Protein AF-0000000069955715 (afdb_homodimer)

pLDDT: mean 92.5, std 8.85, range [52.66, 98.94]

Solvent-accessible surface area (backbone atoms only — not comparable to full-atom values): 26573 Å² total; per-residue (Å²): 128,75,75,42,76,51,55,68,32,27,36,38,29,31,32,19,36,46,57,68,29,31,49,46,52,51,52,40,49,75,55,41,31,54,31,38,39,28,26,19,65,52,53,70,50,22,49,50,43,29,51,54,50,21,73,74,65,69,69,35,46,45,64,45,66,26,46,50,58,36,67,70,38,42,52,52,40,51,50,51,48,38,71,72,60,66,60,65,36,31,37,36,41,51,41,67,52,73,36,21,18,84,89,37,30,66,60,22,40,27,24,38,30,53,25,42,52,53,53,49,52,53,46,48,66,58,15,19,41,79,69,77,26,84,15,33,36,38,37,41,54,40,28,38,49,41,50,40,90,45,64,56,33,22,62,46,26,7,28,24,28,14,43,47,47,22,49,46,22,58,32,42,85,62,36,36,80,58,21,47,40,32,35,35,36,39,19,48,36,55,43,74,37,76,70,70,48,74,45,39,66,23,17,55,52,60,87,48,3,60,59,50,32,46,35,57,74,38,96,79,36,73,58,64,14,51,56,68,43,49,48,51,28,52,55,54,40,61,21,58,58,59,71,42,34,35,34,38,28,37,64,63,43,80,55,38,78,45,39,66,62,53,51,50,49,38,52,57,47,37,29,62,62,70,70,95,128,76,75,42,75,50,53,69,31,26,36,38,29,30,32,20,35,46,57,68,30,31,50,46,52,51,51,41,49,75,55,41,30,54,31,38,39,29,26,21,64,52,52,70,51,21,49,51,43,30,51,56,50,20,73,74,64,69,69,36,46,46,63,45,65,27,45,50,58,36,68,70,37,42,52,52,40,51,52,51,49,38,71,72,60,65,58,65,35,31,40,34,42,52,40,67,51,73,35,22,18,83,90,37,31,67,60,22,40,28,25,38,30,53,25,41,51,51,53,49,52,54,46,49,65,59,15,19,40,78,71,78,26,85,15,33,35,37,37,42,55,40,28,38,48,41,50,40,92,44,65,56,34,23,60,46,26,8,28,22,27,12,42,47,48,22,47,45,22,57,31,43,85,62,34,36,79,57,22,47,40,32,33,34,34,40,19,47,36,54,43,74,37,75,69,70,47,73,43,38,66,22,16,54,52,60,88,48,3,60,58,52,34,46,38,54,74,37,94,83,32,73,57,64,14,50,54,68,43,49,48,50,27,51,55,53,41,62,21,58,58,59,71,41,34,35,34,37,27,37,64,64,42,79,56,40,77,44,40,67,61,54,50,50,49,38,52,58,47,38,29,62,60,70,70,95

Organism: Trichoplusia ni (NCBI:txid7111)

InterPro domains:
  IPR002347 Short-chain dehydrogenase/reductase SDR [PF00106] (9-200)
  IPR002347 Short-chain dehydrogenase/reductase SDR [PR00080] (86-97)
  IPR002347 Short-chain dehydrogenase/reductase SDR [PR00080] (136-144)
  IPR002347 Short-chain dehydrogenase/reductase SDR [PR00080] (156-175)
  IPR002347 Short-chain dehydrogenase/reductase SDR [PR00081] (10-27)
  IPR002347 Short-chain dehydrogenase/reductase SDR [PR00081] (86-97)
  IPR002347 Short-chain dehydrogenase/reductase SDR [PR00081] (130-146)
  IPR002347 Short-chain dehydrogenase/reductase SDR [PR00081] (156-175)
  IPR002347 Short-chain dehydrogenase/reductase SDR [PR00081] (179-196)
  IPR036291 NAD(P)-binding domain superfamily [SSF51735] (4-213)

Sequence (552 aa):
MAQWEIKNKTFLVTGGASGLGAEYAKAFLSEGAKYVVILDIAEELGKATTEKLNKQYGNKVSFIKCDCSKENDIVKAFNEVVALVKQIDVIVNNAGIMNDNPKVWRLASDVNWQGVVSFTMKGLDHMRKDDGGAGGTIINIASTAALTAFECLPVYKGSKSAVLNFSQCIAIEPFFKNTGIRVLTFCPGGTATPLTQNLEVKTYDLKMGPEFARIVENEGGPVIQKVESCIKAMVDMFKVAAPRTIWVSTNDKPVQDLTELIDYHYKEIEKVVEGIMAQWEIKNKTFLVTGGASGLGAEYAKAFLSEGAKYVVILDIAEELGKATTEKLNKQYGNKVSFIKCDCSKENDIVKAFNEVVALVKQIDVIVNNAGIMNDNPKVWRLASDVNWQGVVSFTMKGLDHMRKDDGGAGGTIINIASTAALTAFECLPVYKGSKSAVLNFSQCIAIEPFFKNTGIRVLTFCPGGTATPLTQNLEVKTYDLKMGPEFARIVENEGGPVIQKVESCIKAMVDMFKVAAPRTIWVSTNDKPVQDLTELIDYHYKEIEKVVEGI

Nearest PDB structures (foldseek):
  5ilg-assembly1_B  TM=9.329E-01  e=2.646E-26  Drosophila melanogaster
  8cwl-assembly1_B  TM=9.221E-01  e=1.923E-26  Homo sapiens
  2gdz-assembly1_A-2  TM=9.213E-01  e=3.410E-25  Homo sapiens
  5ilo-assembly1_A  TM=9.295E-01  e=4.685E-24  Drosophila melanogaster
  6jh7-assembly1_B-2  TM=7.953E-01  e=9.904E-15  Microcystis aeruginosa FACHB-905 = DIANCHI905

Secondary structure (DSSP, 8-state):
--SS--TT-EEEEET-SSHHHHHHHHHHHHTT-SEEEEEES-HHHHHHHHHHHHHHHTS-EEEEE--TT-HHHHHHHHHHHHHHHS---EEEE--------TTTHHHHHIIIIIIHHHHHHHHHHHH-GGGT---EEEEEE--GGGTS--TT-HHHHHHHHHHHHHHHHHT-TTHHHHH-EEEEEEEE-SBSSGGGS-GGG-SSSGGGHHHHHHHHHSTTSPPPBPHHHHHHHHHHHHHHPPTT-EEEE-TTPPPEE-HHHHHHHHHHHHHHHHT-/--SS--TT-EEEEET-SSHHHHHHHHHHHHTT-SEEEEEES-HHHHHHHHHHHHHHHTS-EEEEE--TT-HHHHHHHHHHHHHHHS---EEEE--------TTTHHHHHIIIIIIHHHHHHHHHHHH-GGGT---EEEEEE--GGGTS--TT-HHHHHHHHHHHHHHHHHT-TTHHHHH-EEEEEEEE-SBSSGGGS-GGG-SSSGGGHHHHHHHHHSTTSPPPBPHHHHHHHHHHHHHHPPTT-EEEE-TTPPPEE-HHHHHHHHHHHHHHHHT-

Structure (mmCIF, N/CA/C/O backbone):
data_AF-0000000069955715-model_v1
#
loop_
_entity.id
_entity.type
_entity.pdbx_description
1 polymer '15-hydroxyprostaglandin dehydrogenase'
#
loop_
_atom_site.group_PDB
_atom_site.id
_atom_site.type_symbol
_atom_site.label_atom_id
_atom_site.label_alt_id
_atom_site.label_comp_id
_atom_site.label_asym_id
_atom_site.label_entity_id
_atom_site.label_seq_id
_atom_site.pdbx_PDB_ins_code
_atom_site.Cartn_x
_atom_site.Cartn_y
_atom_site.Cartn_z
_atom_site.occupancy
_atom_site.B_iso_or_equiv
_atom_site.auth_seq_id
_atom_site.auth_comp_id
_atom_site.auth_asym_id
_atom_site.auth_atom_id
_atom_site.pdbx_PDB_model_num
ATOM 1 N N . MET A 1 1 ? -3.369 34.906 -3.721 1 69.44 1 MET A N 1
ATOM 2 C CA . MET A 1 1 ? -3.723 35.094 -2.316 1 69.44 1 MET A CA 1
ATOM 3 C C . MET A 1 1 ? -3.963 33.75 -1.632 1 69.44 1 MET A C 1
ATOM 5 O O . MET A 1 1 ? -4.434 32.812 -2.264 1 69.44 1 MET A O 1
ATOM 9 N N . ALA A 1 2 ? -3.467 33.625 -0.257 1 77.5 2 ALA A N 1
ATOM 10 C CA . ALA A 1 2 ? -3.666 32.406 0.479 1 77.5 2 ALA A CA 1
ATOM 11 C C . ALA A 1 2 ? -5.152 32.094 0.678 1 77.5 2 ALA A C 1
ATOM 13 O O . ALA A 1 2 ? -5.918 33 1.049 1 77.5 2 ALA A O 1
ATOM 14 N N . GLN A 1 3 ? -5.43 30.922 0.266 1 87.19 3 GLN A N 1
ATOM 15 C CA . GLN A 1 3 ? -6.801 30.469 0.465 1 87.19 3 GLN A CA 1
ATOM 16 C C . GLN A 1 3 ? -6.988 29.859 1.854 1 87.19 3 GLN A C 1
ATOM 18 O O . GLN A 1 3 ? -8.07 29.953 2.436 1 87.19 3 GLN A O 1
ATOM 23 N N . TRP A 1 4 ? -5.922 29.281 2.389 1 94 4 TRP A N 1
ATOM 24 C CA . TRP A 1 4 ? -5.91 28.672 3.721 1 94 4 TRP A CA 1
ATOM 25 C C . TRP A 1 4 ? -4.781 29.266 4.566 1 94 4 TRP A C 1
ATOM 27 O O . TRP A 1 4 ? -3.643 29.359 4.105 1 94 4 TRP A O 1
ATOM 37 N N . GLU A 1 5 ? -5.062 29.578 5.758 1 95.56 5 GLU A N 1
ATOM 38 C CA . GLU A 1 5 ? -4.113 30.266 6.621 1 95.56 5 GLU A CA 1
ATOM 39 C C . GLU A 1 5 ? -3.5 29.328 7.645 1 95.56 5 GLU A C 1
ATOM 41 O O . GLU A 1 5 ? -4.188 28.453 8.188 1 95.56 5 GLU A O 1
ATOM 46 N N . ILE A 1 6 ? -2.227 29.531 7.895 1 98 6 ILE A N 1
ATOM 47 C CA . ILE A 1 6 ? -1.503 28.797 8.922 1 98 6 ILE A CA 1
ATOM 48 C C . ILE A 1 6 ? -1.673 29.484 10.273 1 98 6 ILE A C 1
ATOM 50 O O . ILE A 1 6 ? -1.724 28.828 11.312 1 98 6 ILE A O 1
ATOM 54 N N . LYS A 1 7 ? -1.811 30.781 10.195 1 97.62 7 LYS A N 1
ATOM 55 C CA . LYS A 1 7 ? -1.917 31.594 11.398 1 97.62 7 LYS A CA 1
ATOM 56 C C . LYS A 1 7 ? -3.053 31.109 12.289 1 97.62 7 LYS A C 1
ATOM 58 O O . LYS A 1 7 ? -4.16 30.844 11.812 1 97.62 7 LYS A O 1
ATOM 63 N N . ASN A 1 8 ? -2.74 30.844 13.57 1 97.62 8 ASN A N 1
ATOM 64 C CA . ASN A 1 8 ? -3.67 30.516 14.641 1 97.62 8 ASN A CA 1
ATOM 65 C C . ASN A 1 8 ? -4.215 29.094 14.492 1 97.62 8 ASN A C 1
ATOM 67 O O . ASN A 1 8 ? -5.254 28.766 15.062 1 97.62 8 ASN A O 1
ATOM 71 N N . LYS A 1 9 ? -3.611 28.266 13.672 1 98.38 9 LYS A N 1
ATOM 72 C CA . LYS A 1 9 ? -4.023 26.875 13.516 1 98.38 9 LYS A CA 1
ATOM 73 C C . LYS A 1 9 ? -3.164 25.953 14.367 1 98.38 9 LYS A C 1
ATOM 75 O O . LYS A 1 9 ? -2.006 26.25 14.656 1 98.38 9 LYS A O 1
ATOM 80 N N . THR A 1 10 ? -3.766 24.891 14.797 1 98.75 10 THR A N 1
ATOM 81 C CA . THR A 1 10 ? -3.078 23.844 15.562 1 98.75 10 THR A CA 1
ATOM 82 C C . THR A 1 10 ? -2.699 22.688 14.656 1 98.75 10 THR A C 1
ATOM 84 O O . THR A 1 10 ? -3.545 22.141 13.938 1 98.75 10 THR A O 1
ATOM 87 N N . PHE A 1 11 ? -1.415 22.266 14.734 1 98.88 11 PHE A N 1
ATOM 88 C CA . PHE A 1 11 ? -0.876 21.25 13.852 1 98.88 11 PHE A CA 1
ATOM 89 C C . PHE A 1 11 ? -0.458 20.016 14.648 1 98.88 11 PHE A C 1
ATOM 91 O O . PHE A 1 11 ? 0.093 20.141 15.742 1 98.88 11 PHE A O 1
ATOM 98 N N . LEU A 1 12 ? -0.756 18.875 14.125 1 98.94 12 LEU A N 1
ATOM 99 C CA . LEU A 1 12 ? -0.162 17.609 14.531 1 98.94 12 LEU A CA 1
ATOM 100 C C . LEU A 1 12 ? 0.767 17.078 13.445 1 98.94 12 LEU A C 1
ATOM 102 O O . LEU A 1 12 ? 0.355 16.906 12.297 1 98.94 12 LEU A O 1
ATOM 106 N N . VAL A 1 13 ? 2.057 16.828 13.766 1 98.88 13 VAL A N 1
ATOM 107 C CA . VAL A 1 13 ? 3.043 16.359 12.805 1 98.88 13 VAL A CA 1
ATOM 108 C C . VAL A 1 13 ? 3.645 15.039 13.297 1 98.88 13 VAL A C 1
ATOM 110 O O . VAL A 1 13 ? 4.332 15.008 14.32 1 98.88 13 VAL A O 1
ATOM 113 N N . THR A 1 14 ? 3.391 13.969 12.586 1 98.81 14 THR A N 1
ATOM 114 C CA . THR A 1 14 ? 4.07 12.719 12.914 1 98.81 14 THR A CA 1
ATOM 115 C C . THR A 1 14 ? 5.48 12.695 12.328 1 98.81 14 THR A C 1
ATOM 117 O O . THR A 1 14 ? 5.727 13.289 11.273 1 98.81 14 THR A O 1
ATOM 120 N N . GLY A 1 15 ? 6.359 11.969 13.031 1 97.75 15 GLY A N 1
ATOM 121 C CA . GLY A 1 15 ? 7.75 12.008 12.609 1 97.75 15 GLY A CA 1
ATOM 122 C C . GLY A 1 15 ? 8.375 13.383 12.734 1 97.75 15 GLY A C 1
ATOM 123 O O . GLY A 1 15 ? 9.086 13.828 11.836 1 97.75 15 GLY A O 1
ATOM 124 N N . GLY A 1 16 ? 8.023 14.047 13.766 1 97.75 16 GLY A N 1
ATOM 125 C CA . GLY A 1 16 ? 8.367 15.461 13.859 1 97.75 16 GLY A CA 1
ATOM 126 C C . GLY A 1 16 ? 9.664 15.711 14.609 1 97.75 16 GLY A C 1
ATOM 127 O O . GLY A 1 16 ? 10.055 16.859 14.82 1 97.75 16 GLY A O 1
ATOM 128 N N . ALA A 1 17 ? 10.383 14.617 15.023 1 96.75 17 ALA A N 1
ATOM 129 C CA . ALA A 1 17 ? 11.586 14.805 15.836 1 96.75 17 ALA A CA 1
ATOM 130 C C . ALA A 1 17 ? 12.758 15.258 14.984 1 96.75 17 ALA A C 1
ATOM 132 O O . ALA A 1 17 ? 13.688 15.898 15.484 1 96.75 17 ALA A O 1
ATOM 133 N N . SER A 1 18 ? 12.773 14.898 13.727 1 93.56 18 SER A N 1
ATOM 134 C CA . SER A 1 18 ? 13.891 15.227 12.844 1 93.56 18 SER A CA 1
ATOM 135 C C . SER A 1 18 ? 13.445 15.32 11.391 1 93.56 18 SER A C 1
ATOM 137 O O . SER A 1 18 ? 12.25 15.219 11.094 1 93.56 18 SER A O 1
ATOM 139 N N . GLY A 1 19 ? 14.383 15.688 10.547 1 93.56 19 GLY A N 1
ATOM 140 C CA . GLY A 1 19 ? 14.133 15.672 9.117 1 93.56 19 GLY A CA 1
ATOM 141 C C . GLY A 1 19 ? 13.086 16.672 8.68 1 93.56 19 GLY A C 1
ATOM 142 O O . GLY A 1 19 ? 13.062 17.812 9.18 1 93.56 19 GLY A O 1
ATOM 143 N N . LEU A 1 20 ? 12.312 16.266 7.707 1 95.5 20 LEU A N 1
ATOM 144 C CA . LEU A 1 20 ? 11.297 17.156 7.137 1 95.5 20 LEU A CA 1
ATOM 145 C C . LEU A 1 20 ? 10.227 17.484 8.164 1 95.5 20 LEU A C 1
ATOM 147 O O . LEU A 1 20 ? 9.727 18.609 8.203 1 95.5 20 LEU A O 1
ATOM 151 N N . GLY A 1 21 ? 9.922 16.5 9.055 1 97.44 21 GLY A N 1
ATOM 152 C CA . GLY A 1 21 ? 8.906 16.734 10.062 1 97.44 21 GLY A CA 1
ATOM 153 C C . GLY A 1 21 ? 9.25 17.875 11 1 97.44 21 GLY A C 1
ATOM 154 O O . GLY A 1 21 ? 8.406 18.734 11.273 1 97.44 21 GLY A O 1
ATOM 155 N N . ALA A 1 22 ? 10.469 17.859 11.453 1 97.56 22 ALA A N 1
ATOM 156 C CA . ALA A 1 22 ? 10.93 18.938 12.328 1 97.56 22 ALA A CA 1
ATOM 157 C C . ALA A 1 22 ? 10.922 20.266 11.609 1 97.56 22 ALA A C 1
ATOM 159 O O . ALA A 1 22 ? 10.531 21.297 12.18 1 97.56 22 ALA A O 1
ATOM 160 N N . GLU A 1 23 ? 11.289 20.234 10.375 1 97.69 23 GLU A N 1
ATOM 161 C CA . GLU A 1 23 ? 11.367 21.453 9.586 1 97.69 23 GLU A CA 1
ATOM 162 C C . GLU A 1 23 ? 9.977 21.969 9.211 1 97.69 23 GLU A C 1
ATOM 164 O O . GLU A 1 23 ? 9.758 23.172 9.117 1 97.69 23 GLU A O 1
ATOM 169 N N . TYR A 1 24 ? 9.008 21.031 8.977 1 98.31 24 TYR A N 1
ATOM 170 C CA . TYR A 1 24 ? 7.621 21.453 8.789 1 98.31 24 TYR A CA 1
ATOM 171 C C . TYR A 1 24 ? 7.094 22.172 10.016 1 98.31 24 TYR A C 1
ATOM 173 O O . TYR A 1 24 ? 6.488 23.234 9.906 1 98.31 24 TYR A O 1
ATOM 181 N N . ALA A 1 25 ? 7.359 21.578 11.188 1 98.44 25 ALA A N 1
ATOM 182 C CA . ALA A 1 25 ? 6.922 22.188 12.43 1 98.44 25 ALA A CA 1
ATOM 183 C C . ALA A 1 25 ? 7.473 23.609 12.562 1 98.44 25 ALA A C 1
ATOM 185 O O . ALA A 1 25 ? 6.727 24.547 12.867 1 98.44 25 ALA A O 1
ATOM 186 N N . LYS A 1 26 ? 8.758 23.75 12.289 1 98.44 26 LYS A N 1
ATOM 187 C CA . LYS A 1 26 ? 9.406 25.047 12.352 1 98.44 26 LYS A CA 1
ATOM 188 C C . LYS A 1 26 ? 8.766 26.047 11.383 1 98.44 26 LYS A C 1
ATOM 190 O O . LYS A 1 26 ? 8.508 27.188 11.742 1 98.44 26 LYS A O 1
ATOM 195 N N . ALA A 1 27 ? 8.523 25.609 10.164 1 98.38 27 ALA A N 1
ATOM 196 C CA . ALA A 1 27 ? 7.945 26.469 9.133 1 98.38 27 ALA A CA 1
ATOM 197 C C . ALA A 1 27 ? 6.547 26.938 9.523 1 98.38 27 ALA A C 1
ATOM 199 O O . ALA A 1 27 ? 6.199 28.094 9.328 1 98.38 27 ALA A O 1
ATOM 200 N N . PHE A 1 28 ? 5.707 26.016 10.109 1 98.44 28 PHE A N 1
ATOM 201 C CA . PHE A 1 28 ? 4.359 26.391 10.523 1 98.44 28 PHE A CA 1
ATOM 202 C C . PHE A 1 28 ? 4.398 27.406 11.656 1 98.44 28 PHE A C 1
ATOM 204 O O . PHE A 1 28 ? 3.617 28.359 11.664 1 98.44 28 PHE A O 1
ATOM 211 N N . LEU A 1 29 ? 5.332 27.234 12.594 1 98.44 29 LEU A N 1
ATOM 212 C CA . LEU A 1 29 ? 5.48 28.188 13.688 1 98.44 29 LEU A CA 1
ATOM 213 C C . LEU A 1 29 ? 5.902 29.562 13.156 1 98.44 29 LEU A C 1
ATOM 215 O O . LEU A 1 29 ? 5.371 30.578 13.594 1 98.44 29 LEU A O 1
ATOM 219 N N . SER A 1 30 ? 6.805 29.516 12.211 1 97.81 30 SER A N 1
ATOM 220 C CA . SER A 1 30 ? 7.289 30.766 11.625 1 97.81 30 SER A CA 1
ATOM 221 C C . SER A 1 30 ? 6.168 31.516 10.906 1 97.81 30 SER A C 1
ATOM 223 O O . SER A 1 30 ? 6.211 32.75 10.789 1 97.81 30 SER A O 1
ATOM 225 N N . GLU A 1 31 ? 5.16 30.781 10.438 1 97.19 31 GLU A N 1
ATOM 226 C CA . GLU A 1 31 ? 4.023 31.359 9.719 1 97.19 31 GLU A CA 1
ATOM 227 C C . GLU A 1 31 ? 2.883 31.688 10.672 1 97.19 31 GLU A C 1
ATOM 229 O O . GLU A 1 31 ? 1.789 32.062 10.242 1 97.19 31 GLU A O 1
ATOM 234 N N . GLY A 1 32 ? 3.074 31.484 11.992 1 97.62 32 GLY A N 1
ATOM 235 C CA . GLY A 1 32 ? 2.127 31.969 12.977 1 97.62 32 GLY A CA 1
ATOM 236 C C . GLY A 1 32 ? 1.206 30.891 13.508 1 97.62 32 GLY A C 1
ATOM 237 O O . GLY A 1 32 ? 0.143 31.188 14.055 1 97.62 32 GLY A O 1
ATOM 238 N N . ALA A 1 33 ? 1.554 29.625 13.344 1 98.44 33 ALA A N 1
ATOM 239 C CA . ALA A 1 33 ? 0.754 28.547 13.922 1 98.44 33 ALA A CA 1
ATOM 240 C C . ALA A 1 33 ? 0.513 28.781 15.414 1 98.44 33 ALA A C 1
ATOM 242 O O . ALA A 1 33 ? 1.396 29.266 16.125 1 98.44 33 ALA A O 1
ATOM 243 N N . LYS A 1 34 ? -0.673 28.453 15.875 1 98.31 34 LYS A N 1
ATOM 244 C CA . LYS A 1 34 ? -1.029 28.562 17.281 1 98.31 34 LYS A CA 1
ATOM 245 C C . LYS A 1 34 ? -0.264 27.547 18.141 1 98.31 34 LYS A C 1
ATOM 247 O O . LYS A 1 34 ? 0.214 27.875 19.219 1 98.31 34 LYS A O 1
ATOM 252 N N . TYR A 1 35 ? -0.233 26.391 17.641 1 98.62 35 TYR A N 1
ATOM 253 C CA . TYR A 1 35 ? 0.383 25.281 18.375 1 98.62 35 TYR A CA 1
ATOM 254 C C . TYR A 1 35 ? 0.764 24.141 17.453 1 98.62 35 TYR A C 1
ATOM 256 O O . TYR A 1 35 ? 0.085 23.891 16.453 1 98.62 35 TYR A O 1
ATOM 264 N N . VAL A 1 36 ? 1.908 23.5 17.75 1 98.81 36 VAL A N 1
ATOM 265 C CA . VAL A 1 36 ? 2.344 22.328 16.984 1 98.81 36 VAL A CA 1
ATOM 266 C C . VAL A 1 36 ? 2.664 21.188 17.953 1 98.81 36 VAL A C 1
ATOM 268 O O . VAL A 1 36 ? 3.457 21.344 18.875 1 98.81 36 VAL A O 1
ATOM 271 N N . VAL A 1 37 ? 2.016 20.062 17.781 1 98.88 37 VAL A N 1
ATOM 272 C CA . VAL A 1 37 ? 2.391 18.844 18.5 1 98.88 37 VAL A CA 1
ATOM 273 C C . VAL A 1 37 ? 3.16 17.922 17.562 1 98.88 37 VAL A C 1
ATOM 275 O O . VAL A 1 37 ? 2.686 17.594 16.469 1 98.88 37 VAL A O 1
ATOM 278 N N . ILE A 1 38 ? 4.336 17.547 18.016 1 98.75 38 ILE A N 1
ATOM 279 C CA . ILE A 1 38 ? 5.121 16.609 17.203 1 98.75 38 ILE A CA 1
ATOM 280 C C . ILE A 1 38 ? 5.117 15.234 17.859 1 98.75 38 ILE A C 1
ATOM 282 O O . ILE A 1 38 ? 5.223 15.117 19.078 1 98.75 38 ILE A O 1
ATOM 286 N N . LEU A 1 39 ? 4.918 14.195 17.047 1 98.81 39 LEU A N 1
ATOM 287 C CA . LEU A 1 39 ? 4.996 12.797 17.453 1 98.81 39 LEU A CA 1
ATOM 288 C C . LEU A 1 39 ? 6.207 12.117 16.844 1 98.81 39 LEU A C 1
ATOM 290 O O . LEU A 1 39 ? 6.535 12.352 15.672 1 98.81 39 LEU A O 1
ATOM 294 N N . ASP A 1 40 ? 6.82 11.305 17.609 1 98.44 40 ASP A N 1
ATOM 295 C CA . ASP A 1 40 ? 7.938 10.5 17.125 1 98.44 40 ASP A CA 1
ATOM 296 C C . ASP A 1 40 ? 8.289 9.391 18.109 1 98.44 40 ASP A C 1
ATOM 298 O O . ASP A 1 40 ? 7.906 9.445 19.281 1 98.44 40 ASP A O 1
ATOM 302 N N . ILE A 1 41 ? 8.984 8.422 17.641 1 97.75 41 ILE A N 1
ATOM 303 C CA . ILE A 1 41 ? 9.43 7.34 18.516 1 97.75 41 ILE A CA 1
ATOM 304 C C . ILE A 1 41 ? 10.703 7.758 19.25 1 97.75 41 ILE A C 1
ATOM 306 O O . ILE A 1 41 ? 10.984 7.27 20.344 1 97.75 41 ILE A O 1
ATOM 310 N N . ALA A 1 42 ? 11.492 8.617 18.625 1 97.25 42 ALA A N 1
ATOM 311 C CA . ALA A 1 42 ? 12.75 9.078 19.203 1 97.25 42 ALA A CA 1
ATOM 312 C C . ALA A 1 42 ? 12.516 10.125 20.281 1 97.25 42 ALA A C 1
ATOM 314 O O . ALA A 1 42 ? 12.539 11.32 20.016 1 97.25 42 ALA A O 1
ATOM 315 N N . GLU A 1 43 ? 12.508 9.68 21.484 1 97.88 43 GLU A N 1
ATOM 316 C CA . GLU A 1 43 ? 12.07 10.523 22.594 1 97.88 43 GLU A CA 1
ATOM 317 C C . GLU A 1 43 ? 13.07 11.648 22.859 1 97.88 43 GLU A C 1
ATOM 319 O O . GLU A 1 43 ? 12.688 12.82 22.922 1 97.88 43 GLU A O 1
ATOM 324 N N . GLU A 1 44 ? 14.32 11.289 22.938 1 98.19 44 GLU A N 1
ATOM 325 C CA . GLU A 1 44 ? 15.328 12.289 23.266 1 98.19 44 GLU A CA 1
ATOM 326 C C . GLU A 1 44 ? 15.438 13.352 22.172 1 98.19 44 GLU A C 1
ATOM 328 O O . GLU A 1 44 ? 15.516 14.547 22.469 1 98.19 44 GLU A O 1
ATOM 333 N N . LEU A 1 45 ? 15.391 12.891 20.969 1 97.88 45 LEU A N 1
ATOM 334 C CA . LEU A 1 45 ? 15.469 13.805 19.828 1 97.88 45 LEU A CA 1
ATOM 335 C C . LEU A 1 45 ? 14.234 14.695 19.75 1 97.88 45 LEU A C 1
ATOM 337 O O . LEU A 1 45 ? 14.336 15.883 19.453 1 97.88 45 LEU A O 1
ATOM 341 N N . GLY A 1 46 ? 13.094 14.102 20 1 98.44 46 GLY A N 1
ATOM 342 C CA . GLY A 1 46 ? 11.852 14.859 20 1 98.44 46 GLY A CA 1
ATOM 343 C C . GLY A 1 46 ? 11.82 15.953 21.062 1 98.44 46 GLY A C 1
ATOM 344 O O . GLY A 1 46 ? 11.406 17.078 20.781 1 98.44 46 GLY A O 1
ATOM 345 N N . LYS A 1 47 ? 12.281 15.633 22.234 1 98.38 47 LYS A N 1
ATOM 346 C CA . LYS A 1 47 ? 12.344 16.609 23.312 1 98.38 47 LYS A CA 1
ATOM 347 C C . LYS A 1 47 ? 13.32 17.734 22.984 1 98.38 47 LYS A C 1
ATOM 349 O O . LYS A 1 47 ? 13.039 18.906 23.234 1 98.38 47 LYS A O 1
ATOM 354 N N . ALA A 1 48 ? 14.438 17.344 22.391 1 98.44 48 ALA A N 1
ATOM 355 C CA . ALA A 1 48 ? 15.438 18.344 22.016 1 98.44 48 ALA A CA 1
ATOM 356 C C . ALA A 1 48 ? 14.883 19.297 20.953 1 98.44 48 ALA A C 1
ATOM 358 O O . ALA A 1 48 ? 15.094 20.516 21.031 1 98.44 48 ALA A O 1
ATOM 359 N N . THR A 1 49 ? 14.203 18.734 19.953 1 98.31 49 THR A N 1
ATOM 360 C CA . THR A 1 49 ? 13.594 19.547 18.906 1 98.31 49 THR A CA 1
ATOM 361 C C . THR A 1 49 ? 12.539 20.484 19.484 1 98.31 49 THR A C 1
ATOM 363 O O . THR A 1 49 ? 12.492 21.656 19.141 1 98.31 49 THR A O 1
ATOM 366 N N . THR A 1 50 ? 11.773 19.969 20.375 1 98.38 50 THR A N 1
ATOM 367 C CA . THR A 1 50 ? 10.734 20.75 21.031 1 98.38 50 THR A CA 1
ATOM 368 C C . THR A 1 50 ? 11.336 21.906 21.828 1 98.38 50 THR A C 1
ATOM 370 O O . THR A 1 50 ? 10.867 23.031 21.734 1 98.38 50 THR A O 1
ATOM 373 N N . GLU A 1 51 ? 12.352 21.625 22.547 1 98.25 51 GLU A N 1
ATOM 374 C CA . GLU A 1 51 ? 13.023 22.656 23.328 1 98.25 51 GLU A CA 1
ATOM 375 C C . GLU A 1 51 ? 13.586 23.75 22.438 1 98.25 51 GLU A C 1
ATOM 377 O O . GLU A 1 51 ? 13.43 24.938 22.734 1 98.25 51 GLU A O 1
ATOM 382 N N . LYS A 1 52 ? 14.227 23.359 21.422 1 98.12 52 LYS A N 1
ATOM 383 C CA . LYS A 1 52 ? 14.805 24.297 20.469 1 98.12 52 LYS A CA 1
ATOM 384 C C . LYS A 1 52 ? 13.734 25.203 19.875 1 98.12 52 LYS A C 1
ATOM 386 O O . LYS A 1 52 ? 13.906 26.422 19.812 1 98.12 52 LYS A O 1
ATOM 391 N N . LEU A 1 53 ? 12.648 24.625 19.406 1 98.31 53 LEU A N 1
ATOM 392 C CA . LEU A 1 53 ? 11.562 25.375 18.781 1 98.31 53 LEU A CA 1
ATOM 393 C C . LEU A 1 53 ? 10.883 26.281 19.797 1 98.31 53 LEU A C 1
ATOM 395 O O . LEU A 1 53 ? 10.523 27.422 19.469 1 98.31 53 LEU A O 1
ATOM 399 N N . ASN A 1 54 ? 10.742 25.797 21.047 1 98.12 54 ASN A N 1
ATOM 400 C CA . ASN A 1 54 ? 10.086 26.609 22.078 1 98.12 54 ASN A CA 1
ATOM 401 C C . ASN A 1 54 ? 10.938 27.797 22.469 1 98.12 54 ASN A C 1
ATOM 403 O O . ASN A 1 54 ? 10.406 28.859 22.828 1 98.12 54 ASN A O 1
ATOM 407 N N . LYS A 1 55 ? 12.219 27.641 22.453 1 97.88 55 LYS A N 1
ATOM 408 C CA . LYS A 1 55 ? 13.109 28.781 22.719 1 97.88 55 LYS A CA 1
ATOM 409 C C . LYS A 1 55 ? 12.914 29.891 21.688 1 97.88 55 LYS A C 1
ATOM 411 O O . LYS A 1 55 ? 13 31.062 22.016 1 97.88 55 LYS A O 1
ATOM 416 N N . GLN A 1 56 ? 12.586 29.484 20.547 1 97.12 56 GLN A N 1
ATOM 417 C CA . GLN A 1 56 ? 12.5 30.422 19.438 1 97.12 56 GLN A CA 1
ATOM 418 C C . GLN A 1 56 ? 11.086 30.984 19.297 1 97.12 56 GLN A C 1
ATOM 420 O O . GLN A 1 56 ? 10.906 32.156 18.938 1 97.12 56 GLN A O 1
ATOM 425 N N . TYR A 1 57 ? 10.031 30.172 19.625 1 96.56 57 TYR A N 1
ATOM 426 C CA . TYR A 1 57 ? 8.688 30.562 19.219 1 96.56 57 TYR A CA 1
ATOM 427 C C . TYR A 1 57 ? 7.758 30.641 20.422 1 96.56 57 TYR A C 1
ATOM 429 O O . TYR A 1 57 ? 6.562 30.891 20.281 1 96.56 57 TYR A O 1
ATOM 437 N N . GLY A 1 58 ? 8.125 30.5 21.703 1 92.38 58 GLY A N 1
ATOM 438 C CA . GLY A 1 58 ? 7.34 30.828 22.875 1 92.38 58 GLY A CA 1
ATOM 439 C C . GLY A 1 58 ? 6.488 29.672 23.375 1 92.38 58 GLY A C 1
ATOM 440 O O . GLY A 1 58 ? 5.293 29.828 23.625 1 92.38 58 GLY A O 1
ATOM 441 N N . ASN A 1 59 ? 6.898 28.422 23.562 1 94.19 59 ASN A N 1
ATOM 442 C CA . ASN A 1 59 ? 6.273 27.25 24.141 1 94.19 59 ASN A CA 1
ATOM 443 C C . ASN A 1 59 ? 5.02 26.844 23.375 1 94.19 59 ASN A C 1
ATOM 445 O O . ASN A 1 59 ? 3.961 26.625 23.969 1 94.19 59 ASN A O 1
ATOM 449 N N . LYS A 1 60 ? 5.121 26.891 22.141 1 97.75 60 LYS A N 1
ATOM 450 C CA . LYS A 1 60 ? 4.016 26.547 21.25 1 97.75 60 LYS A CA 1
ATOM 451 C C . LYS A 1 60 ? 4.184 25.156 20.672 1 97.75 60 LYS A C 1
ATOM 453 O O . LYS A 1 60 ? 3.471 24.766 19.75 1 97.75 60 LYS A O 1
ATOM 458 N N . VAL A 1 61 ? 5.113 24.422 21.219 1 98.5 61 VAL A N 1
ATOM 459 C CA . VAL A 1 61 ? 5.383 23.094 20.688 1 98.5 61 VAL A CA 1
ATOM 460 C C . VAL A 1 61 ? 5.379 22.078 21.828 1 98.5 61 VAL A C 1
ATOM 462 O O . VAL A 1 61 ? 5.906 22.328 22.906 1 98.5 61 VAL A O 1
ATOM 465 N N . SER A 1 62 ? 4.758 20.953 21.641 1 98.69 62 SER A N 1
ATOM 466 C CA . SER A 1 62 ? 4.832 19.812 22.547 1 98.69 62 SER A CA 1
ATOM 467 C C . SER A 1 62 ? 5.27 18.547 21.812 1 98.69 62 SER A C 1
ATOM 469 O O . SER A 1 62 ? 5.062 18.438 20.594 1 98.69 62 SER A O 1
ATOM 471 N N . PHE A 1 63 ? 5.91 17.688 22.547 1 98.75 63 PHE A N 1
ATOM 472 C CA . PHE A 1 63 ? 6.32 16.391 22.031 1 98.75 63 PHE A CA 1
ATOM 473 C C . PHE A 1 63 ? 5.578 15.266 22.75 1 98.75 63 PHE A C 1
ATOM 475 O O . PHE A 1 63 ? 5.383 15.32 23.969 1 98.75 63 PHE A O 1
ATOM 482 N N . ILE A 1 64 ? 5.094 14.297 22.016 1 98.75 64 ILE A N 1
ATOM 483 C CA . ILE A 1 64 ? 4.516 13.062 22.531 1 98.75 64 ILE A CA 1
ATOM 484 C C . ILE A 1 64 ? 5.16 11.859 21.859 1 98.75 64 ILE A C 1
ATOM 486 O O . ILE A 1 64 ? 5.238 11.805 20.625 1 98.75 64 ILE A O 1
ATOM 490 N N . LYS A 1 65 ? 5.703 10.969 22.625 1 98.75 65 LYS A N 1
ATOM 491 C CA . LYS A 1 65 ? 6.293 9.75 22.078 1 98.75 65 LYS A CA 1
ATOM 492 C C . LYS A 1 65 ? 5.223 8.859 21.453 1 98.75 65 LYS A C 1
ATOM 494 O O . LYS A 1 65 ? 4.184 8.609 22.062 1 98.75 65 LYS A O 1
ATOM 499 N N . CYS A 1 66 ? 5.52 8.398 20.25 1 98.69 66 CYS A N 1
ATOM 500 C CA . CYS A 1 66 ? 4.57 7.523 19.562 1 98.69 66 CYS A CA 1
ATOM 501 C C . CYS A 1 66 ? 5.277 6.625 18.562 1 98.69 66 CYS A C 1
ATOM 503 O O . CYS A 1 66 ? 6.012 7.109 17.688 1 98.69 66 CYS A O 1
ATOM 505 N N . ASP A 1 67 ? 5.145 5.387 18.766 1 98.56 67 ASP A N 1
ATOM 506 C CA . ASP A 1 67 ? 5.496 4.438 17.719 1 98.56 67 ASP A CA 1
ATOM 507 C C . ASP A 1 67 ? 4.359 4.289 16.703 1 98.56 67 ASP A C 1
ATOM 509 O O . ASP A 1 67 ? 3.377 3.596 16.969 1 98.56 67 ASP A O 1
ATOM 513 N N . CYS A 1 68 ? 4.551 4.891 15.523 1 97.81 68 CYS A N 1
ATOM 514 C CA . CYS A 1 68 ? 3.486 4.977 14.523 1 97.81 68 CYS A CA 1
ATOM 515 C C . CYS A 1 68 ? 3.205 3.611 13.914 1 97.81 68 CYS A C 1
ATOM 517 O O . CYS A 1 68 ? 2.26 3.459 13.133 1 97.81 68 CYS A O 1
ATOM 519 N N . SER A 1 69 ? 4.039 2.582 14.242 1 97.25 69 SER A N 1
ATOM 520 C CA . SER A 1 69 ? 3.777 1.229 13.758 1 97.25 69 SER A CA 1
ATOM 521 C C . SER A 1 69 ? 2.791 0.5 14.664 1 97.25 69 SER A C 1
ATOM 523 O O . SER A 1 69 ? 2.266 -0.554 14.297 1 97.25 69 SER A O 1
ATOM 525 N N . LYS A 1 70 ? 2.504 1.016 15.828 1 97.19 70 LYS A N 1
ATOM 526 C CA . LYS A 1 70 ? 1.676 0.34 16.828 1 97.19 70 LYS A CA 1
ATOM 527 C C . LYS A 1 70 ? 0.364 1.087 17.047 1 97.19 70 LYS A C 1
ATOM 529 O O . LYS A 1 70 ? 0.364 2.219 17.531 1 97.19 70 LYS A O 1
ATOM 534 N N . GLU A 1 71 ? -0.686 0.431 16.812 1 97.19 71 GLU A N 1
ATOM 535 C CA . GLU A 1 71 ? -2.002 1.056 16.906 1 97.19 71 GLU A CA 1
ATOM 536 C C . GLU A 1 71 ? -2.275 1.57 18.312 1 97.19 71 GLU A C 1
ATOM 538 O O . GLU A 1 71 ? -2.816 2.664 18.484 1 97.19 71 GLU A O 1
ATOM 543 N N . ASN A 1 72 ? -1.96 0.802 19.281 1 97.62 72 ASN A N 1
ATOM 544 C CA . ASN A 1 72 ? -2.205 1.226 20.656 1 97.62 72 ASN A CA 1
ATOM 545 C C . ASN A 1 72 ? -1.468 2.521 20.984 1 97.62 72 ASN A C 1
ATOM 547 O O . ASN A 1 72 ? -1.997 3.381 21.688 1 97.62 72 ASN A O 1
ATOM 551 N N . ASP A 1 73 ? -0.239 2.674 20.5 1 98.5 73 ASP A N 1
ATOM 552 C CA . ASP A 1 73 ? 0.517 3.908 20.703 1 98.5 73 ASP A CA 1
ATOM 553 C C . ASP A 1 73 ? -0.147 5.078 19.969 1 98.5 73 ASP A C 1
ATOM 555 O O . ASP A 1 73 ? -0.202 6.191 20.5 1 98.5 73 ASP A O 1
ATOM 559 N N . ILE A 1 74 ? -0.642 4.828 18.781 1 98.56 74 ILE A N 1
ATOM 560 C CA . ILE A 1 74 ? -1.289 5.855 17.969 1 98.56 74 ILE A CA 1
ATOM 561 C C . ILE A 1 74 ? -2.539 6.363 18.688 1 98.56 74 ILE A C 1
ATOM 563 O O . ILE A 1 74 ? -2.742 7.57 18.812 1 98.56 74 ILE A O 1
ATOM 567 N N . VAL A 1 75 ? -3.299 5.414 19.188 1 98.19 75 VAL A N 1
ATOM 568 C CA . VAL A 1 75 ? -4.5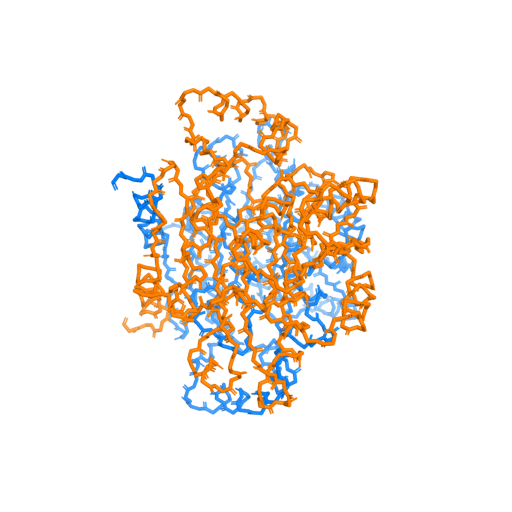31 5.766 19.875 1 98.19 75 VAL A CA 1
ATOM 569 C C . VAL A 1 75 ? -4.211 6.602 21.109 1 98.19 75 VAL A C 1
ATOM 571 O O . VAL A 1 75 ? -4.809 7.66 21.328 1 98.19 75 VAL A O 1
ATOM 574 N N . LYS A 1 76 ? -3.277 6.156 21.859 1 98.56 76 LYS A N 1
ATOM 575 C CA . LYS A 1 76 ? -2.889 6.863 23.078 1 98.56 76 LYS A CA 1
ATOM 576 C C . LYS A 1 76 ? -2.355 8.258 22.75 1 98.56 76 LYS A C 1
ATOM 578 O O . LYS A 1 76 ? -2.75 9.242 23.375 1 98.56 76 LYS A O 1
ATOM 583 N N . ALA A 1 77 ? -1.475 8.312 21.781 1 98.75 77 ALA A N 1
ATOM 584 C CA . ALA A 1 77 ? -0.878 9.594 21.406 1 98.75 77 ALA A CA 1
ATOM 585 C C . ALA A 1 77 ? -1.938 10.555 20.891 1 98.75 77 ALA A C 1
ATOM 587 O O . ALA A 1 77 ? -1.938 11.742 21.25 1 98.75 77 ALA A O 1
ATOM 588 N N . PHE A 1 78 ? -2.828 10.07 20.031 1 98.75 78 PHE A N 1
ATOM 589 C CA . PHE A 1 78 ? -3.871 10.922 19.453 1 98.75 78 PHE A CA 1
ATOM 590 C C . PHE A 1 78 ? -4.766 11.477 20.562 1 98.75 78 PHE A C 1
ATOM 592 O O . PHE A 1 78 ? -5.082 12.672 20.562 1 98.75 78 PHE A O 1
ATOM 599 N N . ASN A 1 79 ? -5.141 10.594 21.484 1 98.56 79 ASN A N 1
ATOM 600 C CA . ASN A 1 79 ? -5.965 11.023 22.609 1 98.56 79 ASN A CA 1
ATOM 601 C C . ASN A 1 79 ? -5.246 12.078 23.453 1 98.56 79 ASN A C 1
ATOM 603 O O . ASN A 1 79 ? -5.863 13.039 23.906 1 98.56 79 ASN A O 1
ATOM 607 N N . GLU A 1 80 ? -4.016 11.883 23.656 1 98.75 80 GLU A N 1
ATOM 608 C CA . GLU A 1 80 ? -3.225 12.852 24.422 1 98.75 80 GLU A CA 1
ATOM 609 C C . GLU A 1 80 ? -3.164 14.195 23.703 1 98.75 80 GLU A C 1
ATOM 611 O O . GLU A 1 80 ? -3.225 15.25 24.344 1 98.75 80 GLU A O 1
ATOM 616 N N . VAL A 1 81 ? -2.992 14.156 22.359 1 98.75 81 VAL A N 1
ATOM 617 C CA . VAL A 1 81 ? -2.961 15.391 21.578 1 98.75 81 VAL A CA 1
ATOM 618 C C . VAL A 1 81 ? -4.285 16.125 21.734 1 98.75 81 VAL A C 1
ATOM 620 O O . VAL A 1 81 ? -4.305 17.344 21.969 1 98.75 81 VAL A O 1
ATOM 623 N N . VAL A 1 82 ? -5.379 15.414 21.594 1 98.5 82 VAL A N 1
ATOM 624 C CA . VAL A 1 82 ? -6.703 16.016 21.672 1 98.5 82 VAL A CA 1
ATOM 625 C C . VAL A 1 82 ? -6.918 16.609 23.062 1 98.5 82 VAL A C 1
ATOM 627 O O . VAL A 1 82 ? -7.496 17.688 23.203 1 98.5 82 VAL A O 1
ATOM 630 N N . ALA A 1 83 ? -6.477 15.867 24.031 1 98.31 83 ALA A N 1
ATOM 631 C CA . ALA A 1 83 ? -6.609 16.359 25.391 1 98.31 83 ALA A CA 1
ATOM 632 C C . ALA A 1 83 ? -5.82 17.656 25.594 1 98.31 83 ALA A C 1
ATOM 634 O O . ALA A 1 83 ? -6.242 18.547 26.328 1 98.31 83 ALA A O 1
ATOM 635 N N . LEU A 1 84 ? -4.75 17.734 24.922 1 97.94 84 LEU A N 1
ATOM 636 C CA . LEU A 1 84 ? -3.828 18.859 25.078 1 97.94 84 LEU A CA 1
ATOM 637 C C . LEU A 1 84 ? -4.328 20.078 24.328 1 97.94 84 LEU A C 1
ATOM 639 O O . LEU A 1 84 ? -4.266 21.203 24.859 1 97.94 84 LEU A O 1
ATOM 643 N N . VAL A 1 85 ? -4.848 19.922 23.094 1 97.88 85 VAL A N 1
ATOM 644 C CA . VAL A 1 85 ? -5.09 21.094 22.25 1 97.88 85 VAL A CA 1
ATOM 645 C C . VAL A 1 85 ? -6.582 21.203 21.938 1 97.88 85 VAL A C 1
ATOM 647 O O . VAL A 1 85 ? -7.039 22.219 21.406 1 97.88 85 VAL A O 1
ATOM 650 N N . LYS A 1 86 ? -7.363 20.156 22.25 1 97.06 86 LYS A N 1
ATOM 651 C CA . LYS A 1 86 ? -8.805 20.062 22.047 1 97.06 86 LYS A CA 1
ATOM 652 C C . LYS A 1 86 ? -9.148 19.953 20.562 1 97.06 86 LYS A C 1
ATOM 654 O O . LYS A 1 86 ? -9.711 18.953 20.125 1 97.06 86 LYS A O 1
ATOM 659 N N . GLN A 1 87 ? -8.688 20.984 19.797 1 97.75 87 GLN A N 1
ATOM 660 C CA . GLN A 1 87 ? -8.961 21 18.375 1 97.75 87 GLN A CA 1
ATOM 661 C C . GLN A 1 87 ? -7.676 20.906 17.562 1 97.75 87 GLN A C 1
ATOM 663 O O . GLN A 1 87 ? -6.773 21.734 17.719 1 97.75 87 GLN A O 1
ATOM 668 N N . ILE A 1 88 ? -7.633 19.875 16.766 1 98.62 88 ILE A N 1
ATOM 669 C CA . ILE A 1 88 ? -6.578 19.75 15.758 1 98.62 88 ILE A CA 1
ATOM 670 C C . ILE A 1 88 ? -7.074 20.297 14.422 1 98.62 88 ILE A C 1
ATOM 672 O O . ILE A 1 88 ? -8.062 19.797 13.875 1 98.62 88 ILE A O 1
ATOM 676 N N . ASP A 1 89 ? -6.371 21.234 13.867 1 98.69 89 ASP A N 1
ATOM 677 C CA . ASP A 1 89 ? -6.809 21.828 12.609 1 98.69 89 ASP A CA 1
ATOM 678 C C . ASP A 1 89 ? -6.152 21.141 11.414 1 98.69 89 ASP A C 1
ATOM 680 O O . ASP A 1 89 ? -6.746 21.047 10.344 1 98.69 89 ASP A O 1
ATOM 684 N N . VAL A 1 90 ? -4.883 20.734 11.578 1 98.88 90 VAL A N 1
ATOM 685 C CA . VAL A 1 90 ? -4.113 20.172 10.477 1 98.88 90 VAL A CA 1
ATOM 686 C C . VAL A 1 90 ? -3.312 18.969 10.969 1 98.88 90 VAL A C 1
ATOM 688 O O . VAL A 1 90 ? -2.654 19.031 12.008 1 98.88 90 VAL A O 1
ATOM 691 N N . ILE A 1 91 ? -3.402 17.891 10.297 1 98.88 91 ILE A N 1
ATOM 692 C CA . ILE A 1 91 ? -2.592 16.703 10.555 1 98.88 91 ILE A CA 1
ATOM 693 C C . ILE A 1 91 ? -1.646 16.453 9.383 1 98.88 91 ILE A C 1
ATOM 695 O O . ILE A 1 91 ? -2.08 16.375 8.227 1 98.88 91 ILE A O 1
ATOM 699 N N . VAL A 1 92 ? -0.364 16.438 9.664 1 98.88 92 VAL A N 1
ATOM 700 C CA . VAL A 1 92 ? 0.657 16.078 8.688 1 98.88 92 VAL A CA 1
ATOM 701 C C . VAL A 1 92 ? 1.201 14.688 8.992 1 98.88 92 VAL A C 1
ATOM 703 O O . VAL A 1 92 ? 2.008 14.516 9.906 1 98.88 92 VAL A O 1
ATOM 706 N N . ASN A 1 93 ? 0.75 13.742 8.25 1 98.69 93 ASN A N 1
ATOM 707 C CA . ASN A 1 93 ? 1.272 12.391 8.367 1 98.69 93 ASN A CA 1
ATOM 708 C C . ASN A 1 93 ? 2.602 12.234 7.633 1 98.69 93 ASN A C 1
ATOM 710 O O . ASN A 1 93 ? 2.633 11.82 6.473 1 98.69 93 ASN A O 1
ATOM 714 N N . ASN A 1 94 ? 3.629 12.461 8.359 1 97.5 94 ASN A N 1
ATOM 715 C CA . ASN A 1 94 ? 4.957 12.586 7.766 1 97.5 94 ASN A CA 1
ATOM 716 C C . ASN A 1 94 ? 5.859 11.422 8.156 1 97.5 94 ASN A C 1
ATOM 718 O O . ASN A 1 94 ? 6.844 11.141 7.477 1 97.5 94 ASN A O 1
ATOM 722 N N . ALA A 1 95 ? 5.551 10.742 9.281 1 95.44 95 ALA A N 1
ATOM 723 C CA . ALA A 1 95 ? 6.402 9.641 9.727 1 95.44 95 ALA A CA 1
ATOM 724 C C . ALA A 1 95 ? 6.621 8.633 8.602 1 95.44 95 ALA A C 1
ATOM 726 O O . ALA A 1 95 ? 5.68 8.273 7.887 1 95.44 95 ALA A O 1
ATOM 727 N N . GLY A 1 96 ? 7.852 8.266 8.406 1 93.69 96 GLY A N 1
ATOM 728 C CA . GLY A 1 96 ? 8.164 7.316 7.352 1 93.69 96 GLY A CA 1
ATOM 729 C C . GLY A 1 96 ? 9.539 6.695 7.5 1 93.69 96 GLY A C 1
ATOM 730 O O . GLY A 1 96 ? 10.43 7.281 8.117 1 93.69 96 GLY A O 1
ATOM 731 N N . ILE A 1 97 ? 9.68 5.559 7.023 1 92.06 97 ILE A N 1
ATOM 732 C CA . ILE A 1 97 ? 10.922 4.793 6.973 1 92.06 97 ILE A CA 1
ATOM 733 C C . ILE A 1 97 ? 11.18 4.324 5.547 1 92.06 97 ILE A C 1
ATOM 735 O O . ILE A 1 97 ? 10.328 3.686 4.93 1 92.06 97 ILE A O 1
ATOM 739 N N . MET A 1 98 ? 12.25 4.707 4.98 1 91.94 98 MET A N 1
ATOM 740 C CA . MET A 1 98 ? 12.672 4.199 3.676 1 91.94 98 MET A CA 1
ATOM 741 C C . MET A 1 98 ? 13.688 3.076 3.83 1 91.94 98 MET A C 1
ATOM 743 O O . MET A 1 98 ? 14.898 3.318 3.775 1 91.94 98 MET A O 1
ATOM 747 N N . ASN A 1 99 ? 13.297 1.898 4.047 1 92.88 99 ASN A N 1
ATOM 748 C CA . ASN A 1 99 ? 14.141 0.732 4.285 1 92.88 99 ASN A CA 1
ATOM 749 C C . ASN A 1 99 ? 13.422 -0.563 3.924 1 92.88 99 ASN A C 1
ATOM 751 O O . ASN A 1 99 ? 12.469 -0.961 4.602 1 92.88 99 ASN A O 1
ATOM 755 N N . ASP A 1 100 ? 13.898 -1.158 2.84 1 94.25 100 ASP A N 1
ATOM 756 C CA . ASP A 1 100 ? 13.289 -2.398 2.365 1 94.25 100 ASP A CA 1
ATOM 757 C C . ASP A 1 100 ? 14.07 -3.615 2.861 1 94.25 100 ASP A C 1
ATOM 759 O O . ASP A 1 100 ? 13.797 -4.742 2.443 1 94.25 100 ASP A O 1
ATOM 763 N N . ASN A 1 101 ? 15.023 -3.35 3.805 1 93.62 101 ASN A N 1
ATOM 764 C CA . ASN A 1 101 ? 15.781 -4.457 4.383 1 93.62 101 ASN A CA 1
ATOM 765 C C . ASN A 1 101 ? 14.859 -5.57 4.867 1 93.62 101 ASN A C 1
ATOM 767 O O . ASN A 1 101 ? 13.82 -5.305 5.473 1 93.62 101 ASN A O 1
ATOM 771 N N . PRO A 1 102 ? 15.25 -6.832 4.516 1 92.69 102 PRO A N 1
ATOM 772 C CA . PRO A 1 102 ? 14.414 -7.977 4.891 1 92.69 102 PRO A CA 1
ATOM 773 C C . PRO A 1 102 ? 14.047 -7.98 6.371 1 92.69 102 PRO A C 1
ATOM 775 O O . PRO A 1 102 ? 12.992 -8.484 6.75 1 92.69 102 PRO A O 1
ATOM 778 N N . LYS A 1 103 ? 14.812 -7.355 7.168 1 93.75 103 LYS A N 1
ATOM 779 C CA . LYS A 1 103 ? 14.578 -7.344 8.609 1 93.75 103 LYS A CA 1
ATOM 780 C C . LYS A 1 103 ? 13.711 -6.152 9.016 1 93.75 103 LYS A C 1
ATOM 782 O O . LYS A 1 103 ? 13.219 -6.094 10.141 1 93.75 103 LYS A O 1
ATOM 787 N N . VAL A 1 104 ? 13.461 -5.215 8.055 1 95.62 104 VAL A N 1
ATOM 788 C CA . VAL A 1 104 ? 12.898 -3.938 8.492 1 95.62 104 VAL A CA 1
ATOM 789 C C . VAL A 1 104 ? 11.633 -3.633 7.695 1 95.62 104 VAL A C 1
ATOM 791 O O . VAL A 1 104 ? 10.805 -2.82 8.117 1 95.62 104 VAL A O 1
ATOM 794 N N . TRP A 1 105 ? 11.414 -4.27 6.562 1 96.31 105 TRP A N 1
ATOM 795 C CA . TRP A 1 105 ? 10.406 -3.842 5.602 1 96.31 105 TRP A CA 1
ATOM 796 C C . TRP A 1 105 ? 9.008 -3.91 6.207 1 96.31 105 TRP A C 1
ATOM 798 O O . TRP A 1 105 ? 8.141 -3.088 5.891 1 96.31 105 TRP A O 1
ATOM 808 N N . ARG A 1 106 ? 8.758 -4.895 7.082 1 96.69 106 ARG A N 1
ATOM 809 C CA . ARG A 1 106 ? 7.438 -5 7.699 1 96.69 106 ARG A CA 1
ATOM 810 C C . ARG A 1 106 ? 7.168 -3.82 8.625 1 96.69 106 ARG A C 1
ATOM 812 O O . ARG A 1 106 ? 6.086 -3.232 8.594 1 96.69 106 ARG A O 1
ATOM 819 N N . LEU A 1 107 ? 8.172 -3.559 9.445 1 96.44 107 LEU A N 1
ATOM 820 C CA . LEU A 1 107 ? 8.07 -2.385 10.312 1 96.44 107 LEU A CA 1
ATOM 821 C C . LEU A 1 107 ? 7.875 -1.119 9.484 1 96.44 107 LEU A C 1
ATOM 823 O O . LEU A 1 107 ? 7.047 -0.272 9.828 1 96.44 107 LEU A O 1
ATOM 827 N N . ALA A 1 108 ? 8.633 -0.991 8.406 1 96.06 108 ALA A N 1
ATOM 828 C CA . ALA A 1 108 ? 8.508 0.156 7.508 1 96.06 108 ALA A CA 1
ATOM 829 C C . ALA A 1 108 ? 7.098 0.245 6.926 1 96.06 108 ALA A C 1
ATOM 831 O O . ALA A 1 108 ? 6.531 1.336 6.82 1 96.06 108 ALA A O 1
ATOM 832 N N . SER A 1 109 ? 6.551 -0.885 6.594 1 97 109 SER A N 1
ATOM 833 C CA . SER A 1 109 ? 5.191 -0.92 6.062 1 97 109 SER A CA 1
ATOM 834 C C . SER A 1 109 ? 4.18 -0.454 7.102 1 97 109 SER A C 1
ATOM 836 O O . SER A 1 109 ? 3.244 0.281 6.777 1 97 109 SER A O 1
ATOM 838 N N . ASP A 1 110 ? 4.375 -0.886 8.32 1 97.69 110 ASP A N 1
ATOM 839 C CA . ASP A 1 110 ? 3.494 -0.476 9.414 1 97.69 110 ASP A CA 1
ATOM 840 C C . ASP A 1 110 ? 3.521 1.04 9.594 1 97.69 110 ASP A C 1
ATOM 842 O O . ASP A 1 110 ? 2.475 1.667 9.781 1 97.69 110 ASP A O 1
ATOM 846 N N . VAL A 1 111 ? 4.645 1.616 9.516 1 97.56 111 VAL A N 1
ATOM 847 C CA . VAL A 1 111 ? 4.809 3.049 9.742 1 97.56 111 VAL A CA 1
ATOM 848 C C . VAL A 1 111 ? 4.309 3.824 8.523 1 97.56 111 VAL A C 1
ATOM 850 O O . VAL A 1 111 ? 3.477 4.723 8.648 1 97.56 111 VAL A O 1
ATOM 853 N N . ASN A 1 112 ? 4.773 3.426 7.316 1 97.31 112 ASN A N 1
ATOM 854 C CA . ASN A 1 112 ? 4.566 4.18 6.086 1 97.31 112 ASN A CA 1
ATOM 855 C C . ASN A 1 112 ? 3.113 4.105 5.621 1 97.31 112 ASN A C 1
ATOM 857 O O . ASN A 1 112 ? 2.619 5.023 4.965 1 97.31 112 ASN A O 1
ATOM 861 N N . TRP A 1 113 ? 2.51 2.992 5.938 1 97.38 113 TRP A N 1
ATOM 862 C CA . TRP A 1 113 ? 1.183 2.746 5.387 1 97.38 113 TRP A CA 1
ATOM 863 C C . TRP A 1 113 ? 0.13 2.717 6.492 1 97.38 113 TRP A C 1
ATOM 865 O O . TRP A 1 113 ? -0.637 3.67 6.648 1 97.38 113 TRP A O 1
ATOM 875 N N . GLN A 1 114 ? 0.249 1.801 7.391 1 97.81 114 GLN A N 1
ATOM 876 C CA . GLN A 1 114 ? -0.811 1.616 8.375 1 97.81 114 GLN A CA 1
ATOM 877 C C . GLN A 1 114 ? -0.842 2.771 9.375 1 97.81 114 GLN A C 1
ATOM 879 O O . GLN A 1 114 ? -1.911 3.156 9.852 1 97.81 114 GLN A O 1
ATOM 884 N N . GLY A 1 115 ? 0.319 3.295 9.719 1 98.38 115 GLY A N 1
ATOM 885 C CA . GLY A 1 115 ? 0.348 4.484 10.555 1 98.38 115 GLY A CA 1
ATOM 886 C C . GLY A 1 115 ? -0.392 5.66 9.945 1 98.38 115 GLY A C 1
ATOM 887 O O . GLY A 1 115 ? -1.178 6.324 10.625 1 98.38 115 GLY A O 1
ATOM 888 N N . VAL A 1 116 ? -0.184 5.871 8.625 1 98.38 116 VAL A N 1
ATOM 889 C CA . VAL A 1 116 ? -0.841 6.957 7.91 1 98.38 116 VAL A CA 1
ATOM 890 C C . VAL A 1 116 ? -2.352 6.734 7.902 1 98.38 116 VAL A C 1
ATOM 892 O O . VAL A 1 116 ? -3.123 7.66 8.172 1 98.38 116 VAL A O 1
ATOM 895 N N . VAL A 1 117 ? -2.766 5.523 7.629 1 98.25 117 VAL A N 1
ATOM 896 C CA . VAL A 1 117 ? -4.188 5.195 7.609 1 98.25 117 VAL A CA 1
ATOM 897 C C . VAL A 1 117 ? -4.805 5.484 8.977 1 98.25 117 VAL A C 1
ATOM 899 O O . VAL A 1 117 ? -5.852 6.129 9.07 1 98.25 117 VAL A O 1
ATOM 902 N N . SER A 1 118 ? -4.164 5.035 10.031 1 98.44 118 SER A N 1
ATOM 903 C CA . SER A 1 118 ? -4.699 5.16 11.383 1 98.44 118 SER A CA 1
ATOM 904 C C . SER A 1 118 ? -4.859 6.621 11.781 1 98.44 118 SER A C 1
ATOM 906 O O . SER A 1 118 ? -5.934 7.039 12.211 1 98.44 118 SER A O 1
ATOM 908 N N . PHE A 1 119 ? -3.83 7.395 11.547 1 98.62 119 PHE A N 1
ATOM 909 C CA . PHE A 1 119 ? -3.9 8.805 11.906 1 98.62 119 PHE A CA 1
ATOM 910 C C . PHE A 1 119 ? -4.914 9.539 11.031 1 98.62 119 PHE A C 1
ATOM 912 O O . PHE A 1 119 ? -5.594 10.453 11.5 1 98.62 119 PHE A O 1
ATOM 919 N N . THR A 1 120 ? -4.949 9.172 9.758 1 98.38 120 THR A N 1
ATOM 920 C CA . THR A 1 120 ? -5.934 9.773 8.867 1 98.38 120 THR A CA 1
ATOM 921 C C . THR A 1 120 ? -7.352 9.5 9.367 1 98.38 120 THR A C 1
ATOM 923 O O . THR A 1 120 ? -8.164 10.422 9.477 1 98.38 120 THR A O 1
ATOM 926 N N . MET A 1 121 ? -7.629 8.258 9.711 1 97.25 121 MET A N 1
ATOM 927 C CA . MET A 1 121 ? -8.969 7.887 10.164 1 97.25 121 MET A CA 1
ATOM 928 C C . MET A 1 121 ? -9.328 8.609 11.461 1 97.25 121 MET A C 1
ATOM 930 O O . MET A 1 121 ? -10.453 9.07 11.625 1 97.25 121 MET A O 1
ATOM 934 N N . LYS A 1 122 ? -8.43 8.688 12.367 1 98 122 LYS A N 1
ATOM 935 C CA . LYS A 1 122 ? -8.664 9.406 13.617 1 98 122 LYS A CA 1
ATOM 936 C C . LYS A 1 122 ? -8.898 10.891 13.367 1 98 122 LYS A C 1
ATOM 938 O O . LYS A 1 122 ? -9.75 11.508 14.008 1 98 122 LYS A O 1
ATOM 943 N N . GLY A 1 123 ? -8.109 11.445 12.43 1 98.38 123 GLY A N 1
ATOM 944 C CA . GLY A 1 123 ? -8.32 12.82 12.031 1 98.38 123 GLY A CA 1
ATOM 945 C C . GLY A 1 123 ? -9.695 13.062 11.438 1 98.38 123 GLY A C 1
ATOM 946 O O . GLY A 1 123 ? -10.344 14.062 11.75 1 98.38 123 GLY A O 1
ATOM 947 N N . LEU A 1 124 ? -10.117 12.117 10.57 1 97.38 124 LEU A N 1
ATOM 948 C CA . LEU A 1 124 ? -11.445 12.227 9.984 1 97.38 124 LEU A CA 1
ATOM 949 C C . LEU A 1 124 ? -12.516 12.281 11.062 1 97.38 124 LEU A C 1
ATOM 951 O O . LEU A 1 124 ? -13.383 13.156 11.047 1 97.38 124 LEU A O 1
ATOM 955 N N . ASP A 1 125 ? -12.43 11.383 12.031 1 96.88 125 ASP A N 1
ATOM 956 C CA . ASP A 1 125 ? -13.422 11.297 13.102 1 96.88 125 ASP A CA 1
ATOM 957 C C . ASP A 1 125 ? -13.422 12.57 13.945 1 96.88 125 ASP A C 1
ATOM 959 O O . ASP A 1 125 ? -14.484 13.047 14.359 1 96.88 125 ASP A O 1
ATOM 963 N N . HIS A 1 126 ? -12.297 13.125 14.102 1 98 126 HIS A N 1
ATOM 964 C CA . HIS A 1 126 ? -12.117 14.281 14.977 1 98 126 HIS A CA 1
ATOM 965 C C . HIS A 1 126 ? -12.578 15.562 14.297 1 98 126 HIS A C 1
ATOM 967 O O . HIS A 1 126 ? -13.164 16.438 14.945 1 98 126 HIS A O 1
ATOM 973 N N . MET A 1 127 ? -12.422 15.625 12.969 1 98.38 127 MET A N 1
ATOM 974 C CA . MET A 1 127 ? -12.508 16.906 12.273 1 98.38 127 MET A CA 1
ATOM 975 C C . MET A 1 127 ? -13.852 17.062 11.562 1 98.38 127 MET A C 1
ATOM 977 O O . MET A 1 127 ? -14.289 18.172 11.281 1 98.38 127 MET A O 1
ATOM 981 N N . ARG A 1 128 ? -14.484 15.969 11.211 1 97.62 128 ARG A N 1
ATOM 982 C CA . ARG A 1 128 ? -15.57 16.016 10.242 1 97.62 128 ARG A CA 1
ATOM 983 C C . ARG A 1 128 ? -16.75 16.812 10.781 1 97.62 128 ARG A C 1
ATOM 985 O O . ARG A 1 128 ? -17.203 16.578 11.906 1 97.62 128 ARG A O 1
ATOM 992 N N . LYS A 1 129 ? -17.266 17.688 9.961 1 97.62 129 LYS A N 1
ATOM 993 C CA . LYS A 1 129 ? -18.344 18.594 10.352 1 97.62 129 LYS A CA 1
ATOM 994 C C . LYS A 1 129 ? -19.672 17.844 10.453 1 97.62 129 LYS A C 1
ATOM 996 O O . LYS A 1 129 ? -20.531 18.219 11.25 1 97.62 129 LYS A O 1
ATOM 1001 N N . ASP A 1 130 ? -19.844 16.812 9.656 1 95.06 130 ASP A N 1
ATOM 1002 C CA . ASP A 1 130 ? -21.094 16.062 9.641 1 95.06 130 ASP A CA 1
ATOM 1003 C C . ASP A 1 130 ? -21.219 15.188 10.883 1 95.06 130 ASP A C 1
ATOM 1005 O O . ASP A 1 130 ? -22.219 14.477 11.047 1 95.06 130 ASP A O 1
ATOM 1009 N N . ASP A 1 131 ? -20.219 15.273 11.781 1 95.56 131 ASP A N 1
ATOM 1010 C CA . ASP A 1 131 ? -20.281 14.562 13.062 1 95.56 131 ASP A CA 1
ATOM 1011 C C . ASP A 1 131 ? -19.781 15.453 14.203 1 95.56 131 ASP A C 1
ATOM 1013 O O . ASP A 1 131 ? -19.078 14.984 15.094 1 95.56 131 ASP A O 1
ATOM 1017 N N . GLY A 1 132 ? -19.922 16.734 14.047 1 96.12 132 GLY A N 1
ATOM 1018 C CA . GLY A 1 132 ? -19.75 17.672 15.141 1 96.12 132 GLY A CA 1
ATOM 1019 C C . GLY A 1 132 ? -18.359 18.281 15.188 1 96.12 132 GLY A C 1
ATOM 1020 O O . 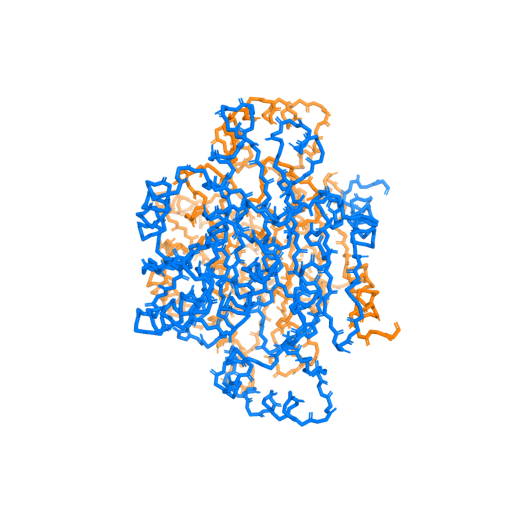GLY A 1 132 ? -18.047 19.062 16.078 1 96.12 132 GLY A O 1
ATOM 1021 N N . GLY A 1 133 ? -17.516 17.969 14.242 1 97.5 133 GLY A N 1
ATOM 1022 C CA . GLY A 1 133 ? -16.172 18.547 14.203 1 97.5 133 GLY A CA 1
ATOM 1023 C C . GLY A 1 133 ? -16.141 19.906 13.547 1 97.5 133 GLY A C 1
ATOM 1024 O O . GLY A 1 133 ? -17.172 20.438 13.141 1 97.5 133 GLY A O 1
ATOM 1025 N N . ALA A 1 134 ? -14.961 20.453 13.453 1 97.81 134 ALA A N 1
ATOM 1026 C CA . ALA A 1 134 ? -14.781 21.828 12.977 1 97.81 134 ALA A CA 1
ATOM 1027 C C . ALA A 1 134 ? -14.188 21.844 11.57 1 97.81 134 ALA A C 1
ATOM 1029 O O . ALA A 1 134 ? -13.906 22.906 11.031 1 97.81 134 ALA A O 1
ATOM 1030 N N . GLY A 1 135 ? -14.055 20.719 10.969 1 97.94 135 GLY A N 1
ATOM 1031 C CA . GLY A 1 135 ? -13.305 20.641 9.727 1 97.94 135 GLY A CA 1
ATOM 1032 C C . GLY A 1 135 ? -11.805 20.672 9.938 1 97.94 135 GLY A C 1
ATOM 1033 O O . GLY A 1 135 ? -11.328 20.688 11.078 1 97.94 135 GLY A O 1
ATOM 1034 N N . GLY A 1 136 ? -11.055 20.578 8.828 1 98.31 136 GLY A N 1
ATOM 1035 C CA . GLY A 1 136 ? -9.602 20.609 8.93 1 98.31 136 GLY A CA 1
ATOM 1036 C C . GLY A 1 136 ? -8.906 20.125 7.668 1 98.31 136 GLY A C 1
ATOM 1037 O O . GLY A 1 136 ? -9.523 20.047 6.602 1 98.31 136 GLY A O 1
ATOM 1038 N N . THR A 1 137 ? -7.586 20.047 7.758 1 98.69 137 THR A N 1
ATOM 1039 C CA . THR A 1 137 ? -6.762 19.562 6.652 1 98.69 137 THR A CA 1
ATOM 1040 C C . THR A 1 137 ? -5.895 18.391 7.09 1 98.69 137 THR A C 1
ATOM 1042 O O . THR A 1 137 ? -5.309 18.406 8.172 1 98.69 137 THR A O 1
ATOM 1045 N N . ILE A 1 138 ? -5.945 17.375 6.332 1 98.81 138 ILE A N 1
ATOM 1046 C CA . ILE A 1 138 ? -5.027 16.25 6.508 1 98.81 138 ILE A CA 1
ATOM 1047 C C . ILE A 1 138 ? -4.078 16.172 5.316 1 98.81 138 ILE A C 1
ATOM 1049 O O . ILE A 1 138 ? -4.516 16.125 4.164 1 98.81 138 ILE A O 1
ATOM 1053 N N . ILE A 1 139 ? -2.795 16.25 5.574 1 98.75 139 ILE A N 1
ATOM 1054 C CA . ILE A 1 139 ? -1.762 16.125 4.551 1 98.75 139 ILE A CA 1
ATOM 1055 C C . ILE A 1 139 ? -1.044 14.789 4.699 1 98.75 139 ILE A C 1
ATOM 1057 O O . ILE A 1 139 ? -0.336 14.562 5.684 1 98.75 139 ILE A O 1
ATOM 1061 N N . ASN A 1 140 ? -1.251 13.898 3.781 1 98.44 140 ASN A N 1
ATOM 1062 C CA . ASN A 1 140 ? -0.545 12.625 3.734 1 98.44 140 ASN A CA 1
ATOM 1063 C C . ASN A 1 140 ? 0.708 12.703 2.867 1 98.44 140 ASN A C 1
ATOM 1065 O O . ASN A 1 140 ? 0.632 13.07 1.692 1 98.44 140 ASN A O 1
ATOM 1069 N N . ILE A 1 141 ? 1.807 12.391 3.488 1 95.62 141 ILE A N 1
ATOM 1070 C CA . ILE A 1 141 ? 3.072 12.445 2.766 1 95.62 141 ILE A CA 1
ATOM 1071 C C . ILE A 1 141 ? 3.314 11.117 2.049 1 95.62 141 ILE A C 1
ATOM 1073 O O . ILE A 1 141 ? 3.488 10.078 2.693 1 95.62 141 ILE A O 1
ATOM 1077 N N . ALA A 1 142 ? 3.299 11.18 0.811 1 91.88 142 ALA A N 1
ATOM 1078 C CA . ALA A 1 142 ? 3.705 10.062 -0.034 1 91.88 142 ALA A CA 1
ATOM 1079 C C . ALA A 1 142 ? 5.16 10.203 -0.469 1 91.88 142 ALA A C 1
ATOM 1081 O O . ALA A 1 142 ? 6.062 10.273 0.37 1 91.88 142 ALA A O 1
ATOM 1082 N N . SER A 1 143 ? 5.469 10.039 -1.723 1 82.31 143 SER A N 1
ATOM 1083 C CA . SER A 1 143 ? 6.809 10.172 -2.285 1 82.31 143 SER A CA 1
ATOM 1084 C C . SER A 1 143 ? 6.773 10.156 -3.811 1 82.31 143 SER A C 1
ATOM 1086 O O . SER A 1 143 ? 5.824 9.648 -4.41 1 82.31 143 SER A O 1
ATOM 1088 N N . THR A 1 144 ? 7.777 10.805 -4.344 1 75.81 144 THR A N 1
ATOM 1089 C CA . THR A 1 144 ? 7.941 10.648 -5.785 1 75.81 144 THR A CA 1
ATOM 1090 C C . THR A 1 144 ? 8.195 9.188 -6.145 1 75.81 144 THR A C 1
ATOM 1092 O O . THR A 1 144 ? 7.957 8.773 -7.281 1 75.81 144 THR A O 1
ATOM 1095 N N . ALA A 1 145 ? 8.625 8.523 -5.199 1 71.56 145 ALA A N 1
ATOM 1096 C CA . ALA A 1 145 ? 8.844 7.094 -5.402 1 71.56 145 ALA A CA 1
ATOM 1097 C C . ALA A 1 145 ? 7.523 6.375 -5.68 1 71.56 145 ALA A C 1
ATOM 1099 O O . ALA A 1 145 ? 7.512 5.301 -6.289 1 71.56 145 ALA A O 1
ATOM 1100 N N . ALA A 1 146 ? 6.473 6.867 -5.25 1 77.44 146 ALA A N 1
ATOM 1101 C CA . ALA A 1 146 ? 5.16 6.309 -5.559 1 77.44 146 ALA A CA 1
ATOM 1102 C C . ALA A 1 146 ? 4.832 6.461 -7.039 1 77.44 146 ALA A C 1
ATOM 1104 O O . ALA A 1 146 ? 3.967 5.758 -7.566 1 77.44 146 ALA A O 1
ATOM 1105 N N . LEU A 1 147 ? 5.59 7.34 -7.605 1 74.06 147 LEU A N 1
ATOM 1106 C CA . LEU A 1 147 ? 5.203 7.801 -8.938 1 74.06 147 LEU A CA 1
ATOM 1107 C C . LEU A 1 147 ? 6.234 7.383 -9.977 1 74.06 147 LEU A C 1
ATOM 1109 O O . LEU A 1 147 ? 5.977 7.461 -11.18 1 74.06 147 LEU A O 1
ATOM 1113 N N . THR A 1 148 ? 7.352 6.875 -9.477 1 70.44 148 THR A N 1
ATOM 1114 C CA . THR A 1 148 ? 8.438 6.535 -10.383 1 70.44 148 THR A CA 1
ATOM 1115 C C . THR A 1 148 ? 8.969 5.133 -10.094 1 70.44 148 THR A C 1
ATOM 1117 O O . THR A 1 148 ? 8.68 4.562 -9.039 1 70.44 148 THR A O 1
ATOM 1120 N N . ALA A 1 149 ? 9.648 4.652 -11.117 1 62.25 149 ALA A N 1
ATOM 1121 C CA . ALA A 1 149 ? 10.25 3.332 -10.938 1 62.25 149 ALA A CA 1
ATOM 1122 C C . ALA A 1 149 ? 11.516 3.414 -10.086 1 62.25 149 ALA A C 1
ATOM 1124 O O . ALA A 1 149 ? 12.391 4.234 -10.344 1 62.25 149 ALA A O 1
ATOM 1125 N N . PHE A 1 150 ? 11.477 2.787 -9 1 67.25 150 PHE A N 1
ATOM 1126 C CA . PHE A 1 150 ? 12.641 2.65 -8.133 1 67.25 150 PHE A CA 1
ATOM 1127 C C . PHE A 1 150 ? 12.914 1.184 -7.828 1 67.25 150 PHE A C 1
ATOM 1129 O O . PHE A 1 150 ? 12.547 0.683 -6.766 1 67.25 150 PHE A O 1
ATOM 1136 N N . GLU A 1 151 ? 13.711 0.553 -8.609 1 75.75 151 GLU A N 1
ATOM 1137 C CA . GLU A 1 151 ? 13.844 -0.9 -8.641 1 75.75 151 GLU A CA 1
ATOM 1138 C C . GLU A 1 151 ? 14.406 -1.427 -7.32 1 75.75 151 GLU A C 1
ATOM 1140 O O . GLU A 1 151 ? 14.18 -2.582 -6.957 1 75.75 151 GLU A O 1
ATOM 1145 N N . CYS A 1 152 ? 15.008 -0.582 -6.543 1 84.06 152 CYS A N 1
ATOM 1146 C CA . CYS A 1 152 ? 15.734 -1.067 -5.375 1 84.06 152 CYS A CA 1
ATOM 1147 C C . CYS A 1 152 ? 14.844 -1.051 -4.137 1 84.06 152 CYS A C 1
ATOM 1149 O O . CYS A 1 152 ? 15.164 -1.68 -3.127 1 84.06 152 CYS A O 1
ATOM 1151 N N . LEU A 1 153 ? 13.766 -0.359 -4.238 1 90.75 153 LEU A N 1
ATOM 1152 C CA . LEU A 1 153 ? 12.93 -0.185 -3.057 1 90.75 153 LEU A CA 1
ATOM 1153 C C . LEU A 1 153 ? 11.469 -0.452 -3.387 1 90.75 153 LEU A C 1
ATOM 1155 O O . LEU A 1 153 ? 10.617 0.423 -3.207 1 90.75 153 LEU A O 1
ATOM 1159 N N . PRO A 1 154 ? 11.172 -1.733 -3.746 1 93.69 154 PRO A N 1
ATOM 1160 C CA . PRO A 1 154 ? 9.812 -2.035 -4.18 1 93.69 154 PRO A CA 1
ATOM 1161 C C . PRO A 1 154 ? 8.797 -1.957 -3.037 1 93.69 154 PRO A C 1
ATOM 1163 O O . PRO A 1 154 ? 7.633 -1.61 -3.262 1 93.69 154 PRO A O 1
ATOM 1166 N N . VAL A 1 155 ? 9.188 -2.324 -1.823 1 95.44 155 VAL A N 1
ATOM 1167 C CA . VAL A 1 155 ? 8.266 -2.283 -0.697 1 95.44 155 VAL A CA 1
ATOM 1168 C C . VAL A 1 155 ? 7.957 -0.833 -0.332 1 95.44 155 VAL A C 1
ATOM 1170 O O . VAL A 1 155 ? 6.797 -0.477 -0.095 1 95.44 155 VAL A O 1
ATOM 1173 N N . TYR A 1 156 ? 8.961 -0.013 -0.316 1 93.19 156 TYR A N 1
ATOM 1174 C CA . TYR A 1 156 ? 8.766 1.414 -0.086 1 93.19 156 TYR A CA 1
ATOM 1175 C C . TYR A 1 156 ? 7.848 2.018 -1.146 1 93.19 156 TYR A C 1
ATOM 1177 O O . TYR A 1 156 ? 6.887 2.713 -0.819 1 93.19 156 TYR A O 1
ATOM 1185 N N . LYS A 1 157 ? 8.117 1.739 -2.377 1 92.5 157 LYS A N 1
ATOM 1186 C CA . LYS A 1 157 ? 7.281 2.213 -3.477 1 92.5 157 LYS A CA 1
ATOM 1187 C C . LYS A 1 157 ? 5.828 1.78 -3.291 1 92.5 157 LYS A C 1
ATOM 1189 O O . LYS A 1 157 ? 4.91 2.582 -3.469 1 92.5 157 LYS A O 1
ATOM 1194 N N . GLY A 1 158 ? 5.668 0.509 -2.986 1 94 158 GLY A N 1
ATOM 1195 C CA . GLY A 1 158 ? 4.324 0.012 -2.746 1 94 158 GLY A CA 1
ATOM 1196 C C . GLY A 1 158 ? 3.6 0.761 -1.643 1 94 158 GLY A C 1
ATOM 1197 O O . GLY A 1 158 ? 2.455 1.184 -1.819 1 94 158 GLY A O 1
ATOM 1198 N N . SER A 1 159 ? 4.246 0.97 -0.559 1 94.62 159 SER A N 1
ATOM 1199 C CA . SER A 1 159 ? 3.635 1.636 0.586 1 94.62 159 SER A CA 1
ATOM 1200 C C . SER A 1 159 ? 3.26 3.076 0.253 1 94.62 159 SER A C 1
ATOM 1202 O O . SER A 1 159 ? 2.178 3.541 0.617 1 94.62 159 SER A O 1
ATOM 1204 N N . LYS A 1 160 ? 4.137 3.75 -0.386 1 93.44 160 LYS A N 1
ATOM 1205 C CA . LYS A 1 160 ? 3.867 5.145 -0.721 1 93.44 160 LYS A CA 1
ATOM 1206 C C . LYS A 1 160 ? 2.787 5.254 -1.793 1 93.44 160 LYS A C 1
ATOM 1208 O O . LYS A 1 160 ? 2.002 6.203 -1.795 1 93.44 160 LYS A O 1
ATOM 1213 N N . SER A 1 161 ? 2.754 4.285 -2.689 1 93.25 161 SER A N 1
ATOM 1214 C CA . SER A 1 161 ? 1.65 4.211 -3.643 1 93.25 161 SER A CA 1
ATOM 1215 C C . SER A 1 161 ? 0.321 3.982 -2.932 1 93.25 161 SER A C 1
ATOM 1217 O O . SER A 1 161 ? -0.708 4.523 -3.34 1 93.25 161 SER A O 1
ATOM 1219 N N . ALA A 1 162 ? 0.406 3.125 -1.946 1 95.5 162 ALA A N 1
ATOM 1220 C CA . ALA A 1 162 ? -0.795 2.883 -1.15 1 95.5 162 ALA A CA 1
ATOM 1221 C C . ALA A 1 162 ? -1.313 4.18 -0.531 1 95.5 162 ALA A C 1
ATOM 1223 O O . ALA A 1 162 ? -2.512 4.461 -0.583 1 95.5 162 ALA A O 1
ATOM 1224 N N . VAL A 1 163 ? -0.436 4.969 -0.025 1 96.5 163 VAL A N 1
ATOM 1225 C CA . VAL A 1 163 ? -0.793 6.23 0.619 1 96.5 163 VAL A CA 1
ATOM 1226 C C . VAL A 1 163 ? -1.445 7.164 -0.398 1 96.5 163 VAL A C 1
ATOM 1228 O O . VAL A 1 163 ? -2.48 7.773 -0.117 1 96.5 163 VAL A O 1
ATOM 1231 N N . LEU A 1 164 ? -0.821 7.277 -1.536 1 94.44 164 LEU A N 1
ATOM 1232 C CA . LEU A 1 164 ? -1.338 8.148 -2.584 1 94.44 164 LEU A CA 1
ATOM 1233 C C . LEU A 1 164 ? -2.756 7.746 -2.975 1 94.44 164 LEU A C 1
ATOM 1235 O O . LEU A 1 164 ? -3.666 8.578 -2.971 1 94.44 164 LEU A O 1
ATOM 1239 N N . ASN A 1 165 ? -2.967 6.516 -3.242 1 93.12 165 ASN A N 1
ATOM 1240 C CA . ASN A 1 165 ? -4.258 6.039 -3.723 1 93.12 165 ASN A CA 1
ATOM 1241 C C . ASN A 1 165 ? -5.309 6.055 -2.617 1 93.12 165 ASN A C 1
ATOM 1243 O O . ASN A 1 165 ? -6.477 6.363 -2.867 1 93.12 165 ASN A O 1
ATOM 1247 N N . PHE A 1 166 ? -4.895 5.711 -1.415 1 94.94 166 PHE A N 1
ATOM 1248 C CA . PHE A 1 166 ? -5.75 5.82 -0.238 1 94.94 166 PHE A CA 1
ATOM 1249 C C . PHE A 1 166 ? -6.254 7.25 -0.066 1 94.94 166 PHE A C 1
ATOM 1251 O O . PHE A 1 166 ? -7.457 7.473 0.099 1 94.94 166 PHE A O 1
ATOM 1258 N N . SER A 1 167 ? -5.367 8.164 -0.169 1 96.06 167 SER A N 1
ATOM 1259 C CA . SER A 1 167 ? -5.688 9.578 0.032 1 96.06 167 SER A CA 1
ATOM 1260 C C . SER A 1 167 ? -6.652 10.078 -1.032 1 96.06 167 SER A C 1
ATOM 1262 O O . SER A 1 167 ? -7.633 10.758 -0.716 1 96.06 167 SER A O 1
ATOM 1264 N N . GLN A 1 168 ? -6.355 9.695 -2.227 1 92 168 GLN A N 1
ATOM 1265 C CA . GLN A 1 168 ? -7.207 10.125 -3.33 1 92 168 GLN A CA 1
ATOM 1266 C C . GLN A 1 168 ? -8.609 9.531 -3.215 1 92 168 GLN A C 1
ATOM 1268 O O . GLN A 1 168 ? -9.602 10.195 -3.508 1 92 168 GLN A O 1
ATOM 1273 N N . CYS A 1 169 ? -8.633 8.359 -2.787 1 91.06 169 CYS A N 1
ATOM 1274 C CA . CYS A 1 169 ? -9.906 7.652 -2.697 1 91.06 169 CYS A CA 1
ATOM 1275 C C . CYS A 1 169 ? -10.797 8.266 -1.62 1 91.06 169 CYS A C 1
ATOM 1277 O O . CYS A 1 169 ? -11.977 8.523 -1.857 1 91.06 169 CYS A O 1
ATOM 1279 N N . ILE A 1 170 ? -10.289 8.562 -0.505 1 92.06 170 ILE A N 1
ATOM 1280 C CA . ILE A 1 170 ? -11.055 9.109 0.612 1 92.06 170 ILE A CA 1
ATOM 1281 C C . ILE A 1 170 ? -11.594 10.492 0.242 1 92.06 170 ILE A C 1
ATOM 1283 O O . ILE A 1 170 ? -12.672 10.883 0.688 1 92.06 170 ILE A O 1
ATOM 1287 N N . ALA A 1 171 ? -10.898 11.18 -0.599 1 93 171 ALA A N 1
ATOM 1288 C CA . ALA A 1 171 ? -11.148 12.609 -0.818 1 93 171 ALA A CA 1
ATOM 1289 C C . ALA A 1 171 ? -12.102 12.82 -1.991 1 93 171 ALA A C 1
ATOM 1291 O O . ALA A 1 171 ? -12.398 13.961 -2.35 1 93 171 ALA A O 1
ATOM 1292 N N . ILE A 1 172 ? -12.539 11.766 -2.553 1 90.12 172 ILE A N 1
ATOM 1293 C CA . ILE A 1 172 ? -13.406 11.883 -3.721 1 90.12 172 ILE A CA 1
ATOM 1294 C C . ILE A 1 172 ? -14.633 12.719 -3.369 1 90.12 172 ILE A C 1
ATOM 1296 O O . ILE A 1 172 ? -15.211 12.57 -2.287 1 90.12 172 ILE A O 1
ATOM 1300 N N . GLU A 1 173 ? -14.961 13.625 -4.312 1 88.75 173 GLU A N 1
ATOM 1301 C CA . GLU A 1 173 ? -16.156 14.453 -4.117 1 88.75 173 GLU A CA 1
ATOM 1302 C C . GLU A 1 173 ? -17.391 13.586 -3.924 1 88.75 173 GLU A C 1
ATOM 1304 O O . GLU A 1 173 ? -17.531 12.547 -4.562 1 88.75 173 GLU A O 1
ATOM 1309 N N . PRO A 1 174 ? -18.281 14.055 -2.932 1 92.31 174 PRO A N 1
ATOM 1310 C CA . PRO A 1 174 ? -18.359 15.352 -2.254 1 92.31 174 PRO A CA 1
ATOM 1311 C C . PRO A 1 174 ? -17.797 15.305 -0.833 1 92.31 174 PRO A C 1
ATOM 1313 O O . PRO A 1 174 ? -18.359 15.922 0.076 1 92.31 174 PRO A O 1
ATOM 1316 N N . PHE A 1 175 ? -16.75 14.602 -0.68 1 93.5 175 PHE A N 1
ATOM 1317 C CA . PHE A 1 175 ? -16.188 14.359 0.646 1 93.5 175 PHE A CA 1
ATOM 1318 C C . PHE A 1 175 ? -15.922 15.672 1.368 1 93.5 175 PHE A C 1
ATOM 1320 O O . PHE A 1 175 ? -16.375 15.867 2.496 1 93.5 175 PHE A O 1
ATOM 1327 N N . PHE A 1 176 ? -15.227 16.547 0.729 1 96.19 176 PHE A N 1
ATOM 1328 C CA . PHE A 1 176 ? -14.867 17.828 1.342 1 96.19 176 PHE A CA 1
ATOM 1329 C C . PHE A 1 176 ? -16.109 18.625 1.693 1 96.19 176 PHE A C 1
ATOM 1331 O O . PHE A 1 176 ? -16.219 19.172 2.795 1 96.19 176 PHE A O 1
ATOM 1338 N N . LYS A 1 177 ? -17 18.672 0.754 1 96.06 177 LYS A N 1
ATOM 1339 C CA . LYS A 1 177 ? -18.234 19.422 0.982 1 96.06 177 LYS A CA 1
ATOM 1340 C C . LYS A 1 177 ? -18.984 18.875 2.188 1 96.06 177 LYS A C 1
ATOM 1342 O O . LYS A 1 177 ? -19.531 19.641 2.986 1 96.06 177 LYS A O 1
ATOM 1347 N N . ASN A 1 178 ? -18.984 17.562 2.342 1 94.56 178 ASN A N 1
ATOM 1348 C CA . ASN A 1 178 ? -19.766 16.891 3.385 1 94.56 178 ASN A CA 1
ATOM 1349 C C . ASN A 1 178 ? -19.062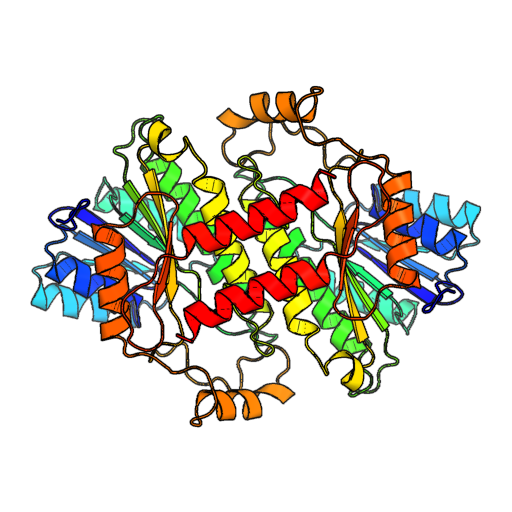 16.969 4.738 1 94.56 178 ASN A C 1
ATOM 1351 O O . ASN A 1 178 ? -19.719 17.109 5.773 1 94.56 178 ASN A O 1
ATOM 1355 N N . THR A 1 179 ? -17.766 16.922 4.734 1 96.31 179 THR A N 1
ATOM 1356 C CA . THR A 1 179 ? -17.062 16.703 5.992 1 96.31 179 THR A CA 1
ATOM 1357 C C . THR A 1 179 ? -16.312 17.969 6.414 1 96.31 179 THR A C 1
ATOM 1359 O O . THR A 1 179 ? -15.883 18.078 7.566 1 96.31 179 THR A O 1
ATOM 1362 N N . GLY A 1 180 ? -16.031 18.875 5.434 1 97.94 180 GLY A N 1
ATOM 1363 C CA . GLY A 1 180 ? -15.195 20.047 5.707 1 97.94 180 GLY A CA 1
ATOM 1364 C C . GLY A 1 180 ? -13.727 19.703 5.855 1 97.94 180 GLY A C 1
ATOM 1365 O O . GLY A 1 180 ? -12.93 20.516 6.324 1 97.94 180 GLY A O 1
ATOM 1366 N N . ILE A 1 181 ? -13.383 18.469 5.516 1 98.19 181 ILE A N 1
ATOM 1367 C CA . ILE A 1 181 ? -12 18.047 5.664 1 98.19 181 ILE A CA 1
ATOM 1368 C C . ILE A 1 181 ? -11.305 18.062 4.301 1 98.19 181 ILE A C 1
ATOM 1370 O O . ILE A 1 181 ? -11.758 17.406 3.357 1 98.19 181 ILE A O 1
ATOM 1374 N N . ARG A 1 182 ? -10.242 18.828 4.211 1 97.88 182 ARG A N 1
ATOM 1375 C CA . ARG A 1 182 ? -9.359 18.859 3.053 1 97.88 182 ARG A CA 1
ATOM 1376 C C . ARG A 1 182 ? -8.266 17.812 3.16 1 97.88 182 ARG A C 1
ATOM 1378 O O . ARG A 1 182 ? -7.477 17.812 4.109 1 97.88 182 ARG A O 1
ATOM 1385 N N . VAL A 1 183 ? -8.297 16.828 2.221 1 97.94 183 VAL A N 1
ATOM 1386 C CA . VAL A 1 183 ? -7.238 15.828 2.18 1 97.94 183 VAL A CA 1
ATOM 1387 C C . VAL A 1 183 ? -6.258 16.156 1.055 1 97.94 183 VAL A C 1
ATOM 1389 O O . VAL A 1 183 ? -6.648 16.25 -0.109 1 97.94 183 VAL A O 1
ATOM 1392 N N . LEU A 1 184 ? -4.996 16.344 1.42 1 98.19 184 LEU A N 1
ATOM 1393 C CA . LEU A 1 184 ? -3.926 16.641 0.473 1 98.19 184 LEU A CA 1
ATOM 1394 C C . LEU A 1 184 ? -2.881 15.523 0.462 1 98.19 184 LEU A C 1
ATOM 1396 O O . LEU A 1 184 ? -2.609 14.914 1.498 1 98.19 184 LEU A O 1
ATOM 1400 N N . THR A 1 185 ? -2.383 15.25 -0.696 1 97.75 185 THR A N 1
ATOM 1401 C CA . THR A 1 185 ? -1.257 14.336 -0.831 1 97.75 185 THR A CA 1
ATOM 1402 C C . THR A 1 185 ? -0.007 15.078 -1.297 1 97.75 185 THR A C 1
ATOM 1404 O O . THR A 1 185 ? -0.021 15.734 -2.34 1 97.75 185 THR A O 1
ATOM 1407 N N . PHE A 1 186 ? 1.053 15.055 -0.489 1 97.56 186 PHE A N 1
ATOM 1408 C CA . PHE A 1 186 ? 2.324 15.688 -0.816 1 97.56 186 PHE A CA 1
ATOM 1409 C C . PHE A 1 186 ? 3.375 14.641 -1.166 1 97.56 186 PHE A C 1
ATOM 1411 O O . PHE A 1 186 ? 3.568 13.672 -0.424 1 97.56 186 PHE A O 1
ATOM 1418 N N . CYS A 1 187 ? 4.008 14.766 -2.307 1 95.19 187 CYS A N 1
ATOM 1419 C CA . CYS A 1 187 ? 5.008 13.812 -2.793 1 95.19 187 CYS A CA 1
ATOM 1420 C C . CYS A 1 187 ? 6.375 14.477 -2.914 1 95.19 187 CYS A C 1
ATOM 1422 O O . CYS A 1 187 ? 6.758 14.93 -3.996 1 95.19 187 CYS A O 1
ATOM 1424 N N . PRO A 1 188 ? 7.137 14.438 -1.887 1 93.12 188 PRO A N 1
ATOM 1425 C CA . PRO A 1 188 ? 8.508 14.961 -1.988 1 93.12 188 PRO A CA 1
ATOM 1426 C C . PRO A 1 188 ? 9.445 14 -2.717 1 93.12 188 PRO A C 1
ATOM 1428 O O . PRO A 1 188 ? 9.336 12.781 -2.559 1 93.12 188 PRO A O 1
ATOM 1431 N N . GLY A 1 189 ? 10.297 14.523 -3.512 1 87.62 189 GLY A N 1
ATOM 1432 C CA . GLY A 1 189 ? 11.406 13.758 -4.051 1 87.62 189 GLY A CA 1
ATOM 1433 C C . GLY A 1 189 ? 12.555 13.594 -3.072 1 87.62 189 GLY A C 1
ATOM 1434 O O . GLY A 1 189 ? 12.398 13.875 -1.881 1 87.62 189 GLY A O 1
ATOM 1435 N N . GLY A 1 190 ? 13.648 12.961 -3.604 1 82.62 190 GLY A N 1
ATOM 1436 C CA . GLY A 1 190 ? 14.82 12.852 -2.752 1 82.62 190 GLY A CA 1
ATOM 1437 C C . GLY A 1 190 ? 15.227 14.164 -2.119 1 82.62 190 GLY A C 1
ATOM 1438 O O . GLY A 1 190 ? 15.422 15.164 -2.82 1 82.62 190 GLY A O 1
ATOM 1439 N N . THR A 1 191 ? 15.219 14.172 -0.801 1 83.81 191 THR A N 1
ATOM 1440 C CA . THR A 1 191 ? 15.578 15.367 -0.042 1 83.81 191 THR A CA 1
ATOM 1441 C C . THR A 1 191 ? 16.719 15.07 0.918 1 83.81 191 THR A C 1
ATOM 1443 O O . THR A 1 191 ? 16.812 13.969 1.462 1 83.81 191 THR A O 1
ATOM 1446 N N . ALA A 1 192 ? 17.594 15.984 1.113 1 81.88 192 ALA A N 1
ATOM 1447 C CA . ALA A 1 192 ? 18.781 15.812 1.943 1 81.88 192 ALA A CA 1
ATOM 1448 C C . ALA A 1 192 ? 18.406 15.68 3.418 1 81.88 192 ALA A C 1
ATOM 1450 O O . ALA A 1 192 ? 18.453 16.656 4.164 1 81.88 192 ALA A O 1
ATOM 1451 N N . THR A 1 193 ? 18.031 14.469 3.791 1 83.38 193 THR A N 1
ATOM 1452 C CA . THR A 1 193 ? 17.656 14.109 5.156 1 83.38 193 THR A CA 1
ATOM 1453 C C . THR A 1 193 ? 18.266 12.773 5.551 1 83.38 193 THR A C 1
ATOM 1455 O O . THR A 1 193 ? 18.828 12.062 4.711 1 83.38 193 THR A O 1
ATOM 1458 N N . PRO A 1 194 ? 18.172 12.445 6.836 1 78.75 194 PRO A N 1
ATOM 1459 C CA . PRO A 1 194 ? 18.688 11.141 7.27 1 78.75 194 PRO A CA 1
ATOM 1460 C C . PRO A 1 194 ? 18.031 9.977 6.531 1 78.75 194 PRO A C 1
ATOM 1462 O O . PRO A 1 194 ? 18.609 8.883 6.453 1 78.75 194 PRO A O 1
ATOM 1465 N N . LEU A 1 195 ? 16.922 10.203 5.953 1 77.06 195 LEU A N 1
ATOM 1466 C CA . LEU A 1 195 ? 16.188 9.18 5.223 1 77.06 195 LEU A CA 1
ATOM 1467 C C . LEU A 1 195 ? 16.984 8.703 4.012 1 77.06 195 LEU A C 1
ATOM 1469 O O . LEU A 1 195 ? 16.875 7.543 3.604 1 77.06 195 LEU A O 1
ATOM 1473 N N . THR A 1 196 ? 17.812 9.531 3.467 1 76.62 196 THR A N 1
ATOM 1474 C CA . THR A 1 196 ? 18.531 9.203 2.246 1 76.62 196 THR A CA 1
ATOM 1475 C C . THR A 1 196 ? 19.969 8.789 2.564 1 76.62 196 THR A C 1
ATOM 1477 O O . THR A 1 196 ? 20.828 8.812 1.687 1 76.62 196 THR A O 1
ATOM 1480 N N . GLN A 1 197 ? 20.188 8.508 3.807 1 78.19 197 GLN A N 1
ATOM 1481 C CA . GLN A 1 197 ? 21.516 8.055 4.215 1 78.19 197 GLN A CA 1
ATOM 1482 C C . GLN A 1 197 ? 21.562 6.539 4.371 1 78.19 197 GLN A C 1
ATOM 1484 O O . GLN A 1 197 ? 20.516 5.891 4.488 1 78.19 197 GLN A O 1
ATOM 1489 N N . ASN A 1 198 ? 22.75 5.891 4.273 1 85.81 198 ASN A N 1
ATOM 1490 C CA . ASN A 1 198 ? 23 4.465 4.469 1 85.81 198 ASN A CA 1
ATOM 1491 C C . ASN A 1 198 ? 22.156 3.615 3.521 1 85.81 198 ASN A C 1
ATOM 1493 O O . ASN A 1 198 ? 21.562 2.627 3.938 1 85.81 198 ASN A O 1
ATOM 1497 N N . LEU A 1 199 ? 22.125 4.016 2.355 1 82.69 199 LEU A N 1
ATOM 1498 C CA . LEU A 1 199 ? 21.281 3.395 1.338 1 82.69 199 LEU A CA 1
ATOM 1499 C C . LEU A 1 199 ? 21.766 1.987 1.013 1 82.69 199 LEU A C 1
ATOM 1501 O O . LEU A 1 199 ? 20.984 1.151 0.539 1 82.69 199 LEU A O 1
ATOM 1505 N N . GLU A 1 200 ? 23.031 1.675 1.32 1 86.06 200 GLU A N 1
ATOM 1506 C CA . GLU A 1 200 ? 23.656 0.416 0.945 1 86.06 200 GLU A CA 1
ATOM 1507 C C . GLU A 1 200 ? 23.016 -0.764 1.668 1 86.06 200 GLU A C 1
ATOM 1509 O O . GLU A 1 200 ? 23.156 -1.912 1.241 1 86.06 200 GLU A O 1
ATOM 1514 N N . VAL A 1 201 ? 22.359 -0.493 2.732 1 89.44 201 VAL A N 1
ATOM 1515 C CA . VAL A 1 201 ? 21.812 -1.604 3.498 1 89.44 201 VAL A CA 1
ATOM 1516 C C . VAL A 1 201 ? 20.281 -1.517 3.5 1 89.44 201 VAL A C 1
ATOM 1518 O O . VAL A 1 201 ? 19.625 -2.197 4.285 1 89.44 201 VAL A O 1
ATOM 1521 N N . LYS A 1 202 ? 19.688 -0.772 2.639 1 90.69 202 LYS A N 1
ATOM 1522 C CA . LYS A 1 202 ? 18.266 -0.48 2.732 1 90.69 202 LYS A CA 1
ATOM 1523 C C . LYS A 1 202 ? 17.484 -1.152 1.604 1 90.69 202 LYS A C 1
ATOM 1525 O O . LYS A 1 202 ? 16.25 -1.056 1.542 1 90.69 202 LYS A O 1
ATOM 1530 N N . THR A 1 203 ? 18.203 -1.837 0.775 1 91.62 203 THR A N 1
ATOM 1531 C CA . THR A 1 203 ? 17.531 -2.438 -0.38 1 91.62 203 THR A CA 1
ATOM 1532 C C . THR A 1 203 ? 16.906 -3.777 -0.009 1 91.62 203 THR A C 1
ATOM 1534 O O . THR A 1 203 ? 17.328 -4.422 0.955 1 91.62 203 THR A O 1
ATOM 1537 N N . TYR A 1 204 ? 15.859 -4.191 -0.778 1 92.44 204 TYR A N 1
ATOM 1538 C CA . TYR A 1 204 ? 15.195 -5.465 -0.521 1 92.44 204 TYR A CA 1
ATOM 1539 C C . TYR A 1 204 ? 16.141 -6.633 -0.775 1 92.44 204 TYR A C 1
ATOM 1541 O O . TYR A 1 204 ? 16.031 -7.68 -0.136 1 92.44 204 TYR A O 1
ATOM 1549 N N . ASP A 1 205 ? 16.922 -6.52 -1.84 1 90.75 205 ASP A N 1
ATOM 1550 C CA . ASP A 1 205 ? 18.031 -7.406 -2.15 1 90.75 205 ASP A CA 1
ATOM 1551 C C . ASP A 1 205 ? 19.375 -6.758 -1.79 1 90.75 205 ASP A C 1
ATOM 1553 O O . ASP A 1 205 ? 19.828 -5.84 -2.479 1 90.75 205 ASP A O 1
ATOM 1557 N N . LEU A 1 206 ? 19.953 -7.242 -0.788 1 88.62 206 LEU A N 1
ATOM 1558 C CA . LEU A 1 206 ? 21.141 -6.598 -0.22 1 88.62 206 LEU A CA 1
ATOM 1559 C C . LEU A 1 206 ? 22.281 -6.57 -1.229 1 88.62 206 LEU A C 1
ATOM 1561 O O . LEU A 1 206 ? 23.188 -5.742 -1.126 1 88.62 206 LEU A O 1
ATOM 1565 N N . LYS A 1 207 ? 22.25 -7.445 -2.25 1 87.5 207 LYS A N 1
ATOM 1566 C CA . LYS A 1 207 ? 23.281 -7.445 -3.295 1 87.5 207 LYS A CA 1
ATOM 1567 C C . LYS A 1 207 ? 23.219 -6.164 -4.121 1 87.5 207 LYS A C 1
ATOM 1569 O O . LYS A 1 207 ? 24.188 -5.789 -4.77 1 87.5 207 LYS A O 1
ATOM 1574 N N . MET A 1 208 ? 22.016 -5.496 -4.086 1 87.62 208 MET A N 1
ATOM 1575 C CA . MET A 1 208 ? 21.812 -4.285 -4.875 1 87.62 208 MET A CA 1
ATOM 1576 C C . MET A 1 208 ? 22.297 -3.053 -4.121 1 87.62 208 MET A C 1
ATOM 1578 O O . MET A 1 208 ? 22.422 -1.976 -4.703 1 87.62 208 MET A O 1
ATOM 1582 N N . GLY A 1 209 ? 22.562 -3.172 -2.832 1 86 209 GLY A N 1
ATOM 1583 C CA . GLY A 1 209 ? 22.797 -2.062 -1.925 1 86 209 GLY A CA 1
ATOM 1584 C C . GLY A 1 209 ? 23.922 -1.155 -2.379 1 86 209 GLY A C 1
ATOM 1585 O O . GLY A 1 209 ? 23.734 0.048 -2.557 1 86 209 GLY A O 1
ATOM 1586 N N . PRO A 1 210 ? 25.062 -1.684 -2.588 1 85.19 210 PRO A N 1
ATOM 1587 C CA . PRO A 1 210 ? 26.203 -0.859 -2.971 1 85.19 210 PRO A CA 1
ATOM 1588 C C . PRO A 1 210 ? 25.969 -0.086 -4.266 1 85.19 210 PRO A C 1
ATOM 1590 O O . PRO A 1 210 ? 26.312 1.098 -4.352 1 85.19 210 PRO A O 1
ATOM 1593 N N . GLU A 1 211 ? 25.422 -0.755 -5.234 1 82.12 211 GLU A N 1
ATOM 1594 C CA . GLU A 1 211 ? 25.141 -0.078 -6.496 1 82.12 211 GLU A CA 1
ATOM 1595 C C . GLU A 1 211 ? 24.078 1.01 -6.32 1 82.12 211 GLU A C 1
ATOM 1597 O O . GLU A 1 211 ? 24.188 2.088 -6.91 1 82.12 211 GLU A O 1
ATOM 1602 N N . PHE A 1 212 ? 23.141 0.685 -5.551 1 83.75 212 PHE A N 1
ATOM 1603 C CA . PHE A 1 212 ? 22.094 1.658 -5.254 1 83.75 212 PHE A CA 1
ATOM 1604 C C . PHE A 1 212 ? 22.688 2.9 -4.594 1 83.75 212 PHE A C 1
ATOM 1606 O O . PHE A 1 212 ? 22.391 4.023 -5.004 1 83.75 212 PHE A O 1
ATOM 1613 N N . ALA A 1 213 ? 23.469 2.711 -3.639 1 81.94 213 ALA A N 1
ATOM 1614 C CA . ALA A 1 213 ? 24.109 3.816 -2.934 1 81.94 213 ALA A CA 1
ATOM 1615 C C . ALA A 1 213 ? 24.984 4.641 -3.883 1 81.94 213 ALA A C 1
ATOM 1617 O O . ALA A 1 213 ? 24.969 5.875 -3.836 1 81.94 213 ALA A O 1
ATOM 1618 N N . ARG A 1 214 ? 25.625 3.992 -4.762 1 80.88 214 ARG A N 1
ATOM 1619 C CA . ARG A 1 214 ? 26.5 4.66 -5.719 1 80.88 214 ARG A CA 1
ATOM 1620 C C . ARG A 1 214 ? 25.688 5.527 -6.68 1 80.88 214 ARG A C 1
ATOM 1622 O O . ARG A 1 214 ? 26.078 6.66 -6.977 1 80.88 214 ARG A O 1
ATOM 1629 N N . ILE A 1 215 ? 24.609 5.016 -7.086 1 75.62 215 ILE A N 1
ATOM 1630 C CA . ILE A 1 215 ? 23.781 5.715 -8.055 1 75.62 215 ILE A CA 1
ATOM 1631 C C . ILE A 1 215 ? 23.188 6.973 -7.422 1 75.62 215 ILE A C 1
ATOM 1633 O O . ILE A 1 215 ? 23.203 8.047 -8.031 1 75.62 215 ILE A O 1
ATOM 1637 N N . VAL A 1 216 ? 22.719 6.828 -6.234 1 74.75 216 VAL A N 1
ATOM 1638 C CA . VAL A 1 216 ? 22.047 7.941 -5.574 1 74.75 216 VAL A CA 1
ATOM 1639 C C . VAL A 1 216 ? 23.078 8.984 -5.141 1 74.75 216 VAL A C 1
ATOM 1641 O O . VAL A 1 216 ? 22.828 10.188 -5.23 1 74.75 216 VAL A O 1
ATOM 1644 N N . GLU A 1 217 ? 24.188 8.445 -4.637 1 70.56 217 GLU A N 1
ATOM 1645 C CA . GLU A 1 217 ? 25.219 9.352 -4.121 1 70.56 217 GLU A CA 1
ATOM 1646 C C . GLU A 1 217 ? 25.984 10.016 -5.254 1 70.56 217 GLU A C 1
ATOM 1648 O O . GLU A 1 217 ? 26.484 11.133 -5.098 1 70.56 217 GLU A O 1
ATOM 1653 N N . ASN A 1 218 ? 26.141 9.156 -6.281 1 62.19 218 ASN A N 1
ATOM 1654 C CA . ASN A 1 218 ? 26.969 9.703 -7.352 1 62.19 218 ASN A CA 1
ATOM 1655 C C . ASN A 1 218 ? 26.109 10.273 -8.477 1 62.19 218 ASN A C 1
ATOM 1657 O O . ASN A 1 218 ? 24.938 9.906 -8.633 1 62.19 218 ASN A O 1
ATOM 1661 N N . GLU A 1 219 ? 26.266 11.523 -9.148 1 54.19 219 GLU A N 1
ATOM 1662 C CA . GLU A 1 219 ? 25.797 12.438 -10.188 1 54.19 219 GLU A CA 1
ATOM 1663 C C . GLU A 1 219 ? 24.75 11.766 -11.078 1 54.19 219 GLU A C 1
ATOM 1665 O O . GLU A 1 219 ? 23.922 12.445 -11.695 1 54.19 219 GLU A O 1
ATOM 1670 N N . GLY A 1 220 ? 24.406 10.445 -11.047 1 53.12 220 GLY A N 1
ATOM 1671 C CA . GLY A 1 220 ? 23.562 9.883 -12.086 1 53.12 220 GLY A CA 1
ATOM 1672 C C . GLY A 1 220 ? 22.172 9.539 -11.594 1 53.12 220 GLY A C 1
ATOM 1673 O O . GLY A 1 220 ? 21.312 9.148 -12.383 1 53.12 220 GLY A O 1
ATOM 1674 N N . GLY A 1 221 ? 21.891 9.742 -10.359 1 58.66 221 GLY A N 1
ATOM 1675 C CA . GLY A 1 221 ? 20.578 9.414 -9.812 1 58.66 221 GLY A CA 1
ATOM 1676 C C . GLY A 1 221 ? 19.703 10.625 -9.602 1 58.66 221 GLY A C 1
ATOM 1677 O O . GLY A 1 221 ? 20.016 11.719 -10.078 1 58.66 221 GLY A O 1
ATOM 1678 N N . PRO A 1 222 ? 18.562 10.359 -8.953 1 62.62 222 PRO A N 1
ATOM 1679 C CA . PRO A 1 222 ? 17.672 11.5 -8.734 1 62.62 222 PRO A CA 1
ATOM 1680 C C . PRO A 1 222 ? 18.344 12.633 -7.969 1 62.62 222 PRO A C 1
ATOM 1682 O O . PRO A 1 222 ? 19.203 12.391 -7.113 1 62.62 222 PRO A O 1
ATOM 1685 N N . VAL A 1 223 ? 18.141 13.797 -8.484 1 67.88 223 VAL A N 1
ATOM 1686 C CA . VAL A 1 223 ? 18.625 15 -7.812 1 67.88 223 VAL A CA 1
ATOM 1687 C C . VAL A 1 223 ? 18.031 15.078 -6.402 1 67.88 223 VAL A C 1
ATOM 1689 O O . VAL A 1 223 ? 16.812 14.969 -6.223 1 67.88 223 VAL A O 1
ATOM 1692 N N . ILE A 1 224 ? 18.922 15.086 -5.43 1 83.25 224 ILE A N 1
ATOM 1693 C CA . ILE A 1 224 ? 18.516 15.312 -4.047 1 83.25 224 ILE A CA 1
ATOM 1694 C C . ILE A 1 224 ? 18.266 16.797 -3.824 1 83.25 224 ILE A C 1
ATOM 1696 O O . ILE A 1 224 ? 19.172 17.625 -3.971 1 83.25 224 ILE A O 1
ATOM 1700 N N . GLN A 1 225 ? 17.047 17.172 -3.492 1 89.81 225 GLN A N 1
ATOM 1701 C CA . GLN A 1 225 ? 16.703 18.578 -3.322 1 89.81 225 GLN A CA 1
ATOM 1702 C C . GLN A 1 225 ? 17.047 19.062 -1.916 1 89.81 225 GLN A C 1
ATOM 1704 O O . GLN A 1 225 ? 17.25 18.266 -1.007 1 89.81 225 GLN A O 1
ATOM 1709 N N . LYS A 1 226 ? 17.156 20.406 -1.839 1 93.69 226 LYS A N 1
ATOM 1710 C CA . LYS A 1 226 ? 17.406 21.047 -0.545 1 93.69 226 LYS A CA 1
ATOM 1711 C C . LYS A 1 226 ? 16.172 20.938 0.354 1 93.69 226 LYS A C 1
ATOM 1713 O O . LYS A 1 226 ? 15.039 21 -0.129 1 93.69 226 LYS A O 1
ATOM 1718 N N . VAL A 1 227 ? 16.438 20.828 1.651 1 95.06 227 VAL A N 1
ATOM 1719 C CA . VAL A 1 227 ? 15.359 20.781 2.639 1 95.06 227 VAL A CA 1
ATOM 1720 C C . VAL A 1 227 ? 14.484 22.016 2.51 1 95.06 227 VAL A C 1
ATOM 1722 O O . VAL A 1 227 ? 13.25 21.922 2.49 1 95.06 227 VAL A O 1
ATOM 1725 N N . GLU A 1 228 ? 15.094 23.188 2.338 1 96 228 GLU A N 1
ATOM 1726 C CA . GLU A 1 228 ? 14.375 24.469 2.244 1 96 228 GLU A CA 1
ATOM 1727 C C . GLU A 1 228 ? 13.391 24.453 1.081 1 96 228 GLU A C 1
ATOM 1729 O O . GLU A 1 228 ? 12.289 25 1.189 1 96 228 GLU A O 1
ATOM 1734 N N . SER A 1 229 ? 13.812 23.875 0.009 1 95.25 229 SER A N 1
ATOM 1735 C CA . SER A 1 229 ? 12.945 23.781 -1.158 1 95.25 229 SER A CA 1
ATOM 1736 C C . SER A 1 229 ? 11.711 22.938 -0.872 1 95.25 229 SER A C 1
ATOM 1738 O O . SER A 1 229 ? 10.594 23.297 -1.257 1 95.25 229 SER A O 1
ATOM 1740 N N . CYS A 1 230 ? 11.914 21.844 -0.245 1 95.75 230 CYS A N 1
ATOM 1741 C CA . CYS A 1 230 ? 10.82 20.953 0.098 1 95.75 230 CYS A CA 1
ATOM 1742 C C . CYS A 1 230 ? 9.852 21.609 1.076 1 95.75 230 CYS A C 1
ATOM 1744 O O . CYS A 1 230 ? 8.641 21.5 0.922 1 95.75 230 CYS A O 1
ATOM 1746 N N . ILE A 1 231 ? 10.406 22.312 2.01 1 97.56 231 ILE A N 1
ATOM 1747 C CA . ILE A 1 231 ? 9.594 22.984 3.025 1 97.56 231 ILE A CA 1
ATOM 1748 C C . ILE A 1 231 ? 8.75 24.078 2.375 1 97.56 231 ILE A C 1
ATOM 1750 O O . ILE A 1 231 ? 7.555 24.203 2.664 1 97.56 231 ILE A O 1
ATOM 1754 N N . LYS A 1 232 ? 9.359 24.844 1.532 1 97.12 232 LYS A N 1
ATOM 1755 C CA . LYS A 1 232 ? 8.625 25.891 0.817 1 97.12 232 LYS A CA 1
ATOM 1756 C C . LYS A 1 232 ? 7.477 25.297 0.008 1 97.12 232 LYS A C 1
ATOM 1758 O O . LYS A 1 232 ? 6.383 25.859 -0.034 1 97.12 232 LYS A O 1
ATOM 1763 N N . ALA A 1 233 ? 7.723 24.188 -0.65 1 96.44 233 ALA A N 1
ATOM 1764 C CA . ALA A 1 233 ? 6.707 23.516 -1.452 1 96.44 233 ALA A CA 1
ATOM 1765 C C . ALA A 1 233 ? 5.512 23.109 -0.594 1 96.44 233 ALA A C 1
ATOM 1767 O O . ALA A 1 233 ? 4.363 23.297 -0.992 1 96.44 233 ALA A O 1
ATOM 1768 N N . MET A 1 234 ? 5.789 22.578 0.573 1 97.06 234 MET A N 1
ATOM 1769 C CA . MET A 1 234 ? 4.742 22.141 1.491 1 97.06 234 MET A CA 1
ATOM 1770 C C . MET A 1 234 ? 3.895 23.312 1.955 1 97.06 234 MET A C 1
ATOM 1772 O O . MET A 1 234 ? 2.666 23.234 1.971 1 97.06 234 MET A O 1
ATOM 1776 N N . VAL A 1 235 ? 4.504 24.391 2.35 1 97.81 235 VAL A N 1
ATOM 1777 C CA . VAL A 1 235 ? 3.807 25.578 2.83 1 97.81 235 VAL A CA 1
ATOM 1778 C C . VAL A 1 235 ? 2.967 26.172 1.705 1 97.81 235 VAL A C 1
ATOM 1780 O O . VAL A 1 235 ? 1.799 26.516 1.908 1 97.81 235 VAL A O 1
ATOM 1783 N N . ASP A 1 236 ? 3.58 26.25 0.474 1 97.12 236 ASP A N 1
ATOM 1784 C CA . ASP A 1 236 ? 2.852 26.75 -0.685 1 97.12 236 ASP A CA 1
ATOM 1785 C C . ASP A 1 236 ? 1.629 25.891 -0.986 1 97.12 236 ASP A C 1
ATOM 1787 O O . ASP A 1 236 ? 0.543 26.406 -1.251 1 97.12 236 ASP A O 1
ATOM 1791 N N . MET A 1 237 ? 1.821 24.578 -0.914 1 97.12 237 MET A N 1
ATOM 1792 C CA . MET A 1 237 ? 0.7 23.688 -1.149 1 97.12 237 MET A CA 1
ATOM 1793 C C . MET A 1 237 ? -0.413 23.922 -0.134 1 97.12 237 MET A C 1
ATOM 1795 O O . MET A 1 237 ? -1.579 24.062 -0.507 1 97.12 237 MET A O 1
ATOM 1799 N N . PHE A 1 238 ? -0.059 23.969 1.107 1 97.94 238 PHE A N 1
ATOM 1800 C CA . PHE A 1 238 ? -1.054 24.125 2.16 1 97.94 238 PHE A CA 1
ATOM 1801 C C . PHE A 1 238 ? -1.881 25.391 1.929 1 97.94 238 PHE A C 1
ATOM 1803 O O . PHE A 1 238 ? -3.105 25.375 2.066 1 97.94 238 PHE A O 1
ATOM 1810 N N . LYS A 1 239 ? -1.283 26.422 1.534 1 97.62 239 LYS A N 1
ATOM 1811 C CA . LYS A 1 239 ? -1.91 27.734 1.472 1 97.62 239 LYS A CA 1
ATOM 1812 C C . LYS A 1 239 ? -2.885 27.828 0.3 1 97.62 239 LYS A C 1
ATOM 1814 O O . LYS A 1 239 ? -3.861 28.578 0.355 1 97.62 239 LYS A O 1
ATOM 1819 N N . VAL A 1 240 ? -2.662 26.969 -0.752 1 96.88 240 VAL A N 1
ATOM 1820 C CA . VAL A 1 240 ? -3.445 27.312 -1.932 1 96.88 240 VAL A CA 1
ATOM 1821 C C . VAL A 1 240 ? -4.074 26.062 -2.531 1 96.88 240 VAL A C 1
ATOM 1823 O O . VAL A 1 240 ? -4.992 26.156 -3.354 1 96.88 240 VAL A O 1
ATOM 1826 N N . ALA A 1 241 ? -3.578 24.875 -2.217 1 97.12 241 ALA A N 1
ATOM 1827 C CA . ALA A 1 241 ? -4.008 23.656 -2.904 1 97.12 241 ALA A CA 1
ATOM 1828 C C . ALA A 1 241 ? -5.484 23.375 -2.639 1 97.12 241 ALA A C 1
ATOM 1830 O O . ALA A 1 241 ? -5.957 23.516 -1.508 1 97.12 241 ALA A O 1
ATOM 1831 N N . ALA A 1 242 ? -6.227 23.031 -3.658 1 96.69 242 ALA A N 1
ATOM 1832 C CA . ALA A 1 242 ? -7.613 22.594 -3.512 1 96.69 242 ALA A CA 1
ATOM 1833 C C . ALA A 1 242 ? -7.691 21.234 -2.832 1 96.69 242 ALA A C 1
ATOM 1835 O O . ALA A 1 242 ? -6.723 20.469 -2.842 1 96.69 242 ALA A O 1
ATOM 1836 N N . PRO A 1 243 ? -8.867 20.922 -2.242 1 96.06 243 PRO A N 1
ATOM 1837 C CA . PRO A 1 243 ? -9.023 19.594 -1.655 1 96.06 243 PRO A CA 1
ATOM 1838 C C . PRO A 1 243 ? -8.75 18.469 -2.654 1 96.06 243 PRO A C 1
ATOM 1840 O O . PRO A 1 243 ? -9.031 18.625 -3.846 1 96.06 243 PRO A O 1
ATOM 1843 N N . ARG A 1 244 ? -8.164 17.359 -2.191 1 94.81 244 ARG A N 1
ATOM 1844 C CA . ARG A 1 244 ? -7.953 16.109 -2.898 1 94.81 244 ARG A CA 1
ATOM 1845 C C . ARG A 1 244 ? -6.82 16.234 -3.91 1 94.81 244 ARG A C 1
ATOM 1847 O O . ARG A 1 244 ? -6.691 15.398 -4.812 1 94.81 244 ARG A O 1
ATOM 1854 N N . THR A 1 245 ? -5.973 17.219 -3.82 1 95.38 245 THR A N 1
ATOM 1855 C CA . THR A 1 245 ? -4.957 17.391 -4.855 1 95.38 245 THR A CA 1
ATOM 1856 C C . THR A 1 245 ? -3.658 16.688 -4.453 1 95.38 245 THR A C 1
ATOM 1858 O O . THR A 1 245 ? -3.455 16.375 -3.279 1 95.38 245 THR A O 1
ATOM 1861 N N . ILE A 1 246 ? -2.877 16.328 -5.414 1 96.19 246 ILE A N 1
ATOM 1862 C CA . ILE A 1 246 ? -1.573 15.68 -5.301 1 96.19 246 ILE A CA 1
ATOM 1863 C C . ILE A 1 246 ? -0.487 16.625 -5.812 1 96.19 246 ILE A C 1
ATOM 1865 O O . ILE A 1 246 ? -0.461 16.969 -6.996 1 96.19 246 ILE A O 1
ATOM 1869 N N . TRP A 1 247 ? 0.376 17.016 -4.949 1 96.12 247 TRP A N 1
ATOM 1870 C CA . TRP A 1 247 ? 1.443 17.922 -5.359 1 96.12 247 TRP A CA 1
ATOM 1871 C C . TRP A 1 247 ? 2.812 17.281 -5.16 1 96.12 247 TRP A C 1
ATOM 1873 O O . TRP A 1 247 ? 2.994 16.469 -4.262 1 96.12 247 TRP A O 1
ATOM 1883 N N . VAL A 1 248 ? 3.752 17.656 -6.023 1 94.94 248 VAL A N 1
ATOM 1884 C CA . VAL A 1 248 ? 5.086 17.062 -6.02 1 94.94 248 VAL A CA 1
ATOM 1885 C C . VAL A 1 248 ? 6.137 18.156 -5.871 1 94.94 248 VAL A C 1
ATOM 1887 O O . VAL A 1 248 ? 6.004 19.234 -6.449 1 94.94 248 VAL A O 1
ATOM 1890 N N . SER A 1 249 ? 7.094 17.938 -5.043 1 94 249 SER A N 1
ATOM 1891 C CA . SER A 1 249 ? 8.273 18.781 -4.867 1 94 249 SER A CA 1
ATOM 1892 C C . SER A 1 249 ? 9.547 18.031 -5.234 1 94 249 SER A C 1
ATOM 1894 O O . SER A 1 249 ? 9.898 17.031 -4.59 1 94 249 SER A O 1
ATOM 1896 N N . THR A 1 250 ? 10.195 18.438 -6.266 1 90.38 250 THR A N 1
ATOM 1897 C CA . THR A 1 250 ? 11.406 17.766 -6.703 1 90.38 250 THR A CA 1
ATOM 1898 C C . THR A 1 250 ? 12.406 18.75 -7.297 1 90.38 250 THR A C 1
ATOM 1900 O O . THR A 1 250 ? 12.008 19.781 -7.84 1 90.38 250 THR A O 1
ATOM 1903 N N . ASN A 1 251 ? 13.711 18.453 -7.137 1 88.5 251 ASN A N 1
ATOM 1904 C CA . ASN A 1 251 ? 14.812 19.078 -7.867 1 88.5 251 ASN A CA 1
ATOM 1905 C C . ASN A 1 251 ? 14.883 20.578 -7.605 1 88.5 251 ASN A C 1
ATOM 1907 O O . ASN A 1 251 ? 15.211 21.344 -8.508 1 88.5 251 ASN A O 1
ATOM 1911 N N . ASP A 1 252 ? 14.469 21 -6.477 1 90.88 252 ASP A N 1
ATOM 1912 C CA . ASP A 1 252 ? 14.516 22.391 -6.039 1 90.88 252 ASP A CA 1
ATOM 1913 C C . ASP A 1 252 ? 13.68 23.281 -6.953 1 90.88 252 ASP A C 1
ATOM 1915 O O . ASP A 1 252 ? 13.977 24.469 -7.109 1 90.88 252 ASP A O 1
ATOM 1919 N N . LYS A 1 253 ? 12.719 22.672 -7.645 1 90.06 253 LYS A N 1
ATOM 1920 C CA . LYS A 1 253 ? 11.789 23.422 -8.484 1 90.06 253 LYS A CA 1
ATOM 1921 C C . LYS A 1 253 ? 10.516 23.781 -7.719 1 90.06 253 LYS A C 1
ATOM 1923 O O . LYS A 1 253 ? 10.25 23.219 -6.652 1 90.06 253 LYS A O 1
ATOM 1928 N N . PRO A 1 254 ? 9.797 24.781 -8.25 1 90 254 PRO A N 1
ATOM 1929 C CA . PRO A 1 254 ? 8.5 25.062 -7.621 1 90 254 PRO A CA 1
ATOM 1930 C C . PRO A 1 254 ? 7.586 23.844 -7.586 1 90 254 PRO A C 1
ATOM 1932 O O . PRO A 1 254 ? 7.637 23 -8.492 1 90 254 PRO A O 1
ATOM 1935 N N . VAL A 1 255 ? 6.754 23.75 -6.52 1 92.69 255 VAL A N 1
ATOM 1936 C CA . VAL A 1 255 ? 5.848 22.625 -6.324 1 92.69 255 VAL A CA 1
ATOM 1937 C C . VAL A 1 255 ? 4.895 22.516 -7.512 1 92.69 255 VAL A C 1
ATOM 1939 O O . VAL A 1 255 ? 4.504 23.531 -8.094 1 92.69 255 VAL A O 1
ATOM 1942 N N . GLN A 1 256 ? 4.594 21.312 -7.895 1 93.38 256 GLN A N 1
ATOM 1943 C CA . GLN A 1 256 ? 3.74 21.062 -9.055 1 93.38 256 GLN A CA 1
ATOM 1944 C C . GLN A 1 256 ? 2.506 20.266 -8.656 1 93.38 256 GLN A C 1
ATOM 1946 O O . GLN A 1 256 ? 2.588 19.359 -7.82 1 93.38 256 GLN A O 1
ATOM 1951 N N . ASP A 1 257 ? 1.412 20.641 -9.266 1 95 257 ASP A N 1
ATOM 1952 C CA . ASP A 1 257 ? 0.149 19.938 -9.07 1 95 257 ASP A CA 1
ATOM 1953 C C . ASP A 1 257 ? -0.038 18.844 -10.117 1 95 257 ASP A C 1
ATOM 1955 O O . ASP A 1 257 ? -0.23 19.141 -11.305 1 95 257 ASP A O 1
ATOM 1959 N N . LEU A 1 258 ? -0.107 17.594 -9.68 1 93.56 258 LEU A N 1
ATOM 1960 C CA . LEU A 1 258 ? -0.194 16.469 -10.602 1 93.56 258 LEU A CA 1
ATOM 1961 C C . LEU A 1 258 ? -1.615 15.914 -10.664 1 93.56 258 LEU A C 1
ATOM 1963 O O . LEU A 1 258 ? -1.872 14.914 -11.336 1 93.56 258 LEU A O 1
ATOM 1967 N N . THR A 1 259 ? -2.504 16.5 -10.07 1 93.75 259 THR A N 1
ATOM 1968 C CA . THR A 1 259 ? -3.848 15.961 -9.859 1 93.75 259 THR A CA 1
ATOM 1969 C C . THR A 1 259 ? -4.52 15.664 -11.203 1 93.75 259 THR A C 1
ATOM 1971 O O . THR A 1 259 ? -5.047 14.57 -11.406 1 93.75 259 THR A O 1
ATOM 1974 N N . GLU A 1 260 ? -4.457 16.578 -12.078 1 92.81 260 GLU A N 1
ATOM 1975 C CA . GLU A 1 260 ? -5.141 16.406 -13.359 1 92.81 260 GLU A CA 1
ATOM 1976 C C . GLU A 1 260 ? -4.527 15.273 -14.164 1 92.81 260 GLU A C 1
ATOM 1978 O O . GLU A 1 260 ? -5.242 14.523 -14.836 1 92.81 260 GLU A O 1
ATOM 1983 N N . LEU A 1 261 ? -3.242 15.211 -14.125 1 91.69 261 LEU A N 1
ATOM 1984 C CA . LEU A 1 261 ? -2.549 14.148 -14.844 1 91.69 261 LEU A CA 1
ATOM 1985 C C . LEU A 1 261 ? -2.92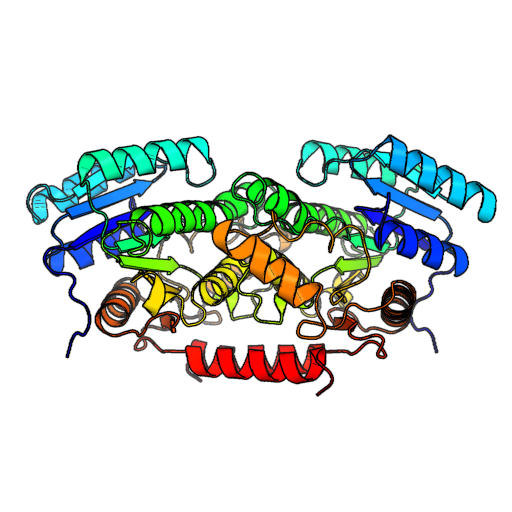4 12.781 -14.289 1 91.69 261 LEU A C 1
ATOM 1987 O O . LEU A 1 261 ? -3.217 11.852 -15.047 1 91.69 261 LEU A O 1
ATOM 1991 N N . ILE A 1 262 ? -2.949 12.688 -13.039 1 89.88 262 ILE A N 1
ATOM 1992 C CA . ILE A 1 262 ? -3.262 11.422 -12.375 1 89.88 262 ILE A CA 1
ATOM 1993 C C . ILE A 1 262 ? -4.727 11.07 -12.617 1 89.88 262 ILE A C 1
ATOM 1995 O O . ILE A 1 262 ? -5.055 9.914 -12.906 1 89.88 262 ILE A O 1
ATOM 1999 N N . ASP A 1 263 ? -5.562 12.039 -12.516 1 90.31 263 ASP A N 1
ATOM 2000 C CA . ASP A 1 263 ? -6.98 11.805 -12.789 1 90.31 263 ASP A CA 1
ATOM 2001 C C . ASP A 1 263 ? -7.184 11.297 -14.211 1 90.31 263 ASP A C 1
ATOM 2003 O O . ASP A 1 263 ? -8 10.406 -14.453 1 90.31 263 ASP A O 1
ATOM 2007 N N . TYR A 1 264 ? -6.496 11.93 -15.094 1 90.81 264 TYR A N 1
ATOM 2008 C CA . TYR A 1 264 ? -6.582 11.516 -16.484 1 90.81 264 TYR A CA 1
ATOM 2009 C C . TYR A 1 264 ? -6.18 10.055 -16.641 1 90.81 264 TYR A C 1
ATOM 2011 O O . TYR A 1 264 ? -6.848 9.297 -17.344 1 90.81 264 TYR A O 1
ATOM 2019 N N . HIS A 1 265 ? -5.156 9.68 -16.016 1 87.25 265 HIS A N 1
ATOM 2020 C CA . HIS A 1 265 ? -4.668 8.305 -16.094 1 87.25 265 HIS A CA 1
ATOM 2021 C C . HIS A 1 265 ? -5.688 7.328 -15.523 1 87.25 265 HIS A C 1
ATOM 2023 O O . HIS A 1 265 ? -5.93 6.266 -16.109 1 87.25 265 HIS A O 1
ATOM 2029 N N . TYR A 1 266 ? -6.27 7.676 -14.43 1 87.12 266 TYR A N 1
ATOM 2030 C CA . TYR A 1 266 ? -7.285 6.812 -13.836 1 87.12 266 TYR A CA 1
ATOM 2031 C C . TYR A 1 266 ? -8.477 6.66 -14.773 1 87.12 266 TYR A C 1
ATOM 2033 O O . TYR A 1 266 ? -9.039 5.566 -14.906 1 87.12 266 TYR A O 1
ATOM 2041 N N . LYS A 1 267 ? -8.828 7.73 -15.391 1 88.44 267 LYS A N 1
ATOM 2042 C CA . LYS A 1 267 ? -9.961 7.684 -16.312 1 88.44 267 LYS A CA 1
ATOM 2043 C C . LYS A 1 267 ? -9.656 6.773 -17.5 1 88.44 267 LYS A C 1
ATOM 2045 O O . LYS A 1 267 ? -10.531 6.035 -17.969 1 88.44 267 LYS A O 1
ATOM 2050 N N . GLU A 1 268 ? -8.477 6.832 -18 1 89.19 268 GLU A N 1
ATOM 2051 C CA . GLU A 1 268 ? -8.078 5.992 -19.125 1 89.19 268 GLU A CA 1
ATOM 2052 C C . GLU A 1 268 ? -8.102 4.516 -18.75 1 89.19 268 GLU A C 1
ATOM 2054 O O . GLU A 1 268 ? -8.539 3.67 -19.531 1 89.19 268 GLU A O 1
ATOM 2059 N N . ILE A 1 269 ? -7.68 4.227 -17.594 1 87.81 269 ILE A N 1
ATOM 2060 C CA . ILE A 1 269 ? -7.656 2.85 -17.125 1 87.81 269 ILE A CA 1
ATOM 2061 C C . ILE A 1 269 ? -9.086 2.354 -16.891 1 87.81 269 ILE A C 1
ATOM 2063 O O . ILE A 1 269 ? -9.414 1.218 -17.25 1 87.81 269 ILE A O 1
ATOM 2067 N N . GLU A 1 270 ? -9.852 3.219 -16.328 1 85.19 270 GLU A N 1
ATOM 2068 C CA . GLU A 1 270 ? -11.25 2.873 -16.078 1 85.19 270 GLU A CA 1
ATOM 2069 C C . GLU A 1 270 ? -11.969 2.51 -17.375 1 85.19 270 GLU A C 1
ATOM 2071 O O . GLU A 1 270 ? -12.828 1.626 -17.391 1 85.19 270 GLU A O 1
ATOM 2076 N N . LYS A 1 271 ? -11.688 3.188 -18.469 1 85.56 271 LYS A N 1
ATOM 2077 C CA . LYS A 1 271 ? -12.297 2.887 -19.75 1 85.56 271 LYS A CA 1
ATOM 2078 C C . LYS A 1 271 ? -12.008 1.452 -20.188 1 85.56 271 LYS A C 1
ATOM 2080 O O . LYS A 1 271 ? -12.875 0.767 -20.719 1 85.56 271 LYS A O 1
ATOM 2085 N N . VAL A 1 272 ? -10.812 1.013 -19.875 1 81.31 272 VAL A N 1
ATOM 2086 C CA . VAL A 1 272 ? -10.414 -0.339 -20.25 1 81.31 272 VAL A CA 1
ATOM 2087 C C . VAL A 1 272 ? -11.102 -1.355 -19.344 1 81.31 272 VAL A C 1
ATOM 2089 O O . VAL A 1 272 ? -11.633 -2.361 -19.828 1 81.31 272 VAL A O 1
ATOM 2092 N N . VAL A 1 273 ? -11.148 -1.054 -18.062 1 81.81 273 VAL A N 1
ATOM 2093 C CA . VAL A 1 273 ? -11.695 -1.962 -17.062 1 81.81 273 VAL A CA 1
ATOM 2094 C C . VAL A 1 273 ? -13.195 -2.115 -17.266 1 81.81 273 VAL A C 1
ATOM 2096 O O . VAL A 1 273 ? -13.742 -3.207 -17.094 1 81.81 273 VAL A O 1
ATOM 2099 N N . GLU A 1 274 ? -13.797 -1 -17.609 1 76.62 274 GLU A N 1
ATOM 2100 C CA . GLU A 1 274 ? -15.25 -1.012 -17.781 1 76.62 274 GLU A CA 1
ATOM 2101 C C . GLU A 1 274 ? -15.633 -1.479 -19.172 1 76.62 274 GLU A C 1
ATOM 2103 O O . GLU A 1 274 ? -16.781 -1.829 -19.422 1 76.62 274 GLU A O 1
ATOM 2108 N N . GLY A 1 275 ? -14.742 -1.648 -20.016 1 68.38 275 GLY A N 1
ATOM 2109 C CA . GLY A 1 275 ? -15.016 -2.105 -21.359 1 68.38 275 GLY A CA 1
ATOM 2110 C C . GLY A 1 275 ? -15.609 -1.027 -22.25 1 68.38 275 GLY A C 1
ATOM 2111 O O . GLY A 1 275 ? -16.453 -1.31 -23.094 1 68.38 275 GLY A O 1
ATOM 2112 N N . ILE A 1 276 ? -15.414 0.128 -21.828 1 58.47 276 ILE A N 1
ATOM 2113 C CA . ILE A 1 276 ? -15.914 1.237 -22.625 1 58.47 276 ILE A CA 1
ATOM 2114 C C . ILE A 1 276 ? -14.805 1.777 -23.516 1 58.47 276 ILE A C 1
ATOM 2116 O O . ILE A 1 276 ? -13.641 1.816 -23.109 1 58.47 276 ILE A O 1
ATOM 2120 N N . MET B 1 1 ? 0.105 -20.016 -29.406 1 68.44 1 MET B N 1
ATOM 2121 C CA . MET B 1 1 ? 0.665 -21.172 -28.703 1 68.44 1 MET B CA 1
ATOM 2122 C C . MET B 1 1 ? 1.116 -20.797 -27.297 1 68.44 1 MET B C 1
ATOM 2124 O O . MET B 1 1 ? 1.523 -19.656 -27.062 1 68.44 1 MET B O 1
ATOM 2128 N N . ALA B 1 2 ? 0.874 -21.828 -26.25 1 77.44 2 ALA B N 1
ATOM 2129 C CA . ALA B 1 2 ? 1.291 -21.562 -24.875 1 77.44 2 ALA B CA 1
ATOM 2130 C C . ALA B 1 2 ? 2.805 -21.406 -24.797 1 77.44 2 ALA B C 1
ATOM 2132 O O . ALA B 1 2 ? 3.555 -22.219 -25.344 1 77.44 2 ALA B O 1
ATOM 2133 N N . GLN B 1 3 ? 3.113 -20.281 -24.203 1 87.19 3 GLN B N 1
ATOM 2134 C CA . GLN B 1 3 ? 4.535 -20.031 -23.969 1 87.19 3 GLN B CA 1
ATOM 2135 C C . GLN B 1 3 ? 5.004 -20.672 -22.672 1 87.19 3 GLN B C 1
ATOM 2137 O O . GLN B 1 3 ? 6.16 -21.094 -22.562 1 87.19 3 GLN B O 1
ATOM 2142 N N . TRP B 1 4 ? 4.098 -20.781 -21.703 1 94.06 4 TRP B N 1
ATOM 2143 C CA . TRP B 1 4 ? 4.363 -21.406 -20.406 1 94.06 4 TRP B CA 1
ATOM 2144 C C . TRP B 1 4 ? 3.352 -22.5 -20.109 1 94.06 4 TRP B C 1
ATOM 2146 O O . TRP B 1 4 ? 2.148 -22.312 -20.297 1 94.06 4 TRP B O 1
ATOM 2156 N N . GLU B 1 5 ? 3.805 -23.578 -19.625 1 95.62 5 GLU B N 1
ATOM 2157 C CA . GLU B 1 5 ? 2.965 -24.766 -19.438 1 95.62 5 GLU B CA 1
ATOM 2158 C C . GLU B 1 5 ? 2.623 -24.969 -17.953 1 95.62 5 GLU B C 1
ATOM 2160 O O . GLU B 1 5 ? 3.467 -24.75 -17.078 1 95.62 5 GLU B O 1
ATOM 2165 N N . ILE B 1 6 ? 1.398 -25.406 -17.734 1 98.06 6 ILE B N 1
ATOM 2166 C CA . ILE B 1 6 ? 0.933 -25.75 -16.406 1 98.06 6 ILE B CA 1
ATOM 2167 C C . ILE B 1 6 ? 1.279 -27.203 -16.094 1 98.06 6 ILE B C 1
ATOM 2169 O O . ILE B 1 6 ? 1.57 -27.547 -14.945 1 98.06 6 ILE B O 1
ATOM 2173 N N . LYS B 1 7 ? 1.299 -27.969 -17.141 1 97.62 7 LYS B N 1
ATOM 2174 C CA . LYS B 1 7 ? 1.548 -29.406 -17 1 97.62 7 LYS B CA 1
ATOM 2175 C C . LYS B 1 7 ? 2.861 -29.672 -16.266 1 97.62 7 LYS B C 1
ATOM 2177 O O . LYS B 1 7 ? 3.883 -29.047 -16.578 1 97.62 7 LYS B O 1
ATOM 2182 N N . ASN B 1 8 ? 2.791 -30.484 -15.211 1 97.62 8 ASN B N 1
ATOM 2183 C CA . ASN B 1 8 ? 3.922 -31 -14.453 1 97.62 8 ASN B CA 1
ATOM 2184 C C . ASN B 1 8 ? 4.547 -29.906 -13.578 1 97.62 8 ASN B C 1
ATOM 2186 O O . ASN B 1 8 ? 5.695 -30.031 -13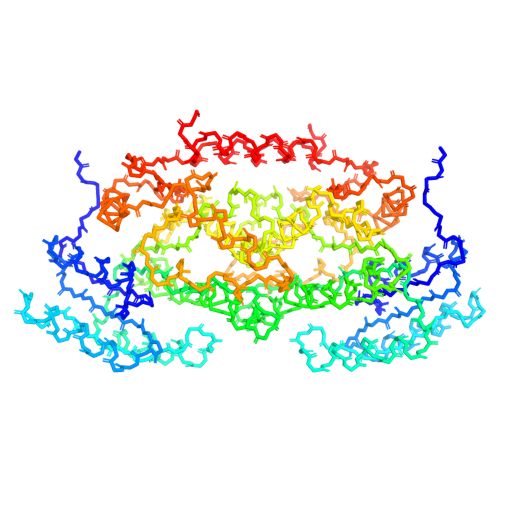.148 1 97.62 8 ASN B O 1
ATOM 2190 N N . LYS B 1 9 ? 3.881 -28.797 -13.367 1 98.38 9 LYS B N 1
ATOM 2191 C CA . LYS B 1 9 ? 4.371 -27.734 -12.492 1 98.38 9 LYS B CA 1
ATOM 2192 C C . LYS B 1 9 ? 3.758 -27.844 -11.102 1 98.38 9 LYS B C 1
ATOM 2194 O O . LYS B 1 9 ? 2.646 -28.344 -10.945 1 98.38 9 LYS B O 1
ATOM 2199 N N . THR B 1 10 ? 4.516 -27.422 -10.141 1 98.81 10 THR B N 1
ATOM 2200 C CA . THR B 1 10 ? 4.062 -27.375 -8.758 1 98.81 10 THR B CA 1
ATOM 2201 C C . THR B 1 10 ? 3.623 -25.969 -8.383 1 98.81 10 THR B C 1
ATOM 2203 O O . THR B 1 10 ? 4.367 -25 -8.594 1 98.81 10 THR B O 1
ATOM 2206 N N . PHE B 1 11 ? 2.406 -25.844 -7.797 1 98.88 11 PHE B N 1
ATOM 2207 C CA . PHE B 1 11 ? 1.808 -24.562 -7.488 1 98.88 11 PHE B CA 1
ATOM 2208 C C . PHE B 1 11 ? 1.641 -24.391 -5.984 1 98.88 11 PHE B C 1
ATOM 2210 O O . PHE B 1 11 ? 1.281 -25.328 -5.281 1 98.88 11 PHE B O 1
ATOM 2217 N N . LEU B 1 12 ? 1.938 -23.234 -5.508 1 98.94 12 LEU B N 1
ATOM 2218 C CA . LEU B 1 12 ? 1.532 -22.75 -4.191 1 98.94 12 LEU B CA 1
ATOM 2219 C C . LEU B 1 12 ? 0.472 -21.656 -4.312 1 98.94 12 LEU B C 1
ATOM 2221 O O . LEU B 1 12 ? 0.683 -20.656 -5 1 98.94 12 LEU B O 1
ATOM 2225 N N . VAL B 1 13 ? -0.715 -21.844 -3.697 1 98.88 13 VAL B N 1
ATOM 2226 C CA . VAL B 1 13 ? -1.813 -20.891 -3.768 1 98.88 13 VAL B CA 1
ATOM 2227 C C . VAL B 1 13 ? -2.207 -20.453 -2.359 1 98.88 13 VAL B C 1
ATOM 2229 O O . VAL B 1 13 ? -2.699 -21.266 -1.565 1 98.88 13 VAL B O 1
ATOM 2232 N N . THR B 1 14 ? -1.996 -19.188 -2.062 1 98.81 14 THR B N 1
ATOM 2233 C CA . THR B 1 14 ? -2.502 -18.672 -0.796 1 98.81 14 THR B CA 1
ATOM 2234 C C . THR B 1 14 ? -3.986 -18.344 -0.903 1 98.81 14 THR B C 1
ATOM 2236 O O . THR B 1 14 ? -4.465 -17.969 -1.975 1 98.81 14 THR B O 1
ATOM 2239 N N . GLY B 1 15 ? -4.664 -18.453 0.255 1 97.75 15 GLY B N 1
ATOM 2240 C CA . GLY B 1 15 ? -6.105 -18.281 0.207 1 97.75 15 GLY B CA 1
ATOM 2241 C C . GLY B 1 15 ? -6.805 -19.328 -0.641 1 97.75 15 GLY B C 1
ATOM 2242 O O . GLY B 1 15 ? -7.707 -19 -1.415 1 97.75 15 GLY B O 1
ATOM 2243 N N . GLY B 1 16 ? -6.336 -20.5 -0.555 1 97.75 16 GLY B N 1
ATOM 2244 C CA . GLY B 1 16 ? -6.773 -21.531 -1.494 1 97.75 16 GLY B CA 1
ATOM 2245 C C . GLY B 1 16 ? -7.922 -22.359 -0.973 1 97.75 16 GLY B C 1
ATOM 2246 O O . GLY B 1 16 ? -8.367 -23.297 -1.636 1 97.75 16 GLY B O 1
ATOM 2247 N N . ALA B 1 17 ? -8.477 -22.016 0.237 1 96.69 17 ALA B N 1
ATOM 2248 C CA . ALA B 1 17 ? -9.523 -22.844 0.831 1 96.69 17 ALA B CA 1
ATOM 2249 C C . ALA B 1 17 ? -10.867 -22.594 0.157 1 96.69 17 ALA B C 1
ATOM 2251 O O . ALA B 1 17 ? -11.75 -23.453 0.165 1 96.69 17 ALA B O 1
ATOM 2252 N N . SER B 1 18 ? -11.07 -21.406 -0.374 1 93.44 18 SER B N 1
ATOM 2253 C CA . SER B 1 18 ? -12.352 -21.047 -0.975 1 93.44 18 SER B CA 1
ATOM 2254 C C . SER B 1 18 ? -12.18 -19.969 -2.051 1 93.44 18 SER B C 1
ATOM 2256 O O . SER B 1 18 ? -11.055 -19.594 -2.373 1 93.44 18 SER B O 1
ATOM 2258 N N . GLY B 1 19 ? -13.289 -19.672 -2.701 1 93.44 19 GLY B N 1
ATOM 2259 C CA . GLY B 1 19 ? -13.297 -18.562 -3.643 1 93.44 19 GLY B CA 1
ATOM 2260 C C . GLY B 1 19 ? -12.422 -18.812 -4.863 1 93.44 19 GLY B C 1
ATOM 2261 O O . GLY B 1 19 ? -12.398 -19.922 -5.398 1 93.44 19 GLY B O 1
ATOM 2262 N N . LEU B 1 20 ? -11.789 -17.75 -5.297 1 95.38 20 LEU B N 1
ATOM 2263 C CA . LEU B 1 20 ? -10.969 -17.812 -6.504 1 95.38 20 LEU B CA 1
ATOM 2264 C C . LEU B 1 20 ? -9.766 -18.719 -6.293 1 95.38 20 LEU B C 1
ATOM 2266 O O . LEU B 1 20 ? -9.367 -19.453 -7.207 1 95.38 20 LEU B O 1
ATOM 2270 N N . GLY B 1 21 ? -9.234 -18.719 -5.047 1 97.44 21 GLY B N 1
ATOM 2271 C CA . GLY B 1 21 ? -8.078 -19.547 -4.766 1 97.44 21 GLY B CA 1
ATOM 2272 C C . GLY B 1 21 ? -8.344 -21.031 -4.973 1 97.44 21 GLY B C 1
ATOM 2273 O O . GLY B 1 21 ? -7.539 -21.734 -5.594 1 97.44 21 GLY B O 1
ATOM 2274 N N . ALA B 1 22 ? -9.453 -21.453 -4.453 1 97.56 22 ALA B N 1
ATOM 2275 C CA . ALA B 1 22 ? -9.828 -22.859 -4.621 1 97.56 22 ALA B CA 1
ATOM 2276 C C . ALA B 1 22 ? -10.062 -23.188 -6.09 1 97.56 22 ALA B C 1
ATOM 2278 O O . ALA B 1 22 ? -9.664 -24.25 -6.562 1 97.56 22 ALA B O 1
ATOM 2279 N N . GLU B 1 23 ? -10.641 -22.266 -6.77 1 97.69 23 GLU B N 1
ATOM 2280 C CA . GLU B 1 23 ? -10.961 -22.484 -8.18 1 97.69 23 GLU B CA 1
ATOM 2281 C C . GLU B 1 23 ? -9.703 -22.422 -9.047 1 97.69 23 GLU B C 1
ATOM 2283 O O . GLU B 1 23 ? -9.609 -23.125 -10.055 1 97.69 23 GLU B O 1
ATOM 2288 N N . TYR B 1 24 ? -8.711 -21.562 -8.672 1 98.25 24 TYR B N 1
ATOM 2289 C CA . TYR B 1 24 ? -7.422 -21.578 -9.359 1 98.25 24 TYR B CA 1
ATOM 2290 C C . TYR B 1 24 ? -6.754 -22.938 -9.211 1 98.25 24 TYR B C 1
ATOM 2292 O O . TYR B 1 24 ? -6.266 -23.5 -10.195 1 98.25 24 TYR B O 1
ATOM 2300 N N . ALA B 1 25 ? -6.758 -23.438 -7.973 1 98.44 25 ALA B N 1
ATOM 2301 C CA . ALA B 1 25 ? -6.156 -24.75 -7.727 1 98.44 25 ALA B CA 1
ATOM 2302 C C . ALA B 1 25 ? -6.793 -25.828 -8.609 1 98.44 25 ALA B C 1
ATOM 2304 O O . ALA B 1 25 ? -6.086 -26.609 -9.25 1 98.44 25 ALA B O 1
ATOM 2305 N N . LYS B 1 26 ? -8.117 -25.812 -8.656 1 98.44 26 LYS B N 1
ATOM 2306 C CA . LYS B 1 26 ? -8.852 -26.766 -9.477 1 98.44 26 LYS B CA 1
ATOM 2307 C C . LYS B 1 26 ? -8.469 -26.625 -10.953 1 98.44 26 LYS B C 1
ATOM 2309 O O . LYS B 1 26 ? -8.25 -27.625 -11.633 1 98.44 26 LYS B O 1
ATOM 2314 N N . ALA B 1 27 ? -8.414 -25.406 -11.445 1 98.38 27 ALA B N 1
ATOM 2315 C CA . ALA B 1 27 ? -8.102 -25.156 -12.844 1 98.38 27 ALA B CA 1
ATOM 2316 C C . ALA B 1 27 ? -6.699 -25.641 -13.195 1 98.38 27 ALA B C 1
ATOM 2318 O O . ALA B 1 27 ? -6.492 -26.234 -14.258 1 98.38 27 ALA B O 1
ATOM 2319 N N . PHE B 1 28 ? -5.703 -25.406 -12.297 1 98.44 28 PHE B N 1
ATOM 2320 C CA . PHE B 1 28 ? -4.336 -25.859 -12.539 1 98.44 28 PHE B CA 1
ATOM 2321 C C . PHE B 1 28 ? -4.266 -27.375 -12.586 1 98.44 28 PHE B C 1
ATOM 2323 O O . PHE B 1 28 ? -3.574 -27.953 -13.438 1 98.44 28 PHE B O 1
ATOM 2330 N N . LEU B 1 29 ? -4.992 -28.047 -11.695 1 98.44 29 LEU B N 1
ATOM 2331 C CA . LEU B 1 29 ? -5.027 -29.5 -11.688 1 98.44 29 LEU B CA 1
ATOM 2332 C C . LEU B 1 29 ? -5.645 -30.031 -12.977 1 98.44 29 LEU B C 1
ATOM 2334 O O . LEU B 1 29 ? -5.133 -31 -13.562 1 98.44 29 LEU B O 1
ATOM 2338 N N . SER B 1 30 ? -6.691 -29.359 -13.391 1 97.81 30 SER B N 1
ATOM 2339 C CA . SER B 1 30 ? -7.371 -29.781 -14.609 1 97.81 30 SER B CA 1
ATOM 2340 C C . SER B 1 30 ? -6.465 -29.641 -15.828 1 97.81 30 SER B C 1
ATOM 2342 O O . SER B 1 30 ? -6.629 -30.359 -16.812 1 97.81 30 SER B O 1
ATOM 2344 N N . GLU B 1 31 ? -5.492 -28.734 -15.758 1 97.19 31 GLU B N 1
ATOM 2345 C CA . GLU B 1 31 ? -4.555 -28.484 -16.844 1 97.19 31 GLU B CA 1
ATOM 2346 C C . GLU B 1 31 ? -3.293 -29.328 -16.688 1 97.19 31 GLU B C 1
ATOM 2348 O O . GLU B 1 31 ? -2.328 -29.156 -17.438 1 97.19 31 GLU B O 1
ATOM 2353 N N . GLY B 1 32 ? -3.238 -30.188 -15.664 1 97.69 32 GLY B N 1
ATOM 2354 C CA . GLY B 1 32 ? -2.174 -31.172 -15.57 1 97.69 32 GLY B CA 1
ATOM 2355 C C . GLY B 1 32 ? -1.088 -30.797 -14.586 1 97.69 32 GLY B C 1
ATOM 2356 O O . GLY B 1 32 ? 0.028 -31.312 -14.648 1 97.69 32 GLY B O 1
ATOM 2357 N N . ALA B 1 33 ? -1.34 -29.859 -13.672 1 98.44 33 ALA B N 1
ATOM 2358 C CA . ALA B 1 33 ? -0.365 -29.531 -12.633 1 98.44 33 ALA B CA 1
ATOM 2359 C C . ALA B 1 33 ? 0.117 -30.781 -11.906 1 98.44 33 ALA B C 1
ATOM 2361 O O . ALA B 1 33 ? -0.665 -31.703 -11.664 1 98.44 33 ALA B O 1
ATOM 2362 N N . LYS B 1 34 ? 1.383 -30.812 -11.578 1 98.31 34 LYS B N 1
ATOM 2363 C CA . LYS B 1 34 ? 1.975 -31.922 -10.828 1 98.31 34 LYS B CA 1
ATOM 2364 C C . LYS B 1 34 ? 1.458 -31.953 -9.391 1 98.31 34 LYS B C 1
ATOM 2366 O O . LYS B 1 34 ? 1.155 -33.031 -8.859 1 98.31 34 LYS B O 1
ATOM 2371 N N . TYR B 1 35 ? 1.437 -30.828 -8.82 1 98.62 35 TYR B N 1
ATOM 2372 C CA . TYR B 1 35 ? 1.056 -30.719 -7.414 1 98.62 35 TYR B CA 1
ATOM 2373 C C . TYR B 1 35 ? 0.609 -29.297 -7.082 1 98.62 35 TYR B C 1
ATOM 2375 O O . TYR B 1 35 ? 1.121 -28.328 -7.645 1 98.62 35 TYR B O 1
ATOM 2383 N N . VAL B 1 36 ? -0.41 -29.188 -6.207 1 98.81 36 VAL B N 1
ATOM 2384 C CA . VAL B 1 36 ? -0.875 -27.891 -5.73 1 98.81 36 VAL B CA 1
ATOM 2385 C C . VAL B 1 36 ? -0.925 -27.891 -4.203 1 98.81 36 VAL B C 1
ATOM 2387 O O . VAL B 1 36 ? -1.551 -28.766 -3.596 1 98.81 36 VAL B O 1
ATOM 2390 N N . VAL B 1 37 ? -0.229 -26.969 -3.574 1 98.88 37 VAL B N 1
ATOM 2391 C CA . VAL B 1 37 ? -0.368 -26.75 -2.141 1 98.88 37 VAL B CA 1
ATOM 2392 C C . VAL B 1 37 ? -1.213 -25.5 -1.896 1 98.88 37 VAL B C 1
ATOM 2394 O O . VAL B 1 37 ? -0.91 -24.422 -2.42 1 98.88 37 VAL B O 1
ATOM 2397 N N . ILE B 1 38 ? -2.268 -25.688 -1.126 1 98.75 38 ILE B N 1
ATOM 2398 C CA . ILE B 1 38 ? -3.107 -24.547 -0.799 1 98.75 38 ILE B CA 1
ATOM 2399 C C . ILE B 1 38 ? -2.875 -24.125 0.652 1 98.75 38 ILE B C 1
ATOM 2401 O O . ILE B 1 38 ? -2.754 -24.984 1.535 1 98.75 38 ILE B O 1
ATOM 2405 N N . LEU B 1 39 ? -2.732 -22.812 0.875 1 98.81 39 LEU B N 1
ATOM 2406 C CA . LEU B 1 39 ? -2.619 -22.219 2.203 1 98.81 39 LEU B CA 1
ATOM 2407 C C . LEU B 1 39 ? -3.861 -21.406 2.539 1 98.81 39 LEU B C 1
ATOM 2409 O O . LEU B 1 39 ? -4.406 -20.719 1.676 1 98.81 39 LEU B O 1
ATOM 2413 N N . ASP B 1 40 ? -4.258 -21.5 3.754 1 98.44 40 ASP B N 1
ATOM 2414 C CA . ASP B 1 40 ? -5.371 -20.703 4.246 1 98.44 40 ASP B CA 1
ATOM 2415 C C . ASP B 1 40 ? -5.449 -20.75 5.77 1 98.44 40 ASP B C 1
ATOM 2417 O O . ASP B 1 40 ? -4.871 -21.625 6.402 1 98.44 40 ASP B O 1
ATOM 2421 N N . ILE B 1 41 ? -6.145 -19.812 6.316 1 97.75 41 ILE B N 1
ATOM 2422 C CA . ILE B 1 41 ? -6.336 -19.797 7.762 1 97.75 41 ILE B CA 1
ATOM 2423 C C . ILE B 1 41 ? -7.488 -20.719 8.141 1 97.75 41 ILE B C 1
ATOM 2425 O O . ILE B 1 41 ? -7.527 -21.25 9.258 1 97.75 41 ILE B O 1
ATOM 2429 N N . ALA B 1 42 ? -8.43 -20.891 7.242 1 97.25 42 ALA B N 1
ATOM 2430 C CA . ALA B 1 42 ? -9.609 -21.719 7.484 1 97.25 42 ALA B CA 1
ATOM 2431 C C . ALA B 1 42 ? -9.273 -23.203 7.348 1 97.25 42 ALA B C 1
ATOM 2433 O O . ALA B 1 42 ? -9.453 -23.781 6.277 1 97.25 42 ALA B O 1
ATOM 2434 N N . GLU B 1 43 ? -9.008 -23.812 8.43 1 97.88 43 GLU B N 1
ATOM 2435 C CA . GLU B 1 43 ? -8.461 -25.172 8.43 1 97.88 43 GLU B CA 1
ATOM 2436 C C . GLU B 1 43 ? -9.484 -26.172 7.926 1 97.88 43 GLU B C 1
ATOM 2438 O O . GLU B 1 43 ? -9.203 -26.953 7.016 1 97.88 43 GLU B O 1
ATOM 2443 N N . GLU B 1 44 ? -10.672 -26.094 8.477 1 98.12 44 GLU B N 1
ATOM 2444 C CA . GLU B 1 44 ? -11.688 -27.078 8.109 1 98.12 44 GLU B CA 1
ATOM 2445 C C . GLU B 1 44 ? -12.07 -26.953 6.637 1 98.12 44 GLU B C 1
ATOM 2447 O O . GLU B 1 44 ? -12.195 -27.969 5.938 1 98.12 44 GLU B O 1
ATOM 2452 N N . LEU B 1 45 ? -12.203 -25.734 6.207 1 97.88 45 LEU B N 1
ATOM 2453 C CA . LEU B 1 45 ? -12.562 -25.5 4.812 1 97.88 45 LEU B CA 1
ATOM 2454 C C . LEU B 1 45 ? -11.43 -25.922 3.883 1 97.88 45 LEU B C 1
ATOM 2456 O O . LEU B 1 45 ? -11.68 -26.484 2.816 1 97.88 45 LEU B O 1
ATOM 2460 N N . GLY B 1 46 ? -10.219 -25.641 4.27 1 98.44 46 GLY B N 1
ATOM 2461 C CA . GLY B 1 46 ? -9.062 -26.047 3.482 1 98.44 46 GLY B CA 1
ATOM 2462 C C . GLY B 1 46 ? -8.938 -27.547 3.328 1 98.44 46 GLY B C 1
ATOM 2463 O O . GLY B 1 46 ? -8.672 -28.047 2.23 1 98.44 46 GLY B O 1
ATOM 2464 N N . LYS B 1 47 ? -9.148 -28.25 4.402 1 98.38 47 LYS B N 1
ATOM 2465 C CA . LYS B 1 47 ? -9.102 -29.703 4.363 1 98.38 47 LYS B CA 1
ATOM 2466 C C . LYS B 1 47 ? -10.211 -30.266 3.482 1 98.38 47 LYS B C 1
ATOM 2468 O O . LYS B 1 47 ? -9.984 -31.203 2.715 1 98.38 47 LYS B O 1
ATOM 2473 N N . ALA B 1 48 ? -11.375 -29.656 3.602 1 98.44 48 ALA B N 1
ATOM 2474 C CA . ALA B 1 48 ? -12.5 -30.109 2.789 1 98.44 48 ALA B CA 1
ATOM 2475 C C . ALA B 1 48 ? -12.227 -29.891 1.304 1 98.44 48 ALA B C 1
ATOM 2477 O O . ALA B 1 48 ? -12.516 -30.766 0.481 1 98.44 48 ALA B O 1
ATOM 2478 N N . THR B 1 49 ? -11.703 -28.719 0.968 1 98.31 49 THR B N 1
ATOM 2479 C CA . THR B 1 49 ? -11.352 -28.406 -0.414 1 98.31 49 THR B CA 1
ATOM 2480 C C . THR B 1 49 ? -10.297 -29.375 -0.938 1 98.31 49 THR B C 1
ATOM 2482 O O . THR B 1 49 ? -10.414 -29.891 -2.055 1 98.31 49 THR B O 1
ATOM 2485 N N . THR B 1 50 ? -9.344 -29.641 -0.122 1 98.38 50 THR B N 1
ATOM 2486 C CA . THR B 1 50 ? -8.266 -30.562 -0.482 1 98.38 50 THR B CA 1
ATOM 2487 C C . THR B 1 50 ? -8.812 -31.969 -0.735 1 98.38 50 THR B C 1
ATOM 2489 O O . THR B 1 50 ? -8.461 -32.594 -1.729 1 98.38 50 THR B O 1
ATOM 2492 N N . GLU B 1 51 ? -9.656 -32.406 0.109 1 98.25 51 GLU B N 1
ATOM 2493 C CA . GLU B 1 51 ? -10.25 -33.719 -0.049 1 98.25 51 GLU B CA 1
ATOM 2494 C C . GLU B 1 51 ? -11.055 -33.812 -1.344 1 98.25 51 GLU B C 1
ATOM 2496 O O . GLU B 1 51 ? -10.945 -34.812 -2.078 1 98.25 51 GLU B O 1
ATOM 2501 N N . LYS B 1 52 ? -11.828 -32.844 -1.57 1 98.12 52 LYS B N 1
ATOM 2502 C CA . LYS B 1 52 ? -12.641 -32.812 -2.779 1 98.12 52 LYS B CA 1
ATOM 2503 C C . LYS B 1 52 ? -11.773 -32.844 -4.031 1 98.12 52 LYS B C 1
ATOM 2505 O O . LYS B 1 52 ? -12.055 -33.625 -4.961 1 98.12 52 LYS B O 1
ATOM 2510 N N . LEU B 1 53 ? -10.742 -32.031 -4.086 1 98.31 53 LEU B N 1
ATOM 2511 C CA . LEU B 1 53 ? -9.852 -31.984 -5.242 1 98.31 53 LEU B CA 1
ATOM 2512 C C . LEU B 1 53 ? -9.078 -33.281 -5.402 1 98.31 53 LEU B C 1
ATOM 2514 O O . LEU B 1 53 ? -8.875 -33.75 -6.523 1 98.31 53 LEU B O 1
ATOM 2518 N N . ASN B 1 54 ? -8.688 -33.875 -4.281 1 98.19 54 ASN B N 1
ATOM 2519 C CA . ASN B 1 54 ? -7.926 -35.125 -4.34 1 98.19 54 ASN B CA 1
ATOM 2520 C C . ASN B 1 54 ? -8.789 -36.281 -4.84 1 98.19 54 ASN B C 1
ATOM 2522 O O . ASN B 1 54 ? -8.289 -37.188 -5.508 1 98.19 54 ASN B O 1
ATOM 2526 N N . LYS B 1 55 ? -10.039 -36.281 -4.504 1 97.88 55 LYS B N 1
ATOM 2527 C CA . LYS B 1 55 ? -10.953 -37.281 -5.023 1 97.88 55 LYS B CA 1
ATOM 2528 C C . LYS B 1 55 ? -11.039 -37.219 -6.543 1 97.88 55 LYS B C 1
ATOM 2530 O O . LYS B 1 55 ? -11.164 -38.25 -7.211 1 97.88 55 LYS B O 1
ATOM 2535 N N . GLN B 1 56 ? -10.883 -36.062 -7.027 1 97.19 56 GLN B N 1
ATOM 2536 C CA . GLN B 1 56 ? -11.078 -35.844 -8.453 1 97.19 56 GLN B CA 1
ATOM 2537 C C . GLN B 1 56 ? -9.766 -36 -9.219 1 97.19 56 GLN B C 1
ATOM 2539 O O . GLN B 1 56 ? -9.75 -36.469 -10.352 1 97.19 56 GLN B O 1
ATOM 2544 N N . TYR B 1 57 ? -8.602 -35.625 -8.594 1 96.62 57 TYR B N 1
ATOM 2545 C CA . TYR B 1 57 ? -7.387 -35.469 -9.383 1 96.62 57 TYR B CA 1
ATOM 2546 C C . TYR B 1 57 ? -6.27 -36.344 -8.844 1 96.62 57 TYR B C 1
ATOM 2548 O O . TYR B 1 57 ? -5.145 -36.312 -9.352 1 96.62 57 TYR B O 1
ATOM 2556 N N . GLY B 1 58 ? -6.367 -37.25 -7.855 1 92.44 58 GLY B N 1
ATOM 2557 C CA . GLY B 1 58 ? -5.418 -38.281 -7.488 1 92.44 58 GLY B CA 1
ATOM 2558 C C . GLY B 1 58 ? -4.406 -37.812 -6.457 1 92.44 58 GLY B C 1
ATOM 2559 O O . GLY B 1 58 ? -3.201 -38.031 -6.629 1 92.44 58 GLY B O 1
ATOM 2560 N N . ASN B 1 59 ? -4.684 -37.188 -5.332 1 94.25 59 ASN B N 1
ATOM 2561 C CA . ASN B 1 59 ? -3.875 -36.781 -4.184 1 94.25 59 ASN B CA 1
ATOM 2562 C C . ASN B 1 59 ? -2.746 -35.844 -4.586 1 94.25 59 ASN B C 1
ATOM 2564 O O . ASN B 1 59 ? -1.587 -36.062 -4.234 1 94.25 59 ASN B O 1
ATOM 2568 N N . LYS B 1 60 ? -3.07 -34.969 -5.383 1 97.75 60 LYS B N 1
ATOM 2569 C CA . LYS B 1 60 ? -2.117 -34 -5.891 1 97.75 60 LYS B CA 1
ATOM 2570 C C . LYS B 1 60 ? -2.27 -32.656 -5.176 1 97.75 60 LYS B C 1
ATOM 2572 O O . LYS B 1 60 ? -1.702 -31.641 -5.605 1 97.75 60 LYS B O 1
ATOM 2577 N N . VAL B 1 61 ? -3.027 -32.656 -4.117 1 98.5 61 VAL B N 1
ATOM 2578 C CA . VAL B 1 61 ? -3.273 -31.422 -3.412 1 98.5 61 VAL B CA 1
ATOM 2579 C C . VAL B 1 61 ? -2.986 -31.594 -1.923 1 98.5 61 VAL B C 1
ATOM 2581 O O . VAL B 1 61 ? -3.336 -32.625 -1.337 1 98.5 61 VAL B O 1
ATOM 2584 N N . SER B 1 62 ? -2.314 -30.672 -1.304 1 98.69 62 SER B N 1
ATOM 2585 C CA . SER B 1 62 ? -2.131 -30.609 0.142 1 98.69 62 SER B CA 1
ATOM 2586 C C . SER B 1 62 ? -2.586 -29.266 0.698 1 98.69 62 SER B C 1
ATOM 2588 O O . SER B 1 62 ? -2.572 -28.25 -0.012 1 98.69 62 SER B O 1
ATOM 2590 N N . PHE B 1 63 ? -3.027 -29.328 1.926 1 98.75 63 PHE B N 1
ATOM 2591 C CA . PHE B 1 63 ? -3.412 -28.125 2.654 1 98.75 63 PHE B CA 1
ATOM 2592 C C . PHE B 1 63 ? -2.459 -27.859 3.816 1 98.75 63 PHE B C 1
ATOM 2594 O O . PHE B 1 63 ? -2.059 -28.797 4.516 1 98.75 63 PHE B O 1
ATOM 2601 N N . ILE B 1 64 ? -2.039 -26.625 3.984 1 98.75 64 ILE B N 1
ATOM 2602 C CA . ILE B 1 64 ? -1.276 -26.156 5.141 1 98.75 64 ILE B CA 1
ATOM 2603 C C . ILE B 1 64 ? -1.932 -24.922 5.727 1 98.75 64 ILE B C 1
ATOM 2605 O O . ILE B 1 64 ? -2.223 -23.953 5.004 1 98.75 64 ILE B O 1
ATOM 2609 N N . LYS B 1 65 ? -2.25 -24.969 6.98 1 98.75 65 LYS B N 1
ATOM 2610 C CA . LYS B 1 65 ? -2.826 -23.797 7.648 1 98.75 65 LYS B CA 1
ATOM 2611 C C . LYS B 1 65 ? -1.816 -22.656 7.734 1 98.75 65 LYS B C 1
ATOM 2613 O O . LYS B 1 65 ? -0.662 -22.875 8.109 1 98.75 65 LYS B O 1
ATOM 2618 N N . CYS B 1 66 ? -2.287 -21.469 7.379 1 98.69 66 CYS B N 1
ATOM 2619 C CA . CYS B 1 66 ? -1.403 -20.312 7.43 1 98.69 66 CYS B CA 1
ATOM 2620 C C . CYS B 1 66 ? -2.201 -19.031 7.594 1 98.69 66 CYS B C 1
ATOM 2622 O O . CYS B 1 66 ? -3.113 -18.75 6.809 1 98.69 66 CYS B O 1
ATOM 2624 N N . ASP B 1 67 ? -1.918 -18.359 8.625 1 98.56 67 ASP B N 1
ATOM 2625 C CA . ASP B 1 67 ? -2.373 -16.984 8.734 1 98.56 67 ASP B CA 1
ATOM 2626 C C . ASP B 1 67 ? -1.424 -16.031 8.008 1 98.56 67 ASP B C 1
ATOM 2628 O O . ASP B 1 67 ? -0.353 -15.703 8.523 1 98.56 67 ASP B O 1
ATOM 2632 N N . CYS B 1 68 ? -1.874 -15.555 6.844 1 97.81 68 CYS B N 1
ATOM 2633 C CA . CYS B 1 68 ? -1.015 -14.773 5.957 1 97.81 68 CYS B CA 1
ATOM 2634 C C . CYS B 1 68 ? -0.735 -13.398 6.543 1 97.81 68 CYS B C 1
ATOM 2636 O O . CYS B 1 68 ? 0.066 -12.633 5.992 1 97.81 68 CYS B O 1
ATOM 2638 N N . SER B 1 69 ? -1.396 -13.031 7.676 1 97.25 69 SER B N 1
ATOM 2639 C CA . SER B 1 69 ? -1.113 -11.766 8.336 1 97.25 69 SER B CA 1
ATOM 2640 C C . SER B 1 69 ? 0.074 -11.891 9.289 1 97.25 69 SER B C 1
ATOM 2642 O O . SER B 1 69 ? 0.611 -10.891 9.758 1 97.25 69 SER B O 1
ATOM 2644 N N . LYS B 1 70 ? 0.512 -13.078 9.586 1 97.19 70 LYS B N 1
ATOM 2645 C CA . LYS B 1 70 ? 1.555 -13.32 10.578 1 97.19 70 LYS B CA 1
ATOM 2646 C C . LYS B 1 70 ? 2.818 -13.867 9.93 1 97.19 70 LYS B C 1
ATOM 2648 O O . LYS B 1 70 ? 2.811 -14.977 9.383 1 97.19 70 LYS B O 1
ATOM 2653 N N . GLU B 1 71 ? 3.861 -13.195 10.102 1 97.12 71 GLU B N 1
ATOM 2654 C CA . GLU B 1 71 ? 5.117 -13.562 9.453 1 97.12 71 GLU B CA 1
ATOM 2655 C C . GLU B 1 71 ? 5.59 -14.938 9.906 1 97.12 71 GLU B C 1
ATOM 2657 O O . GLU B 1 71 ? 6.062 -15.734 9.094 1 97.12 71 GLU B O 1
ATOM 2662 N N . ASN B 1 72 ? 5.512 -15.188 11.156 1 97.62 72 ASN B N 1
ATOM 2663 C CA . ASN B 1 72 ? 5.957 -16.484 11.664 1 97.62 72 ASN B CA 1
ATOM 2664 C C . ASN B 1 72 ? 5.184 -17.625 11.023 1 97.62 72 ASN B C 1
ATOM 2666 O O . ASN B 1 72 ? 5.758 -18.688 10.727 1 97.62 72 ASN B O 1
ATOM 2670 N N . ASP B 1 73 ? 3.887 -17.469 10.812 1 98.5 73 ASP B N 1
ATOM 2671 C CA . ASP B 1 73 ? 3.076 -18.469 10.141 1 98.5 73 ASP B CA 1
ATOM 2672 C C . ASP B 1 73 ? 3.502 -18.641 8.688 1 98.5 73 ASP B C 1
ATOM 2674 O O . ASP B 1 73 ? 3.557 -19.75 8.172 1 98.5 73 ASP B O 1
ATOM 2678 N N . ILE B 1 74 ? 3.805 -17.547 8.039 1 98.56 74 ILE B N 1
ATOM 2679 C CA . ILE B 1 74 ? 4.211 -17.562 6.637 1 98.56 74 ILE B CA 1
ATOM 2680 C C . ILE B 1 74 ? 5.523 -18.328 6.488 1 98.56 74 ILE B C 1
ATOM 2682 O O . ILE B 1 74 ? 5.645 -19.188 5.621 1 98.56 74 ILE B O 1
ATOM 2686 N N . VAL B 1 75 ? 6.438 -18.016 7.375 1 98.19 75 VAL B N 1
ATOM 2687 C CA . VAL B 1 75 ? 7.742 -18.672 7.328 1 98.19 75 VAL B CA 1
ATOM 2688 C C . VAL B 1 75 ? 7.574 -20.172 7.543 1 98.19 75 VAL B C 1
ATOM 2690 O O . VAL B 1 75 ? 8.109 -20.969 6.777 1 98.19 75 VAL B O 1
ATOM 2693 N N . LYS B 1 76 ? 6.82 -20.516 8.516 1 98.62 76 LYS B N 1
ATOM 2694 C CA . LYS B 1 76 ? 6.594 -21.922 8.82 1 98.62 76 LYS B CA 1
ATOM 2695 C C . LYS B 1 76 ? 5.898 -22.625 7.664 1 98.62 76 LYS B C 1
ATOM 2697 O O . LYS B 1 76 ? 6.316 -23.719 7.258 1 98.62 76 LYS B O 1
ATOM 2702 N N . ALA B 1 77 ? 4.863 -22.016 7.164 1 98.75 77 ALA B N 1
ATOM 2703 C CA . ALA B 1 77 ? 4.109 -22.625 6.07 1 98.75 77 ALA B CA 1
ATOM 2704 C C . ALA B 1 77 ? 4.977 -22.781 4.824 1 98.75 77 ALA B C 1
ATOM 2706 O O . ALA B 1 77 ? 4.945 -23.812 4.16 1 98.75 77 ALA B O 1
ATOM 2707 N N . PHE B 1 78 ? 5.738 -21.734 4.484 1 98.75 78 PHE B N 1
ATOM 2708 C CA . PHE B 1 78 ? 6.594 -21.781 3.303 1 98.75 78 PHE B CA 1
ATOM 2709 C C . PHE B 1 78 ? 7.617 -22.906 3.42 1 98.75 78 PHE B C 1
ATOM 2711 O O . PHE B 1 78 ? 7.836 -23.656 2.469 1 98.75 78 PHE B O 1
ATOM 2718 N N . ASN B 1 79 ? 8.219 -22.984 4.609 1 98.56 79 ASN B N 1
ATOM 2719 C CA . ASN B 1 79 ? 9.188 -24.047 4.848 1 98.56 79 ASN B CA 1
ATOM 2720 C C . ASN B 1 79 ? 8.547 -25.422 4.723 1 98.56 79 ASN B C 1
ATOM 2722 O O . ASN B 1 79 ? 9.156 -26.344 4.176 1 98.56 79 ASN B O 1
ATOM 2726 N N . GLU B 1 80 ? 7.391 -25.562 5.223 1 98.75 80 GLU B N 1
ATOM 2727 C CA . GLU B 1 80 ? 6.668 -26.828 5.117 1 98.75 80 GLU B CA 1
ATOM 2728 C C . GLU B 1 80 ? 6.371 -27.172 3.66 1 98.75 80 GLU B C 1
ATOM 2730 O O . GLU B 1 80 ? 6.461 -28.328 3.262 1 98.75 80 GLU B O 1
ATOM 2735 N N . VAL B 1 81 ? 5.984 -26.156 2.863 1 98.75 81 VAL B N 1
ATOM 2736 C CA . VAL B 1 81 ? 5.711 -26.375 1.446 1 98.75 81 VAL B CA 1
ATOM 2737 C C . VAL B 1 81 ? 6.977 -26.859 0.746 1 98.75 81 VAL B C 1
ATOM 2739 O O . VAL B 1 81 ? 6.934 -27.828 -0.016 1 98.75 81 VAL B O 1
ATOM 2742 N N . VAL B 1 82 ? 8.086 -26.203 1.005 1 98.5 82 VAL B N 1
ATOM 2743 C CA . VAL B 1 82 ? 9.344 -26.562 0.362 1 98.5 82 VAL B CA 1
ATOM 2744 C C . VAL B 1 82 ? 9.758 -27.969 0.764 1 98.5 82 VAL B C 1
ATOM 2746 O O . VAL B 1 82 ? 10.25 -28.734 -0.063 1 98.5 82 VAL B O 1
ATOM 2749 N N . ALA B 1 83 ? 9.547 -28.25 2.008 1 98.31 83 ALA B N 1
ATOM 2750 C CA . ALA B 1 83 ? 9.883 -29.594 2.477 1 98.31 83 ALA B CA 1
ATOM 2751 C C . ALA B 1 83 ? 9.031 -30.641 1.766 1 98.31 83 ALA B C 1
ATOM 2753 O O . ALA B 1 83 ? 9.508 -31.75 1.492 1 98.31 83 ALA B O 1
ATOM 2754 N N . LEU B 1 84 ? 7.859 -30.281 1.477 1 97.88 84 LEU B N 1
ATOM 2755 C CA . LEU B 1 84 ? 6.887 -31.203 0.9 1 97.88 84 LEU B CA 1
ATOM 2756 C C . LEU B 1 84 ? 7.145 -31.406 -0.59 1 97.88 84 LEU B C 1
ATOM 2758 O O . LEU B 1 84 ? 7.086 -32.531 -1.09 1 97.88 84 LEU B O 1
ATOM 2762 N N . VAL B 1 85 ? 7.449 -30.312 -1.346 1 97.88 85 VAL B N 1
ATOM 2763 C CA . VAL B 1 85 ? 7.445 -30.422 -2.801 1 97.88 85 VAL B CA 1
ATOM 2764 C C . VAL B 1 85 ? 8.844 -30.156 -3.344 1 97.88 85 VAL B C 1
ATOM 2766 O O . VAL B 1 85 ? 9.109 -30.375 -4.527 1 97.88 85 VAL B O 1
ATOM 2769 N N . LYS B 1 86 ? 9.742 -29.641 -2.504 1 97.12 86 LYS B N 1
ATOM 2770 C CA . LYS B 1 86 ? 11.133 -29.297 -2.807 1 97.12 86 LYS B CA 1
ATOM 2771 C C . LYS B 1 86 ? 11.219 -28.094 -3.736 1 97.12 86 LYS B C 1
ATOM 2773 O O . LYS B 1 86 ? 11.773 -27.062 -3.361 1 97.12 86 LYS B O 1
ATOM 2778 N N . GLN B 1 87 ? 10.547 -28.234 -4.914 1 97.75 87 GLN B N 1
ATOM 2779 C CA . GLN B 1 87 ? 10.562 -27.156 -5.879 1 97.75 87 GLN B CA 1
ATOM 2780 C C . GLN B 1 87 ? 9.164 -26.578 -6.098 1 97.75 87 GLN B C 1
ATOM 2782 O O . GLN B 1 87 ? 8.242 -27.312 -6.465 1 97.75 87 GLN B O 1
ATOM 2787 N N . ILE B 1 88 ? 9.062 -25.297 -5.809 1 98.69 88 ILE B N 1
ATOM 2788 C CA . ILE B 1 88 ? 7.863 -24.562 -6.172 1 98.69 88 ILE B CA 1
ATOM 2789 C C . ILE B 1 88 ? 8.07 -23.875 -7.52 1 98.69 88 ILE B C 1
ATOM 2791 O O . ILE B 1 88 ? 8.984 -23.062 -7.672 1 98.69 88 ILE B O 1
ATOM 2795 N N . ASP B 1 89 ? 7.199 -24.125 -8.445 1 98.69 89 ASP B N 1
ATOM 2796 C CA . ASP B 1 89 ? 7.355 -23.531 -9.773 1 98.69 89 ASP B CA 1
ATOM 2797 C C . ASP B 1 89 ? 6.559 -22.234 -9.891 1 98.69 89 ASP B C 1
ATOM 2799 O O . ASP B 1 89 ? 6.965 -21.312 -10.602 1 98.69 89 ASP B O 1
ATOM 2803 N N . VAL B 1 90 ? 5.379 -22.203 -9.258 1 98.88 90 VAL B N 1
ATOM 2804 C CA . VAL B 1 90 ? 4.477 -21.062 -9.391 1 98.88 90 VAL B CA 1
ATOM 2805 C C . VAL B 1 90 ? 3.877 -20.719 -8.031 1 98.88 90 VAL B C 1
ATOM 2807 O O . VAL B 1 90 ? 3.412 -21.594 -7.309 1 98.88 90 VAL B O 1
ATOM 2810 N N . ILE B 1 91 ? 3.928 -19.484 -7.672 1 98.88 91 ILE B N 1
ATOM 2811 C CA . ILE B 1 91 ? 3.275 -18.969 -6.473 1 98.88 91 ILE B CA 1
ATOM 2812 C C . ILE B 1 91 ? 2.16 -18.016 -6.867 1 98.88 91 ILE B C 1
ATOM 2814 O O . ILE B 1 91 ? 2.393 -17.062 -7.613 1 98.88 91 ILE B O 1
ATOM 2818 N N . VAL B 1 92 ? 0.963 -18.312 -6.438 1 98.88 92 VAL B N 1
ATOM 2819 C CA . VAL B 1 92 ? -0.182 -17.422 -6.609 1 98.88 92 VAL B CA 1
ATOM 2820 C C . VAL B 1 92 ? -0.545 -16.781 -5.27 1 98.88 92 VAL B C 1
ATOM 2822 O O . VAL B 1 92 ? -1.159 -17.422 -4.414 1 98.88 92 VAL B O 1
ATOM 2825 N N . ASN B 1 93 ? -0.155 -15.578 -5.113 1 98.69 93 ASN B N 1
ATOM 2826 C CA . ASN B 1 93 ? -0.534 -14.812 -3.93 1 98.69 93 ASN B CA 1
ATOM 2827 C C . ASN B 1 93 ? -1.956 -14.266 -4.047 1 98.69 93 ASN B C 1
ATOM 2829 O O . ASN B 1 93 ? -2.158 -13.125 -4.469 1 98.69 93 ASN B O 1
ATOM 2833 N N . ASN B 1 94 ? -2.854 -15.031 -3.564 1 97.44 94 ASN B N 1
ATOM 2834 C CA . ASN B 1 94 ? -4.27 -14.781 -3.803 1 97.44 94 ASN B CA 1
ATOM 2835 C C . ASN B 1 94 ? -4.992 -14.391 -2.518 1 97.44 94 ASN B C 1
ATOM 2837 O O . ASN B 1 94 ? -6.055 -13.766 -2.562 1 97.44 94 ASN B O 1
ATOM 2841 N N . ALA B 1 95 ? -4.441 -14.773 -1.348 1 95.44 95 ALA B N 1
ATOM 2842 C CA . ALA B 1 95 ? -5.105 -14.453 -0.087 1 95.44 95 ALA B CA 1
ATOM 2843 C C . ALA B 1 95 ? -5.438 -12.961 -0.004 1 95.44 95 ALA B C 1
ATOM 2845 O O . ALA B 1 95 ? -4.613 -12.117 -0.351 1 95.44 95 ALA B O 1
ATOM 2846 N N . GLY B 1 96 ? -6.652 -12.68 0.371 1 93.62 96 GLY B N 1
ATOM 2847 C CA . GLY B 1 96 ? -7.066 -11.289 0.472 1 93.62 96 GLY B CA 1
ATOM 2848 C C . GLY B 1 96 ? -8.336 -11.102 1.273 1 93.62 96 GLY B C 1
ATOM 2849 O O . GLY B 1 96 ? -9.156 -12.023 1.38 1 93.62 96 GLY B O 1
ATOM 2850 N N . ILE B 1 97 ? -8.461 -10.016 1.86 1 92 97 ILE B N 1
ATOM 2851 C CA . ILE B 1 97 ? -9.625 -9.578 2.621 1 92 97 ILE B CA 1
ATOM 2852 C C . ILE B 1 97 ? -10.094 -8.219 2.109 1 92 97 ILE B C 1
ATOM 2854 O O . ILE B 1 97 ? -9.305 -7.27 2.035 1 92 97 ILE B O 1
ATOM 2858 N N . MET B 1 98 ? -11.281 -8.133 1.651 1 91.81 98 MET B N 1
ATOM 2859 C CA . MET B 1 98 ? -11.883 -6.855 1.278 1 91.81 98 MET B CA 1
ATOM 2860 C C . MET B 1 98 ? -12.766 -6.32 2.398 1 91.81 98 MET B C 1
ATOM 2862 O O . MET B 1 98 ? -13.977 -6.539 2.396 1 91.81 98 MET B O 1
ATOM 2866 N N . ASN B 1 99 ? -12.242 -5.672 3.357 1 92.88 99 ASN B N 1
ATOM 2867 C CA . ASN B 1 99 ? -12.93 -5.156 4.535 1 92.88 99 ASN B CA 1
ATOM 2868 C C . ASN B 1 99 ? -12.188 -3.977 5.152 1 92.88 99 ASN B C 1
ATOM 2870 O O . ASN B 1 99 ? -11.102 -4.148 5.719 1 92.88 99 ASN B O 1
ATOM 2874 N N . ASP B 1 100 ? -12.789 -2.803 4.984 1 94.25 100 ASP B N 1
ATOM 2875 C CA . ASP B 1 100 ? -12.18 -1.586 5.508 1 94.25 100 ASP B CA 1
ATOM 2876 C C . ASP B 1 100 ? -12.758 -1.226 6.875 1 94.25 100 ASP B C 1
ATOM 2878 O O . ASP B 1 100 ? -12.469 -0.154 7.41 1 94.25 100 ASP B O 1
ATOM 2882 N N . ASN B 1 101 ? -13.547 -2.191 7.438 1 93.5 101 ASN B N 1
ATOM 2883 C CA . ASN B 1 101 ? -14.094 -1.967 8.773 1 93.5 101 ASN B CA 1
ATOM 2884 C C . ASN B 1 101 ? -13.016 -1.526 9.758 1 93.5 101 ASN B C 1
ATOM 2886 O O . ASN B 1 101 ? -11.914 -2.072 9.758 1 93.5 101 ASN B O 1
ATOM 2890 N N . PRO B 1 102 ? -13.352 -0.463 10.539 1 92.56 102 PRO B N 1
ATOM 2891 C CA . PRO B 1 102 ? -12.375 0.07 11.492 1 92.56 102 PRO B CA 1
ATOM 2892 C C . PRO B 1 102 ? -11.758 -1.014 12.375 1 92.56 102 PRO B C 1
ATOM 2894 O O . PRO B 1 102 ? -10.617 -0.881 12.812 1 92.56 102 PRO B O 1
ATOM 2897 N N . LYS B 1 103 ? -12.422 -2.08 12.547 1 93.69 103 LYS B N 1
ATOM 2898 C CA . LYS B 1 103 ? -11.945 -3.15 13.414 1 93.69 103 LYS B CA 1
ATOM 2899 C C . LYS B 1 103 ? -11.125 -4.168 12.625 1 93.69 103 LYS B C 1
ATOM 2901 O O . LYS B 1 103 ? -10.438 -5.012 13.211 1 93.69 103 LYS B O 1
ATOM 2906 N N . VAL B 1 104 ? -11.117 -4.035 11.266 1 95.62 104 VAL B N 1
ATOM 2907 C CA . VAL B 1 104 ? -10.602 -5.152 10.477 1 95.62 104 VAL B CA 1
ATOM 2908 C C . VAL B 1 104 ? -9.516 -4.656 9.523 1 95.62 104 VAL B C 1
ATOM 2910 O O . VAL B 1 104 ? -8.695 -5.441 9.039 1 95.62 104 VAL B O 1
ATOM 2913 N N . TRP B 1 105 ? -9.445 -3.377 9.242 1 96.31 105 TRP B N 1
ATOM 2914 C CA . TRP B 1 105 ? -8.664 -2.854 8.125 1 96.31 105 TRP B CA 1
ATOM 2915 C C . TRP B 1 105 ? -7.176 -3.148 8.312 1 96.31 105 TRP B C 1
ATOM 2917 O O . TRP B 1 105 ? -6.453 -3.377 7.344 1 96.31 105 TRP B O 1
ATOM 2927 N N . ARG B 1 106 ? -6.695 -3.139 9.57 1 96.75 106 ARG B N 1
ATOM 2928 C CA . ARG B 1 106 ? -5.285 -3.426 9.805 1 96.75 106 ARG B CA 1
ATOM 2929 C C . ARG B 1 106 ? -4.957 -4.875 9.453 1 96.75 106 ARG B C 1
ATOM 2931 O O . ARG B 1 106 ? -3.949 -5.145 8.797 1 96.75 106 ARG B O 1
ATOM 2938 N N . LEU B 1 107 ? -5.824 -5.746 9.953 1 96.44 107 LEU B N 1
ATOM 2939 C CA . LEU B 1 107 ? -5.672 -7.152 9.602 1 96.44 107 LEU B CA 1
ATOM 2940 C C . LEU B 1 107 ? -5.719 -7.344 8.086 1 96.44 107 LEU B C 1
ATOM 2942 O O . LEU B 1 107 ? -4.914 -8.086 7.527 1 96.44 107 LEU B O 1
ATOM 2946 N N . ALA B 1 108 ? -6.66 -6.68 7.449 1 96.06 108 ALA B N 1
ATOM 2947 C CA . ALA B 1 108 ? -6.789 -6.746 5.996 1 96.06 108 ALA B CA 1
ATOM 2948 C C . ALA B 1 108 ? -5.52 -6.254 5.309 1 96.06 108 ALA B C 1
ATOM 2950 O O . ALA B 1 108 ? -5.07 -6.844 4.324 1 96.06 108 ALA B O 1
ATOM 2951 N N . SER B 1 109 ? -4.949 -5.223 5.848 1 97 109 SER B N 1
ATOM 2952 C CA . SER B 1 109 ? -3.711 -4.688 5.293 1 97 109 SER B CA 1
ATOM 2953 C C . SER B 1 109 ? -2.57 -5.691 5.43 1 97 109 SER B C 1
ATOM 2955 O O . SER B 1 109 ? -1.771 -5.859 4.504 1 97 109 SER B O 1
ATOM 2957 N N . ASP B 1 110 ? -2.51 -6.336 6.559 1 97.69 110 ASP B N 1
ATOM 2958 C CA . ASP B 1 110 ? -1.483 -7.348 6.789 1 97.69 110 ASP B CA 1
ATOM 2959 C C . ASP B 1 110 ? -1.598 -8.484 5.777 1 97.69 110 ASP B C 1
ATOM 2961 O O . ASP B 1 110 ? -0.588 -8.953 5.246 1 97.69 110 ASP B O 1
ATOM 2965 N N . VAL B 1 111 ? -2.762 -8.891 5.492 1 97.56 111 VAL B N 1
ATOM 2966 C CA . VAL B 1 111 ? -3 -10.016 4.59 1 97.56 111 VAL B CA 1
ATOM 2967 C C . VAL B 1 111 ? -2.787 -9.562 3.145 1 97.56 111 VAL B C 1
ATOM 2969 O O . VAL B 1 111 ? -2.014 -10.18 2.404 1 97.56 111 VAL B O 1
ATOM 2972 N N . ASN B 1 112 ? -3.428 -8.445 2.756 1 97.25 112 ASN B N 1
ATOM 2973 C CA . ASN B 1 112 ? -3.5 -8 1.369 1 97.25 112 ASN B CA 1
ATOM 2974 C C . ASN B 1 112 ? -2.15 -7.484 0.876 1 97.25 112 ASN B C 1
ATOM 2976 O O . ASN B 1 112 ? -1.853 -7.555 -0.317 1 97.25 112 ASN B O 1
ATOM 2980 N N . TRP B 1 113 ? -1.418 -6.934 1.808 1 97.38 113 TRP B N 1
ATOM 2981 C CA . TRP B 1 113 ? -0.194 -6.246 1.41 1 97.38 113 TRP B CA 1
ATOM 2982 C C . TRP B 1 113 ? 1.036 -6.973 1.945 1 97.38 113 TRP B C 1
ATOM 2984 O O . TRP B 1 113 ? 1.739 -7.648 1.193 1 97.38 113 TRP B O 1
ATOM 2994 N N . GLN B 1 114 ? 1.153 -7.07 3.223 1 97.88 114 GLN B N 1
ATOM 2995 C CA . GLN B 1 114 ? 2.383 -7.602 3.799 1 97.88 114 GLN B CA 1
ATOM 2996 C C . GLN B 1 114 ? 2.496 -9.102 3.559 1 97.88 114 GLN B C 1
ATOM 2998 O O . GLN B 1 114 ? 3.6 -9.633 3.387 1 97.88 114 GLN B O 1
ATOM 3003 N N . GLY B 1 115 ? 1.379 -9.805 3.584 1 98.38 115 GLY B N 1
ATOM 3004 C CA . GLY B 1 115 ? 1.401 -11.211 3.227 1 98.38 115 GLY B CA 1
ATOM 3005 C C . GLY B 1 115 ? 1.927 -11.461 1.826 1 98.38 115 GLY B C 1
ATOM 3006 O O . GLY B 1 115 ? 2.768 -12.344 1.621 1 98.38 115 GLY B O 1
ATOM 3007 N N . VAL B 1 116 ? 1.473 -10.633 0.867 1 98.38 116 VAL B N 1
ATOM 3008 C CA . VAL B 1 116 ? 1.902 -10.75 -0.522 1 98.38 116 VAL B CA 1
ATOM 3009 C C . VAL B 1 116 ? 3.402 -10.477 -0.623 1 98.38 116 VAL B C 1
ATOM 3011 O O . VAL B 1 116 ? 4.133 -11.219 -1.283 1 98.38 116 VAL B O 1
ATOM 3014 N N . VAL B 1 117 ? 3.854 -9.438 0.039 1 98.25 117 VAL B N 1
ATOM 3015 C CA . VAL B 1 117 ? 5.27 -9.086 0.02 1 98.25 117 VAL B CA 1
ATOM 3016 C C . VAL B 1 117 ? 6.094 -10.25 0.564 1 98.25 117 VAL B C 1
ATOM 3018 O O . VAL B 1 117 ? 7.086 -10.656 -0.046 1 98.25 117 VAL B O 1
ATOM 3021 N N . SER B 1 118 ? 5.684 -10.805 1.682 1 98.44 118 SER B N 1
ATOM 3022 C CA . SER B 1 118 ? 6.438 -11.859 2.352 1 98.44 118 SER B CA 1
ATOM 3023 C C . SER B 1 118 ? 6.547 -13.102 1.476 1 98.44 118 SER B C 1
ATOM 3025 O O . SER B 1 118 ? 7.645 -13.609 1.244 1 98.44 118 SER B O 1
ATOM 3027 N N . PHE B 1 119 ? 5.434 -13.516 0.933 1 98.62 119 PHE B N 1
ATOM 3028 C CA . PHE B 1 119 ? 5.453 -14.703 0.09 1 98.62 119 PHE B CA 1
ATOM 3029 C C . PHE B 1 119 ? 6.234 -14.445 -1.194 1 98.62 119 PHE B C 1
ATOM 3031 O O . PHE B 1 119 ? 6.902 -15.344 -1.71 1 98.62 119 PHE B O 1
ATOM 3038 N N . THR B 1 120 ? 6.074 -13.25 -1.732 1 98.38 120 THR B N 1
ATOM 3039 C CA . THR B 1 120 ? 6.832 -12.898 -2.928 1 98.38 120 THR B CA 1
ATOM 3040 C C . THR B 1 120 ? 8.336 -12.977 -2.66 1 98.38 120 THR B C 1
ATOM 3042 O O . THR B 1 120 ? 9.07 -13.602 -3.424 1 98.38 120 THR B O 1
ATOM 3045 N N . MET B 1 121 ? 8.773 -12.406 -1.56 1 97.31 121 MET B N 1
ATOM 3046 C CA . MET B 1 121 ? 10.195 -12.391 -1.229 1 97.31 121 MET B CA 1
ATOM 3047 C C . MET B 1 121 ? 10.711 -13.805 -1.011 1 97.31 121 MET B C 1
ATOM 3049 O O . MET B 1 121 ? 11.812 -14.148 -1.455 1 97.31 121 MET B O 1
ATOM 3053 N N . LYS B 1 122 ? 9.992 -14.609 -0.337 1 98 122 LYS B N 1
ATOM 3054 C CA . LYS B 1 122 ? 10.383 -16 -0.122 1 98 122 LYS B CA 1
ATOM 3055 C C . LYS B 1 122 ? 10.445 -16.766 -1.441 1 98 122 LYS B C 1
ATOM 3057 O O . LYS B 1 122 ? 11.344 -17.578 -1.649 1 98 122 LYS B O 1
ATOM 3062 N N . GLY B 1 123 ? 9.461 -16.484 -2.309 1 98.38 123 GLY B N 1
ATOM 3063 C CA . GLY B 1 123 ? 9.484 -17.078 -3.641 1 98.38 123 GLY B CA 1
ATOM 3064 C C . GLY B 1 123 ? 10.711 -16.672 -4.441 1 98.38 123 GLY B C 1
ATOM 3065 O O . GLY B 1 123 ? 11.32 -17.516 -5.113 1 98.38 123 GLY B O 1
ATOM 3066 N N . LEU B 1 124 ? 11.047 -15.375 -4.352 1 97.38 124 LEU B N 1
ATOM 3067 C CA . LEU B 1 124 ? 12.234 -14.898 -5.047 1 97.38 124 LEU B CA 1
ATOM 3068 C C . LEU B 1 124 ? 13.477 -15.656 -4.586 1 97.38 124 LEU B C 1
ATOM 3070 O O . LEU B 1 124 ? 14.25 -16.141 -5.41 1 97.38 124 LEU B O 1
ATOM 3074 N N . ASP B 1 125 ? 13.633 -15.797 -3.281 1 96.94 125 ASP B N 1
ATOM 3075 C CA . ASP B 1 125 ? 14.805 -16.469 -2.715 1 96.94 125 ASP B CA 1
ATOM 3076 C C . ASP B 1 125 ? 14.852 -17.938 -3.133 1 96.94 125 ASP B C 1
ATOM 3078 O O . ASP B 1 125 ? 15.922 -18.469 -3.42 1 96.94 125 ASP B O 1
ATOM 3082 N N . HIS B 1 126 ? 13.727 -18.516 -3.25 1 98.06 126 HIS B N 1
ATOM 3083 C CA . HIS B 1 126 ? 13.609 -19.938 -3.531 1 98.06 126 HIS B CA 1
ATOM 3084 C C . HIS B 1 126 ? 13.844 -20.234 -5.008 1 98.06 126 HIS B C 1
ATOM 3086 O O . HIS B 1 126 ? 14.461 -21.234 -5.355 1 98.06 126 HIS B O 1
ATOM 3092 N N . MET B 1 127 ? 13.445 -19.281 -5.875 1 98.38 127 MET B N 1
ATOM 3093 C CA . MET B 1 127 ? 13.305 -19.594 -7.293 1 98.38 127 MET B CA 1
ATOM 3094 C C . MET B 1 127 ? 14.484 -19.047 -8.094 1 98.38 127 MET B C 1
ATOM 3096 O O . MET B 1 127 ? 14.766 -19.531 -9.188 1 98.38 127 MET B O 1
ATOM 3100 N N . ARG B 1 128 ? 15.133 -18.031 -7.609 1 97.62 128 ARG B N 1
ATOM 3101 C CA . ARG B 1 128 ? 16.016 -17.234 -8.453 1 97.62 128 ARG B CA 1
ATOM 3102 C C . ARG B 1 128 ? 17.203 -18.078 -8.922 1 97.62 128 ARG B C 1
ATOM 3104 O O . ARG B 1 128 ? 17.875 -18.719 -8.117 1 97.62 128 ARG B O 1
ATOM 3111 N N . LYS B 1 129 ? 17.484 -17.969 -10.18 1 97.62 129 LYS B N 1
ATOM 3112 C CA . LYS B 1 129 ? 18.547 -18.766 -10.805 1 97.62 129 LYS B CA 1
ATOM 3113 C C . LYS B 1 129 ? 19.922 -18.25 -10.422 1 97.62 129 LYS B C 1
ATOM 3115 O O . LYS B 1 129 ? 20.875 -19.031 -10.352 1 97.62 129 LYS B O 1
ATOM 3120 N N . ASP B 1 130 ? 20.031 -16.969 -10.172 1 95.12 130 ASP B N 1
ATOM 3121 C CA . ASP B 1 130 ? 21.328 -16.359 -9.844 1 95.12 130 ASP B CA 1
ATOM 3122 C C . ASP B 1 130 ? 21.734 -16.719 -8.414 1 95.12 130 ASP B C 1
ATOM 3124 O O . ASP B 1 130 ? 22.797 -16.281 -7.949 1 95.12 130 ASP B O 1
ATOM 3128 N N . ASP B 1 131 ? 20.906 -17.531 -7.738 1 95.62 131 ASP B N 1
ATOM 3129 C CA . ASP B 1 131 ? 21.234 -18.016 -6.406 1 95.62 131 ASP B CA 1
ATOM 3130 C C . ASP B 1 131 ? 20.875 -19.5 -6.262 1 95.62 131 ASP B C 1
ATOM 3132 O O . ASP B 1 131 ? 20.391 -19.922 -5.219 1 95.62 131 ASP B O 1
ATOM 3136 N N . GLY B 1 132 ? 20.891 -20.203 -7.344 1 96.12 132 GLY B N 1
ATOM 3137 C CA . GLY B 1 132 ? 20.844 -21.656 -7.328 1 96.12 132 GLY B CA 1
ATOM 3138 C C . GLY B 1 132 ? 19.438 -22.203 -7.516 1 96.12 132 GLY B C 1
ATOM 3139 O O . GLY B 1 132 ? 19.234 -23.422 -7.496 1 96.12 132 GLY B O 1
ATOM 3140 N N . GLY B 1 133 ? 18.469 -21.359 -7.727 1 97.5 133 GLY B N 1
ATOM 3141 C CA . GLY B 1 133 ? 17.109 -21.812 -7.945 1 97.5 133 GLY B CA 1
ATOM 3142 C C . GLY B 1 133 ? 16.844 -22.219 -9.383 1 97.5 133 GLY B C 1
ATOM 3143 O O . GLY B 1 133 ? 17.734 -22.172 -10.227 1 97.5 133 GLY B O 1
ATOM 3144 N N . ALA B 1 134 ? 15.625 -22.609 -9.641 1 97.81 134 ALA B N 1
ATOM 3145 C CA . ALA B 1 134 ? 15.25 -23.156 -10.938 1 97.81 134 ALA B CA 1
ATOM 3146 C C . ALA B 1 134 ? 14.422 -22.156 -11.742 1 97.81 134 ALA B C 1
ATOM 3148 O O . ALA B 1 134 ? 13.969 -22.469 -12.852 1 97.81 134 ALA B O 1
ATOM 3149 N N . GLY B 1 135 ? 14.273 -20.984 -11.266 1 97.94 135 GLY B N 1
ATOM 3150 C CA . GLY B 1 135 ? 13.32 -20.062 -11.867 1 97.94 135 GLY B CA 1
ATOM 3151 C C . GLY B 1 135 ? 11.883 -20.359 -11.492 1 97.94 135 GLY B C 1
ATOM 3152 O O . GLY B 1 135 ? 11.617 -21.266 -10.695 1 97.94 135 GLY B O 1
ATOM 3153 N N . GLY B 1 136 ? 10.961 -19.516 -11.992 1 98.31 136 GLY B N 1
ATOM 3154 C CA . GLY B 1 136 ? 9.555 -19.734 -11.695 1 98.31 136 GLY B CA 1
ATOM 3155 C C . GLY B 1 136 ? 8.688 -18.531 -12.016 1 98.31 136 GLY B C 1
ATOM 3156 O O . GLY B 1 136 ? 9.109 -17.625 -12.742 1 98.31 136 GLY B O 1
ATOM 3157 N N . THR B 1 137 ? 7.414 -18.641 -11.648 1 98.75 137 THR B N 1
ATOM 3158 C CA . THR B 1 137 ? 6.445 -17.578 -11.852 1 98.75 137 THR B CA 1
ATOM 3159 C C . THR B 1 137 ? 5.773 -17.203 -10.531 1 98.75 137 THR B C 1
ATOM 3161 O O . THR B 1 137 ? 5.387 -18.078 -9.758 1 98.75 137 THR B O 1
ATOM 3164 N N . ILE B 1 138 ? 5.773 -15.969 -10.266 1 98.81 138 ILE B N 1
ATOM 3165 C CA . ILE B 1 138 ? 5 -15.445 -9.141 1 98.81 138 ILE B CA 1
ATOM 3166 C C . ILE B 1 138 ? 3.859 -14.57 -9.672 1 98.81 138 ILE B C 1
ATOM 3168 O O . ILE B 1 138 ? 4.086 -13.641 -10.445 1 98.81 138 ILE B O 1
ATOM 3172 N N . ILE B 1 139 ? 2.646 -14.914 -9.328 1 98.75 139 ILE B N 1
ATOM 3173 C CA . ILE B 1 139 ? 1.46 -14.148 -9.695 1 98.75 139 ILE B CA 1
ATOM 3174 C C . ILE B 1 139 ? 0.893 -13.438 -8.469 1 98.75 139 ILE B C 1
ATOM 3176 O O . ILE B 1 139 ? 0.391 -14.086 -7.551 1 98.75 139 ILE B O 1
ATOM 3180 N N . ASN B 1 140 ? 1.001 -12.156 -8.422 1 98.44 140 ASN B N 1
ATOM 3181 C CA . ASN B 1 140 ? 0.405 -11.336 -7.367 1 98.44 140 ASN B CA 1
ATOM 3182 C C . ASN B 1 140 ? -0.985 -10.844 -7.758 1 98.44 140 ASN B C 1
ATOM 3184 O O . ASN B 1 140 ? -1.147 -10.188 -8.789 1 98.44 140 ASN B O 1
ATOM 3188 N N . ILE B 1 141 ? -1.919 -11.188 -6.926 1 95.56 141 ILE B N 1
ATOM 3189 C CA . ILE B 1 141 ? -3.293 -10.781 -7.199 1 95.56 141 ILE B CA 1
ATOM 3190 C C . ILE B 1 141 ? -3.547 -9.398 -6.617 1 95.56 141 ILE B C 1
ATOM 3192 O O . ILE B 1 141 ? -3.516 -9.211 -5.398 1 95.56 141 ILE B O 1
ATOM 3196 N N . ALA B 1 142 ? -3.766 -8.508 -7.461 1 91.81 142 ALA B N 1
ATOM 3197 C CA . ALA B 1 142 ? -4.223 -7.172 -7.086 1 91.81 142 ALA B CA 1
ATOM 3198 C C . ALA B 1 142 ? -5.738 -7.055 -7.211 1 91.81 142 ALA B C 1
ATOM 3200 O O . ALA B 1 142 ? -6.48 -7.805 -6.57 1 91.81 142 ALA B O 1
ATOM 3201 N N . SER B 1 143 ? -6.242 -6.027 -7.828 1 81.81 143 SER B N 1
ATOM 3202 C CA . SER B 1 143 ? -7.668 -5.805 -8.055 1 81.81 143 SER B CA 1
ATOM 3203 C C . SER B 1 143 ? -7.898 -4.645 -9.016 1 81.81 143 SER B C 1
ATOM 3205 O O . SER B 1 143 ? -7.031 -3.783 -9.18 1 81.81 143 SER B O 1
ATOM 3207 N N . THR B 1 144 ? -9.039 -4.754 -9.664 1 75.44 144 THR B N 1
ATOM 3208 C CA . THR B 1 144 ? -9.438 -3.582 -10.43 1 75.44 144 THR B CA 1
ATOM 3209 C C . THR B 1 144 ? -9.633 -2.377 -9.516 1 75.44 144 THR B C 1
ATOM 3211 O O . THR B 1 144 ? -9.57 -1.23 -9.969 1 75.44 144 THR B O 1
ATOM 3214 N N . ALA B 1 145 ? -9.836 -2.693 -8.336 1 71.25 145 ALA B N 1
ATOM 3215 C CA . ALA B 1 145 ? -9.969 -1.623 -7.348 1 71.25 145 ALA B CA 1
ATOM 3216 C C . ALA B 1 145 ? -8.664 -0.836 -7.219 1 71.25 145 ALA B C 1
ATOM 3218 O O . ALA B 1 145 ? -8.672 0.325 -6.805 1 71.25 145 ALA B O 1
ATOM 3219 N N . ALA B 1 146 ? -7.594 -1.395 -7.5 1 76.94 146 ALA B N 1
ATOM 3220 C CA . ALA B 1 146 ? -6.312 -0.692 -7.508 1 76.94 146 ALA B CA 1
ATOM 3221 C C . ALA B 1 146 ? -6.266 0.351 -8.617 1 76.94 146 ALA B C 1
ATOM 3223 O O . ALA B 1 146 ? -5.453 1.278 -8.578 1 76.94 146 ALA B O 1
ATOM 3224 N N . LEU B 1 147 ? -7.172 0.146 -9.516 1 73.81 147 LEU B N 1
ATOM 3225 C CA . LEU B 1 147 ? -7.062 0.878 -10.773 1 73.81 147 LEU B CA 1
ATOM 3226 C C . LEU B 1 147 ? -8.227 1.853 -10.938 1 73.81 147 LEU B C 1
ATOM 3228 O O . LEU B 1 147 ? -8.188 2.727 -11.805 1 73.81 147 LEU B O 1
ATOM 3232 N N . THR B 1 148 ? -9.188 1.714 -10.039 1 70.62 148 THR B N 1
ATOM 3233 C CA . THR B 1 148 ? -10.391 2.533 -10.172 1 70.62 148 THR B CA 1
ATOM 3234 C C . THR B 1 148 ? -10.75 3.176 -8.836 1 70.62 148 THR B C 1
ATOM 3236 O O . THR B 1 148 ? -10.258 2.756 -7.785 1 70.62 148 THR B O 1
ATOM 3239 N N . ALA B 1 149 ? -11.531 4.207 -9.008 1 62.5 149 ALA B N 1
ATOM 3240 C CA . ALA B 1 149 ? -11.984 4.879 -7.793 1 62.5 149 ALA B CA 1
ATOM 3241 C C . ALA B 1 149 ? -13.086 4.074 -7.102 1 62.5 149 ALA B C 1
ATOM 3243 O O . ALA B 1 149 ? -14.047 3.65 -7.738 1 62.5 149 ALA B O 1
ATOM 3244 N N . PHE B 1 150 ? -12.82 3.684 -5.934 1 68.5 150 PHE B N 1
ATOM 3245 C CA . PHE B 1 150 ? -13.797 3.023 -5.078 1 68.5 150 PHE B CA 1
ATOM 3246 C C . PHE B 1 150 ? -13.906 3.727 -3.732 1 68.5 150 PHE B C 1
ATOM 3248 O O . PHE B 1 150 ? -13.312 3.279 -2.744 1 68.5 150 PHE B O 1
ATOM 3255 N N . GLU B 1 151 ? -14.766 4.668 -3.621 1 75.81 151 GLU B N 1
ATOM 3256 C CA . GLU B 1 151 ? -14.781 5.629 -2.521 1 75.81 151 GLU B CA 1
ATOM 3257 C C . GLU B 1 151 ? -15.062 4.938 -1.189 1 75.81 151 GLU B C 1
ATOM 3259 O O . GLU B 1 151 ? -14.672 5.438 -0.131 1 75.81 151 GLU B O 1
ATOM 3264 N N . CYS B 1 152 ? -15.578 3.754 -1.22 1 83.75 152 CYS B N 1
ATOM 3265 C CA . CYS B 1 152 ? -16.047 3.135 0.016 1 83.75 152 CYS B CA 1
ATOM 3266 C C . CYS B 1 152 ? -14.961 2.264 0.633 1 83.75 152 CYS B C 1
ATOM 3268 O O . CYS B 1 152 ? -15.047 1.892 1.805 1 83.75 152 CYS B O 1
ATOM 3270 N N . LEU B 1 153 ? -13.984 1.985 -0.147 1 90.69 153 LEU B N 1
ATOM 3271 C CA . LEU B 1 153 ? -12.969 1.052 0.323 1 90.69 153 LEU B CA 1
ATOM 3272 C C . LEU B 1 153 ? -11.562 1.594 0.054 1 90.69 153 LEU B C 1
ATOM 3274 O O . LEU B 1 153 ? -10.773 0.958 -0.644 1 90.69 153 LEU B O 1
ATOM 3278 N N . PRO B 1 154 ? -11.242 2.729 0.738 1 93.56 154 PRO B N 1
ATOM 3279 C CA . PRO B 1 154 ? -9.953 3.363 0.447 1 93.56 154 PRO B CA 1
ATOM 3280 C C . PRO B 1 154 ? -8.766 2.539 0.934 1 93.56 154 PRO B C 1
ATOM 3282 O O . PRO B 1 154 ? -7.695 2.572 0.323 1 93.56 154 PRO B O 1
ATOM 3285 N N . VAL B 1 155 ? -8.906 1.839 2.053 1 95.44 155 VAL B N 1
ATOM 3286 C CA . VAL B 1 155 ? -7.797 1.045 2.572 1 95.44 155 VAL B CA 1
ATOM 3287 C C . VAL B 1 155 ? -7.547 -0.155 1.662 1 95.44 155 VAL B C 1
ATOM 3289 O O . VAL B 1 155 ? -6.402 -0.47 1.339 1 95.44 155 VAL B O 1
ATOM 3292 N N . TYR B 1 156 ? -8.594 -0.796 1.232 1 93.12 156 TYR B N 1
ATOM 3293 C CA . TYR B 1 156 ? -8.477 -1.889 0.274 1 93.12 156 TYR B CA 1
ATOM 3294 C C . TYR B 1 156 ? -7.82 -1.414 -1.017 1 93.12 156 TYR B C 1
ATOM 3296 O O . TYR B 1 156 ? -6.875 -2.037 -1.504 1 93.12 156 TYR B O 1
ATOM 3304 N N . LYS B 1 157 ? -8.281 -0.325 -1.548 1 92.38 157 LYS B N 1
ATOM 3305 C CA . LYS B 1 157 ? -7.699 0.259 -2.752 1 92.38 157 LYS B CA 1
ATOM 3306 C C . LYS B 1 157 ? -6.207 0.521 -2.566 1 92.38 157 LYS B C 1
ATOM 3308 O O . LYS B 1 157 ? -5.402 0.209 -3.447 1 92.38 157 LYS B O 1
ATOM 3313 N N . GLY B 1 158 ? -5.895 1.138 -1.445 1 94 158 GLY B N 1
ATOM 3314 C CA . GLY B 1 158 ? -4.492 1.392 -1.159 1 94 158 GLY B CA 1
ATOM 3315 C C . GLY B 1 158 ? -3.646 0.131 -1.148 1 94 158 GLY B C 1
ATOM 3316 O O . GLY B 1 158 ? -2.592 0.079 -1.782 1 94 158 GLY B O 1
ATOM 3317 N N . SER B 1 159 ? -4.105 -0.867 -0.504 1 94.62 159 SER B N 1
ATOM 3318 C CA . SER B 1 159 ? -3.355 -2.113 -0.385 1 94.62 159 SER B CA 1
ATOM 3319 C C . SER B 1 159 ? -3.162 -2.775 -1.744 1 94.62 159 SER B C 1
ATOM 3321 O O . SER B 1 159 ? -2.072 -3.262 -2.055 1 94.62 159 SER B O 1
ATOM 3323 N N . LYS B 1 160 ? -4.195 -2.812 -2.496 1 93.5 160 LYS B N 1
ATOM 3324 C CA . LYS B 1 160 ? -4.105 -3.453 -3.805 1 93.5 160 LYS B CA 1
ATOM 3325 C C . LYS B 1 160 ? -3.242 -2.631 -4.758 1 93.5 160 LYS B C 1
ATOM 3327 O O . LYS B 1 160 ? -2.549 -3.188 -5.613 1 93.5 160 LYS B O 1
ATOM 3332 N N . SER B 1 161 ? -3.289 -1.318 -4.605 1 93.31 161 SER B N 1
ATOM 3333 C CA . SER B 1 161 ? -2.371 -0.465 -5.355 1 93.31 161 SER B CA 1
ATOM 3334 C C . SER B 1 161 ? -0.921 -0.74 -4.969 1 93.31 161 SER B C 1
ATOM 3336 O O . SER B 1 161 ? -0.029 -0.704 -5.816 1 93.31 161 SER B O 1
ATOM 3338 N N . ALA B 1 162 ? -0.76 -0.929 -3.686 1 95.5 162 ALA B N 1
ATOM 3339 C CA . ALA B 1 162 ? 0.579 -1.269 -3.211 1 95.5 162 ALA B CA 1
ATOM 3340 C C . ALA B 1 162 ? 1.092 -2.539 -3.883 1 95.5 162 ALA B C 1
ATOM 3342 O O . ALA B 1 162 ? 2.234 -2.588 -4.344 1 95.5 162 ALA B O 1
ATOM 3343 N N . VAL B 1 163 ? 0.258 -3.512 -4 1 96.5 163 VAL B N 1
ATOM 3344 C CA . VAL B 1 163 ? 0.62 -4.793 -4.602 1 96.5 163 VAL B CA 1
ATOM 3345 C C . VAL B 1 163 ? 1.001 -4.586 -6.066 1 96.5 163 VAL B C 1
ATOM 3347 O O . VAL B 1 163 ? 2.016 -5.113 -6.531 1 96.5 163 VAL B O 1
ATOM 3350 N N . LEU B 1 164 ? 0.176 -3.857 -6.754 1 94.44 164 LEU B N 1
ATOM 3351 C CA . LEU B 1 164 ? 0.425 -3.6 -8.172 1 94.44 164 LEU B CA 1
ATOM 3352 C C . LEU B 1 164 ? 1.779 -2.928 -8.367 1 94.44 164 LEU B C 1
ATOM 3354 O O . LEU B 1 164 ? 2.602 -3.402 -9.156 1 94.44 164 LEU B O 1
ATOM 3358 N N . ASN B 1 165 ? 2.039 -1.899 -7.66 1 93.12 165 ASN B N 1
ATOM 3359 C CA . ASN B 1 165 ? 3.26 -1.122 -7.836 1 93.12 165 ASN B CA 1
ATOM 3360 C C . ASN B 1 165 ? 4.484 -1.881 -7.332 1 93.12 165 ASN B C 1
ATOM 3362 O O . ASN B 1 165 ? 5.559 -1.801 -7.93 1 93.12 165 ASN B O 1
ATOM 3366 N N . PHE B 1 166 ? 4.316 -2.588 -6.234 1 95 166 PHE B N 1
ATOM 3367 C CA . PHE B 1 166 ? 5.355 -3.473 -5.719 1 95 166 PHE B CA 1
ATOM 3368 C C . PHE B 1 166 ? 5.766 -4.496 -6.77 1 95 166 PHE B C 1
ATOM 3370 O O . PHE B 1 166 ? 6.953 -4.668 -7.047 1 95 166 PHE B O 1
ATOM 3377 N N . SER B 1 167 ? 4.805 -5.094 -7.371 1 96.12 167 SER B N 1
ATOM 3378 C CA . SER B 1 167 ? 5.035 -6.145 -8.359 1 96.12 167 SER B CA 1
ATOM 3379 C C . SER B 1 167 ? 5.758 -5.598 -9.586 1 96.12 167 SER B C 1
ATOM 3381 O O . SER B 1 167 ? 6.719 -6.203 -10.07 1 96.12 167 SER B O 1
ATOM 3383 N N . GLN B 1 168 ? 5.289 -4.477 -10 1 92.06 168 GLN B N 1
ATOM 3384 C CA . GLN B 1 168 ? 5.895 -3.865 -11.18 1 92.06 168 GLN B CA 1
ATOM 3385 C C . GLN B 1 168 ? 7.336 -3.445 -10.906 1 92.06 168 GLN B C 1
ATOM 3387 O O . GLN B 1 168 ? 8.203 -3.588 -11.766 1 92.06 168 GLN B O 1
ATOM 3392 N N . CYS B 1 169 ? 7.527 -2.992 -9.766 1 91.25 169 CYS B N 1
ATOM 3393 C CA . CYS B 1 169 ? 8.852 -2.492 -9.398 1 91.25 169 CYS B CA 1
ATOM 3394 C C . CYS B 1 169 ? 9.859 -3.629 -9.328 1 91.25 169 CYS B C 1
ATOM 3396 O O . CYS B 1 169 ? 10.961 -3.525 -9.883 1 91.25 169 CYS B O 1
ATOM 3398 N N . ILE B 1 170 ? 9.539 -4.699 -8.758 1 92.19 170 ILE B N 1
ATOM 3399 C CA . ILE B 1 170 ? 10.438 -5.832 -8.586 1 92.19 170 ILE B CA 1
ATOM 3400 C C . ILE B 1 170 ? 10.789 -6.422 -9.953 1 92.19 170 ILE B C 1
ATOM 3402 O O . ILE B 1 170 ? 11.891 -6.93 -10.148 1 92.19 170 ILE B O 1
ATOM 3406 N N . ALA B 1 171 ? 9.906 -6.297 -10.891 1 93.12 171 ALA B N 1
ATOM 3407 C CA . ALA B 1 171 ? 9.992 -7.047 -12.141 1 93.12 171 ALA B CA 1
ATOM 3408 C C . ALA B 1 171 ? 10.703 -6.23 -13.219 1 93.12 171 ALA B C 1
ATOM 3410 O O . ALA B 1 171 ? 10.828 -6.676 -14.359 1 93.12 171 ALA B O 1
ATOM 3411 N N . ILE B 1 172 ? 11.133 -5.074 -12.859 1 90.31 172 ILE B N 1
ATOM 3412 C CA . ILE B 1 172 ? 11.766 -4.207 -13.852 1 90.31 172 ILE B CA 1
ATOM 3413 C C . ILE B 1 172 ? 12.969 -4.922 -14.469 1 90.31 172 ILE B C 1
ATOM 3415 O O . ILE B 1 172 ? 13.734 -5.582 -13.766 1 90.31 172 ILE B O 1
ATOM 3419 N N . GLU B 1 173 ? 13.047 -4.785 -15.82 1 89.06 173 GLU B N 1
ATOM 3420 C CA . GLU B 1 173 ? 14.18 -5.379 -16.516 1 89.06 173 GLU B CA 1
ATOM 3421 C C . GLU B 1 173 ? 15.5 -4.852 -15.977 1 89.06 173 GLU B C 1
ATOM 3423 O O . GLU B 1 173 ? 15.609 -3.678 -15.617 1 89.06 173 GLU B O 1
ATOM 3428 N N . PRO B 1 174 ? 16.5 -5.832 -15.844 1 92.38 174 PRO B N 1
ATOM 3429 C CA . PRO B 1 174 ? 16.594 -7.188 -16.391 1 92.38 174 PRO B CA 1
ATOM 3430 C C . PRO B 1 174 ? 16.297 -8.266 -15.359 1 92.38 174 PRO B C 1
ATOM 3432 O O . PRO B 1 174 ? 16.969 -9.305 -15.344 1 92.38 174 PRO B O 1
ATOM 3435 N N . PHE B 1 175 ? 15.359 -8.008 -14.547 1 93.69 175 PHE B N 1
ATOM 3436 C CA . PHE B 1 175 ? 15.062 -8.891 -13.422 1 93.69 175 PHE B CA 1
ATOM 3437 C C . PHE B 1 175 ? 14.82 -10.312 -13.906 1 93.69 175 PHE B C 1
ATOM 3439 O O . PHE B 1 175 ? 15.445 -11.258 -13.414 1 93.69 175 PHE B O 1
ATOM 3446 N N . PHE B 1 176 ? 13.938 -10.461 -14.844 1 96.25 176 PHE B N 1
ATOM 3447 C CA . PHE B 1 176 ? 13.594 -11.781 -15.352 1 96.25 176 PHE B CA 1
ATOM 3448 C C . PHE B 1 176 ? 14.812 -12.469 -15.953 1 96.25 176 PHE B C 1
ATOM 3450 O O . PHE B 1 176 ? 15.062 -13.648 -15.68 1 96.25 176 PHE B O 1
ATOM 3457 N N . LYS B 1 177 ? 15.5 -11.734 -16.734 1 96.12 177 LYS B N 1
ATOM 3458 C CA . LYS B 1 177 ? 16.688 -12.289 -17.375 1 96.12 177 LYS B CA 1
ATOM 3459 C C . LYS B 1 177 ? 17.688 -12.773 -16.328 1 96.12 177 LYS B C 1
ATOM 3461 O O . LYS B 1 177 ? 18.312 -13.836 -16.484 1 96.12 177 LYS B O 1
ATOM 3466 N N . ASN B 1 178 ? 17.828 -12.031 -15.258 1 94.62 178 ASN B N 1
ATOM 3467 C CA . ASN B 1 178 ? 18.828 -12.32 -14.234 1 94.62 178 ASN B CA 1
ATOM 3468 C C . ASN B 1 178 ? 18.375 -13.445 -13.312 1 94.62 178 ASN B C 1
ATOM 3470 O O . ASN B 1 178 ? 19.188 -14.258 -12.867 1 94.62 178 ASN B O 1
ATOM 3474 N N . THR B 1 179 ? 17.109 -13.516 -13.031 1 96.38 179 THR B N 1
ATOM 3475 C CA . THR B 1 179 ? 16.656 -14.375 -11.945 1 96.38 179 THR B CA 1
ATOM 3476 C C . THR B 1 179 ? 15.883 -15.578 -12.484 1 96.38 179 THR B C 1
ATOM 3478 O O . THR B 1 179 ? 15.664 -16.547 -11.773 1 96.38 179 THR B O 1
ATOM 3481 N N . GLY B 1 180 ? 15.375 -15.453 -13.75 1 97.94 180 GLY B N 1
ATOM 3482 C CA . GLY B 1 180 ? 14.508 -16.484 -14.297 1 97.94 180 GLY B CA 1
ATOM 3483 C C . GLY B 1 180 ? 13.117 -16.5 -13.688 1 97.94 180 GLY B C 1
ATOM 3484 O O . GLY B 1 180 ? 12.359 -17.453 -13.867 1 97.94 180 GLY B O 1
ATOM 3485 N N . ILE B 1 181 ? 12.828 -15.469 -12.922 1 98.19 181 ILE B N 1
ATOM 3486 C CA . ILE B 1 181 ? 11.531 -15.414 -12.258 1 98.19 181 ILE B CA 1
ATOM 3487 C C . ILE B 1 181 ? 10.609 -14.461 -13.016 1 98.19 181 ILE B C 1
ATOM 3489 O O . ILE B 1 181 ? 10.938 -13.289 -13.211 1 98.19 181 ILE B O 1
ATOM 3493 N N . ARG B 1 182 ? 9.492 -14.969 -13.461 1 97.88 182 ARG B N 1
ATOM 3494 C CA . ARG B 1 182 ? 8.414 -14.195 -14.07 1 97.88 182 ARG B CA 1
ATOM 3495 C C . ARG B 1 182 ? 7.449 -13.672 -13.008 1 97.88 182 ARG B C 1
ATOM 3497 O O . ARG B 1 182 ? 6.844 -14.453 -12.273 1 97.88 182 ARG B O 1
ATOM 3504 N N . VAL B 1 183 ? 7.391 -12.328 -12.883 1 97.94 183 VAL B N 1
ATOM 3505 C CA . VAL B 1 183 ? 6.43 -11.719 -11.961 1 97.94 183 VAL B CA 1
ATOM 3506 C C . VAL B 1 183 ? 5.238 -11.172 -12.75 1 97.94 183 VAL B C 1
ATOM 3508 O O . VAL B 1 183 ? 5.41 -10.336 -13.633 1 97.94 183 VAL B O 1
ATOM 3511 N N . LEU B 1 184 ? 4.062 -11.672 -12.422 1 98.19 184 LEU B N 1
ATOM 3512 C CA . LEU B 1 184 ? 2.822 -11.242 -13.062 1 98.19 184 LEU B CA 1
ATOM 3513 C C . LEU B 1 184 ? 1.888 -10.594 -12.047 1 98.19 184 LEU B C 1
ATOM 3515 O O . LEU B 1 184 ? 1.86 -10.992 -10.875 1 98.19 184 LEU B O 1
ATOM 3519 N N . THR B 1 185 ? 1.209 -9.586 -12.484 1 97.69 185 THR B N 1
ATOM 3520 C CA . THR B 1 185 ? 0.156 -8.977 -11.68 1 97.69 185 THR B CA 1
ATOM 3521 C C . THR B 1 185 ? -1.213 -9.219 -12.312 1 97.69 185 THR B C 1
ATOM 3523 O O . THR B 1 185 ? -1.438 -8.859 -13.477 1 97.69 185 THR B O 1
ATOM 3526 N N . PHE B 1 186 ? -2.1 -9.891 -11.602 1 97.56 186 PHE B N 1
ATOM 3527 C CA . PHE B 1 186 ? -3.457 -10.164 -12.055 1 97.56 186 PHE B CA 1
ATOM 3528 C C . PHE B 1 186 ? -4.465 -9.297 -11.305 1 97.56 186 PHE B C 1
ATOM 3530 O O . PHE B 1 186 ? -4.438 -9.234 -10.07 1 97.56 186 PHE B O 1
ATOM 3537 N N . CYS B 1 187 ? -5.301 -8.578 -12.008 1 95.12 187 CYS B N 1
ATOM 3538 C CA . CYS B 1 187 ? -6.289 -7.672 -11.43 1 95.12 187 CYS B CA 1
ATOM 3539 C C . CYS B 1 187 ? -7.707 -8.117 -11.766 1 95.12 187 CYS B C 1
ATOM 3541 O O . CYS B 1 187 ? -8.305 -7.633 -12.719 1 95.12 187 CYS B O 1
ATOM 3543 N N . PRO B 1 188 ? -8.273 -8.93 -10.953 1 93.12 188 PRO B N 1
ATOM 3544 C CA . PRO B 1 188 ? -9.672 -9.297 -11.164 1 93.12 188 PRO B CA 1
ATOM 3545 C C . PRO B 1 188 ? -10.641 -8.203 -10.742 1 93.12 188 PRO B C 1
ATOM 3547 O O . PRO B 1 188 ? -10.406 -7.516 -9.742 1 93.12 188 PRO B O 1
ATOM 3550 N N . GLY B 1 189 ? -11.664 -8.016 -11.492 1 87.5 189 GLY B N 1
ATOM 3551 C CA . GLY B 1 189 ? -12.781 -7.195 -11.055 1 87.5 189 GLY B CA 1
ATOM 3552 C C . GLY B 1 189 ? -13.719 -7.922 -10.109 1 87.5 189 GLY B C 1
ATOM 3553 O O . GLY B 1 189 ? -13.383 -8.992 -9.602 1 87.5 189 GLY B O 1
ATOM 3554 N N . GLY B 1 190 ? -14.844 -7.191 -9.773 1 82.25 190 GLY B N 1
ATOM 3555 C CA . GLY B 1 190 ? -15.828 -7.855 -8.938 1 82.25 190 GLY B CA 1
ATOM 3556 C C . GLY B 1 190 ? -16.234 -9.227 -9.453 1 82.25 190 GLY B C 1
ATOM 3557 O O . GLY B 1 190 ? -16.625 -9.367 -10.609 1 82.25 190 GLY B O 1
ATOM 3558 N N . THR B 1 191 ? -15.984 -10.219 -8.609 1 83.44 191 THR B N 1
ATOM 3559 C CA . THR B 1 191 ? -16.297 -11.602 -8.961 1 83.44 191 THR B CA 1
ATOM 3560 C C . THR B 1 191 ? -17.234 -12.219 -7.922 1 83.44 191 THR B C 1
ATOM 3562 O O . THR B 1 191 ? -17.141 -11.914 -6.73 1 83.44 191 THR B O 1
ATOM 3565 N N . ALA B 1 192 ? -18.109 -13.047 -8.32 1 81.5 192 ALA B N 1
ATOM 3566 C CA . ALA B 1 192 ? -19.125 -13.656 -7.453 1 81.5 192 ALA B CA 1
ATOM 3567 C C . ALA B 1 192 ? -18.484 -14.641 -6.484 1 81.5 192 ALA B C 1
ATOM 3569 O O . ALA B 1 192 ? -18.469 -15.852 -6.738 1 81.5 192 ALA B O 1
ATOM 3570 N N . THR B 1 193 ? -17.953 -14.086 -5.406 1 83.31 193 THR B N 1
ATOM 3571 C CA . THR B 1 193 ? -17.312 -14.852 -4.34 1 83.31 193 THR B CA 1
ATOM 3572 C C . THR B 1 193 ? -17.734 -14.32 -2.971 1 83.31 193 THR B C 1
ATOM 3574 O O . THR B 1 193 ? -18.375 -13.273 -2.877 1 83.31 193 THR B O 1
ATOM 3577 N N . PRO B 1 194 ? -17.391 -15.062 -1.915 1 78.38 194 PRO B N 1
ATOM 3578 C CA . PRO B 1 194 ? -17.703 -14.57 -0.571 1 78.38 194 PRO B CA 1
ATOM 3579 C C . PRO B 1 194 ? -17.094 -13.203 -0.282 1 78.38 194 PRO B C 1
ATOM 3581 O O . PRO B 1 194 ? -17.578 -12.477 0.59 1 78.38 194 PRO B O 1
ATOM 3584 N N . LEU B 1 195 ? -16.141 -12.828 -1.03 1 76.75 195 LEU B N 1
ATOM 3585 C CA . LEU B 1 195 ? -15.469 -11.547 -0.857 1 76.75 195 LEU B CA 1
ATOM 3586 C C . LEU B 1 195 ? -16.422 -10.391 -1.126 1 76.75 195 LEU B C 1
ATOM 3588 O O . LEU B 1 195 ? -16.281 -9.312 -0.542 1 76.75 195 LEU B O 1
ATOM 3592 N N . THR B 1 196 ? -17.391 -10.602 -1.947 1 76.31 196 THR B N 1
ATOM 3593 C CA . THR B 1 196 ? -18.297 -9.531 -2.346 1 76.31 196 THR B CA 1
ATOM 3594 C C . THR B 1 196 ? -19.609 -9.617 -1.583 1 76.31 196 THR B C 1
ATOM 3596 O O . THR B 1 196 ? -20.609 -9.039 -2 1 76.31 196 THR B O 1
ATOM 3599 N N . GLN B 1 197 ? -19.578 -10.383 -0.532 1 78 197 GLN B N 1
ATOM 3600 C CA . GLN B 1 197 ? -20.781 -10.5 0.3 1 78 197 GLN B CA 1
ATOM 3601 C C . GLN B 1 197 ? -20.672 -9.625 1.547 1 78 197 GLN B C 1
ATOM 3603 O O . GLN B 1 197 ? -19.562 -9.203 1.921 1 78 197 GLN B O 1
ATOM 3608 N N . ASN B 1 198 ? -21.797 -9.242 2.195 1 85.69 198 ASN B N 1
ATOM 3609 C CA . ASN B 1 198 ? -21.891 -8.477 3.434 1 85.69 198 ASN B CA 1
ATOM 3610 C C . ASN B 1 198 ? -21.172 -7.141 3.318 1 85.69 198 ASN B C 1
ATOM 3612 O O . ASN B 1 198 ? -20.422 -6.754 4.219 1 85.69 198 ASN B O 1
ATOM 3616 N N . LEU B 1 199 ? -21.375 -6.512 2.271 1 82.5 199 LEU B N 1
ATOM 3617 C CA . LEU B 1 199 ? -20.672 -5.277 1.938 1 82.5 199 LEU B CA 1
ATOM 3618 C C . LEU B 1 199 ? -21.094 -4.145 2.873 1 82.5 199 LEU B C 1
ATOM 3620 O O . LEU B 1 199 ? -20.359 -3.178 3.057 1 82.5 199 LEU B O 1
ATOM 3624 N N . GLU B 1 200 ? -22.25 -4.273 3.529 1 85.75 200 GLU B N 1
ATOM 3625 C CA . GLU B 1 200 ? -22.828 -3.211 4.344 1 85.75 200 GLU B CA 1
ATOM 3626 C C . GLU B 1 200 ? -21.969 -2.92 5.57 1 85.75 200 GLU B C 1
ATOM 3628 O O . GLU B 1 200 ? -22.094 -1.854 6.18 1 85.75 200 GLU B O 1
ATOM 3633 N N . VAL B 1 201 ? -21.172 -3.85 5.938 1 89.25 201 VAL B N 1
ATOM 3634 C CA . VAL B 1 201 ? -20.406 -3.645 7.16 1 89.25 201 VAL B CA 1
ATOM 3635 C C . VAL B 1 201 ? -18.922 -3.582 6.824 1 89.25 201 VAL B C 1
ATOM 3637 O O . VAL B 1 201 ? -18.062 -3.672 7.715 1 89.25 201 VAL B O 1
ATOM 3640 N N . LYS B 1 202 ? -18.531 -3.377 5.602 1 90.56 202 LYS B N 1
ATOM 3641 C CA . LYS B 1 202 ? -17.141 -3.527 5.188 1 90.56 202 LYS B CA 1
ATOM 3642 C C . LYS B 1 202 ? -16.531 -2.178 4.836 1 90.56 202 LYS B C 1
ATOM 3644 O O . LYS B 1 202 ? -15.344 -2.1 4.504 1 90.56 202 LYS B O 1
ATOM 3649 N N . THR B 1 203 ? -17.312 -1.159 4.949 1 91.62 203 THR B N 1
ATOM 3650 C CA . THR B 1 203 ? -16.828 0.153 4.547 1 91.62 203 THR B CA 1
ATOM 3651 C C . THR B 1 203 ? -16.031 0.807 5.676 1 91.62 203 THR B C 1
ATOM 3653 O O . THR B 1 203 ? -16.219 0.467 6.848 1 91.62 203 THR B O 1
ATOM 3656 N N . TYR B 1 204 ? -15.117 1.738 5.305 1 92.31 204 TYR B N 1
ATOM 3657 C CA . TYR B 1 204 ? -14.32 2.434 6.309 1 92.31 204 TYR B CA 1
ATOM 3658 C C . TYR B 1 204 ? -15.195 3.314 7.188 1 92.31 204 TYR B C 1
ATOM 3660 O O . TYR B 1 204 ? -14.891 3.537 8.359 1 92.31 204 TYR B O 1
ATOM 3668 N N . ASP B 1 205 ? -16.156 3.975 6.566 1 90.62 205 ASP B N 1
ATOM 3669 C CA . ASP B 1 205 ? -17.234 4.695 7.23 1 90.62 205 ASP B CA 1
ATOM 3670 C C . ASP B 1 205 ? -18.531 3.893 7.203 1 90.62 205 ASP B C 1
ATOM 3672 O O . ASP B 1 205 ? -19.172 3.781 6.16 1 90.62 205 ASP B O 1
ATOM 3676 N N . LEU B 1 206 ? -18.906 3.396 8.312 1 88.44 206 LEU B N 1
ATOM 3677 C CA . LEU B 1 206 ? -20.016 2.449 8.398 1 88.44 206 LEU B CA 1
ATOM 3678 C C . LEU B 1 206 ? -21.312 3.098 7.941 1 88.44 206 LEU B C 1
ATOM 3680 O O . LEU B 1 206 ? -22.25 2.402 7.551 1 88.44 206 LEU B O 1
ATOM 3684 N N . LYS B 1 207 ? -21.391 4.449 7.938 1 87.31 207 LYS B N 1
ATOM 3685 C CA . LYS B 1 207 ? -22.578 5.148 7.453 1 87.31 207 LYS B CA 1
ATOM 3686 C C . LYS B 1 207 ? -22.766 4.941 5.953 1 87.31 207 LYS B C 1
ATOM 3688 O O . LYS B 1 207 ? -23.875 5.105 5.434 1 87.31 207 LYS B O 1
ATOM 3693 N N . MET B 1 208 ? -21.641 4.562 5.27 1 87.25 208 MET B N 1
ATOM 3694 C CA . MET B 1 208 ? -21.672 4.383 3.82 1 87.25 208 MET B CA 1
ATOM 3695 C C . MET B 1 208 ? -22.109 2.967 3.457 1 87.25 208 MET B C 1
ATOM 3697 O O . MET B 1 208 ? -22.438 2.691 2.301 1 87.25 208 MET B O 1
ATOM 3701 N N . GLY B 1 209 ? -22.125 2.064 4.41 1 85.69 209 GLY B N 1
ATOM 3702 C CA . GLY B 1 209 ? -22.297 0.635 4.199 1 85.69 209 GLY B CA 1
ATOM 3703 C C . GLY B 1 209 ? -23.562 0.291 3.422 1 85.69 209 GLY B C 1
ATOM 3704 O O . GLY B 1 209 ? -23.484 -0.346 2.369 1 85.69 209 GLY B O 1
ATOM 3705 N N . PRO B 1 210 ? -24.656 0.712 3.885 1 84.81 210 PRO B N 1
ATOM 3706 C CA . PRO B 1 210 ? -25.922 0.37 3.221 1 84.81 210 PRO B CA 1
ATOM 3707 C C . PRO B 1 210 ? -25.984 0.854 1.774 1 84.81 210 PRO B C 1
ATOM 3709 O O . PRO B 1 210 ? -26.422 0.116 0.889 1 84.81 210 PRO B O 1
ATOM 3712 N N . GLU B 1 211 ? -25.547 2.055 1.566 1 81.75 211 GLU B N 1
ATOM 3713 C CA . GLU B 1 211 ? -25.547 2.582 0.205 1 81.75 211 GLU B CA 1
ATOM 3714 C C . GLU B 1 211 ? -24.562 1.819 -0.683 1 81.75 211 GLU B C 1
ATOM 3716 O O . GLU B 1 211 ? -24.859 1.545 -1.849 1 81.75 211 GLU B O 1
ATOM 3721 N N . PHE B 1 212 ? -23.469 1.521 -0.109 1 83.25 212 PHE B N 1
ATOM 3722 C CA . PHE B 1 212 ? -22.469 0.744 -0.831 1 83.25 212 PHE B CA 1
ATOM 3723 C C . PHE B 1 212 ? -23.031 -0.611 -1.245 1 83.25 212 PHE B C 1
ATOM 3725 O O . PHE B 1 212 ? -22.891 -1.015 -2.402 1 83.25 212 PHE B O 1
ATOM 3732 N N . ALA B 1 213 ? -23.641 -1.274 -0.358 1 81.5 213 ALA B N 1
ATOM 3733 C CA . ALA B 1 213 ? -24.234 -2.578 -0.631 1 81.5 213 ALA B CA 1
ATOM 3734 C C . ALA B 1 213 ? -25.312 -2.473 -1.704 1 81.5 213 ALA B C 1
ATOM 3736 O O . ALA B 1 213 ? -25.391 -3.312 -2.605 1 81.5 213 ALA B O 1
ATOM 3737 N N . ARG B 1 214 ? -26.031 -1.432 -1.666 1 80.38 214 ARG B N 1
ATOM 3738 C CA . ARG B 1 214 ? -27.109 -1.216 -2.629 1 80.38 214 ARG B CA 1
ATOM 3739 C C . ARG B 1 214 ? -26.547 -0.995 -4.031 1 80.38 214 ARG B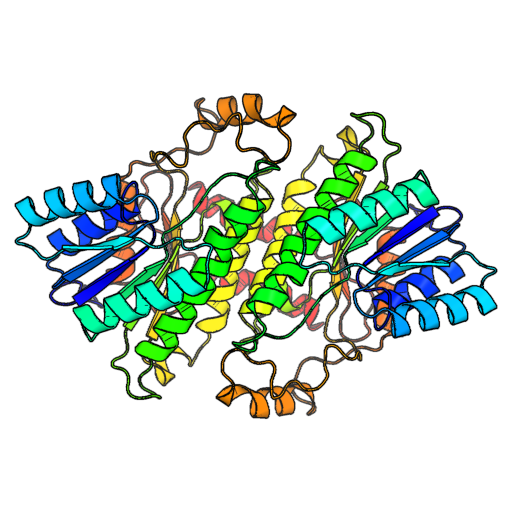 C 1
ATOM 3741 O O . ARG B 1 214 ? -27.062 -1.541 -5.004 1 80.38 214 ARG B O 1
ATOM 3748 N N . ILE B 1 215 ? -25.516 -0.28 -4.094 1 75.12 215 ILE B N 1
ATOM 3749 C CA . ILE B 1 215 ? -24.922 0.059 -5.379 1 75.12 215 ILE B CA 1
ATOM 3750 C C . ILE B 1 215 ? -24.328 -1.194 -6.023 1 75.12 215 ILE B C 1
ATOM 3752 O O . ILE B 1 215 ? -24.516 -1.435 -7.219 1 75.12 215 ILE B O 1
ATOM 3756 N N . VAL B 1 216 ? -23.672 -1.953 -5.23 1 74.62 216 VAL B N 1
ATOM 3757 C CA . VAL B 1 216 ? -22.984 -3.131 -5.758 1 74.62 216 VAL B CA 1
ATOM 3758 C C . VAL B 1 216 ? -24 -4.215 -6.09 1 74.62 216 VAL B C 1
ATOM 3760 O O . VAL B 1 216 ? -23.875 -4.926 -7.09 1 74.62 216 VAL B O 1
ATOM 3763 N N . GLU B 1 217 ? -24.969 -4.344 -5.215 1 69.88 217 GLU B N 1
ATOM 3764 C CA . GLU B 1 217 ? -25.969 -5.391 -5.387 1 69.88 217 GLU B CA 1
ATOM 3765 C C . GLU B 1 217 ? -26.953 -5.035 -6.5 1 69.88 217 GLU B C 1
ATOM 3767 O O . GLU B 1 217 ? -27.531 -5.922 -7.137 1 69.88 217 GLU B O 1
ATOM 3772 N N . ASN B 1 218 ? -27.156 -3.748 -6.586 1 63.59 218 ASN B N 1
ATOM 3773 C CA . ASN B 1 218 ? -28.156 -3.377 -7.578 1 63.59 218 ASN B CA 1
ATOM 3774 C C . ASN B 1 218 ? -27.5 -2.99 -8.906 1 63.59 218 ASN B C 1
ATOM 3776 O O . ASN B 1 218 ? -26.297 -2.756 -8.969 1 63.59 218 ASN B O 1
ATOM 3780 N N . GLU B 1 219 ? -28.141 -3.201 -10.18 1 53.5 219 GLU B N 1
ATOM 3781 C CA . GLU B 1 219 ? -27.812 -3.068 -11.602 1 53.5 219 GLU B CA 1
ATOM 3782 C C . GLU B 1 219 ? -26.953 -1.834 -11.859 1 53.5 219 GLU B C 1
ATOM 3784 O O . GLU B 1 219 ? -26.234 -1.776 -12.852 1 53.5 219 GLU B O 1
ATOM 3789 N N . GLY B 1 220 ? -26.688 -0.922 -10.977 1 52.66 220 GLY B N 1
ATOM 3790 C CA . GLY B 1 220 ? -25.969 0.286 -11.367 1 52.66 220 GLY B CA 1
ATOM 3791 C C . GLY B 1 220 ? -24.5 0.267 -10.984 1 52.66 220 GLY B C 1
ATOM 3792 O O . GLY B 1 220 ? -23.75 1.184 -11.328 1 52.66 220 GLY B O 1
ATOM 3793 N N . GLY B 1 221 ? -24.031 -0.786 -10.367 1 57.81 221 GLY B N 1
ATOM 3794 C CA . GLY B 1 221 ? -22.641 -0.861 -9.93 1 57.81 221 GLY B CA 1
ATOM 3795 C C . GLY B 1 221 ? -21.781 -1.725 -10.828 1 57.81 221 GLY B C 1
ATOM 3796 O O . GLY B 1 221 ? -22.203 -2.117 -11.922 1 57.81 221 GLY B O 1
ATOM 3797 N N . PRO B 1 222 ? -20.547 -1.893 -10.406 1 62.03 222 PRO B N 1
ATOM 3798 C CA . PRO B 1 222 ? -19.672 -2.725 -11.242 1 62.03 222 PRO B CA 1
ATOM 3799 C C . PRO B 1 222 ? -20.266 -4.113 -11.5 1 62.03 222 PRO B C 1
ATOM 3801 O O . PRO B 1 222 ? -20.938 -4.672 -10.625 1 62.03 222 PRO B O 1
ATOM 3804 N N . VAL B 1 223 ? -20.219 -4.465 -12.727 1 67.12 223 VAL B N 1
ATOM 3805 C CA . VAL B 1 223 ? -20.641 -5.801 -13.125 1 67.12 223 VAL B CA 1
ATOM 3806 C C . VAL B 1 223 ? -19.812 -6.852 -12.383 1 67.12 223 VAL B C 1
ATOM 3808 O O . VAL B 1 223 ? -18.594 -6.809 -12.398 1 67.12 223 VAL B O 1
ATOM 3811 N N . ILE B 1 224 ? -20.516 -7.652 -11.602 1 83.06 224 ILE B N 1
ATOM 3812 C CA . ILE B 1 224 ? -19.891 -8.805 -10.961 1 83.06 224 ILE B CA 1
ATOM 3813 C C . ILE B 1 224 ? -19.719 -9.93 -11.984 1 83.06 224 ILE B C 1
ATOM 3815 O O . ILE B 1 224 ? -20.703 -10.438 -12.523 1 83.06 224 ILE B O 1
ATOM 3819 N N . GLN B 1 225 ? -18.484 -10.32 -12.273 1 89.56 225 GLN B N 1
ATOM 3820 C CA . GLN B 1 225 ? -18.25 -11.344 -13.281 1 89.56 225 GLN B CA 1
ATOM 3821 C C . GLN B 1 225 ? -18.375 -12.742 -12.68 1 89.56 225 GLN B C 1
ATOM 3823 O O . GLN B 1 225 ? -18.344 -12.906 -11.461 1 89.56 225 GLN B O 1
ATOM 3828 N N . LYS B 1 226 ? -18.578 -13.68 -13.617 1 93.56 226 LYS B N 1
ATOM 3829 C CA . LYS B 1 226 ? -18.641 -15.086 -13.227 1 93.56 226 LYS B CA 1
ATOM 3830 C C . LYS B 1 226 ? -17.266 -15.602 -12.797 1 93.56 226 LYS B C 1
ATOM 3832 O O . LYS B 1 226 ? -16.25 -15.18 -13.344 1 93.56 226 LYS B O 1
ATOM 3837 N N . VAL B 1 227 ? -17.297 -16.516 -11.836 1 95 227 VAL B N 1
ATOM 3838 C CA . VAL B 1 227 ? -16.062 -17.141 -11.359 1 95 227 VAL B CA 1
ATOM 3839 C C . VAL B 1 227 ? -15.328 -17.797 -12.531 1 95 227 VAL B C 1
ATOM 3841 O O . VAL B 1 227 ? -14.117 -17.609 -12.688 1 95 227 VAL B O 1
ATOM 3844 N N . GLU B 1 228 ? -16.047 -18.469 -13.414 1 95.94 228 GLU B N 1
ATOM 3845 C CA . GLU B 1 228 ? -15.469 -19.172 -14.562 1 95.94 228 GLU B CA 1
ATOM 3846 C C . GLU B 1 228 ? -14.711 -18.219 -15.469 1 95.94 228 GLU B C 1
ATOM 3848 O O . GLU B 1 228 ? -13.656 -18.562 -16.016 1 95.94 228 GLU B O 1
ATOM 3853 N N . SER B 1 229 ? -15.258 -17.062 -15.641 1 95.25 229 SER B N 1
ATOM 3854 C CA . SER B 1 229 ? -14.602 -16.062 -16.469 1 95.25 229 SER B CA 1
ATOM 3855 C C . SER B 1 229 ? -13.273 -15.617 -15.867 1 95.25 229 SER B C 1
ATOM 3857 O O . SER B 1 229 ? -12.281 -15.469 -16.578 1 95.25 229 SER B O 1
ATOM 3859 N N . CYS B 1 230 ? -13.273 -15.398 -14.617 1 95.81 230 CYS B N 1
ATOM 3860 C CA . CYS B 1 230 ? -12.062 -14.977 -13.914 1 95.81 230 CYS B CA 1
ATOM 3861 C C . CYS B 1 230 ? -11 -16.062 -13.961 1 95.81 230 CYS B C 1
ATOM 3863 O O . CYS B 1 230 ? -9.82 -15.781 -14.195 1 95.81 230 CYS B O 1
ATOM 3865 N N . ILE B 1 231 ? -11.43 -17.281 -13.812 1 97.56 231 ILE B N 1
ATOM 3866 C CA . ILE B 1 231 ? -10.516 -18.406 -13.805 1 97.56 231 ILE B CA 1
ATOM 3867 C C . ILE B 1 231 ? -9.891 -18.578 -15.195 1 97.56 231 ILE B C 1
ATOM 3869 O O . ILE B 1 231 ? -8.68 -18.781 -15.312 1 97.56 231 ILE B O 1
ATOM 3873 N N . LYS B 1 232 ? -10.695 -18.484 -16.188 1 97.19 232 LYS B N 1
ATOM 3874 C CA . LYS B 1 232 ? -10.195 -18.562 -17.562 1 97.19 232 LYS B CA 1
ATOM 3875 C C . LYS B 1 232 ? -9.156 -17.484 -17.828 1 97.19 232 LYS B C 1
ATOM 3877 O O . LYS B 1 232 ? -8.141 -17.734 -18.484 1 97.19 232 LYS B O 1
ATOM 3882 N N . ALA B 1 233 ? -9.43 -16.297 -17.391 1 96.5 233 ALA B N 1
ATOM 3883 C CA . ALA B 1 233 ? -8.523 -15.164 -17.562 1 96.5 233 ALA B CA 1
ATOM 3884 C C . ALA B 1 233 ? -7.164 -15.438 -16.922 1 96.5 233 ALA B C 1
ATOM 3886 O O . ALA B 1 233 ? -6.121 -15.172 -17.531 1 96.5 233 ALA B O 1
ATOM 3887 N N . MET B 1 234 ? -7.184 -15.992 -15.742 1 97.06 234 MET B N 1
ATOM 3888 C CA . MET B 1 234 ? -5.957 -16.312 -15.008 1 97.06 234 MET B CA 1
ATOM 3889 C C . MET B 1 234 ? -5.141 -17.359 -15.75 1 97.06 234 MET B C 1
ATOM 3891 O O . MET B 1 234 ? -3.924 -17.219 -15.898 1 97.06 234 MET B O 1
ATOM 3895 N N . VAL B 1 235 ? -5.75 -18.406 -16.188 1 97.81 235 VAL B N 1
ATOM 3896 C CA . VAL B 1 235 ? -5.082 -19.484 -16.906 1 97.81 235 VAL B CA 1
ATOM 3897 C C . VAL B 1 235 ? -4.504 -18.969 -18.219 1 97.81 235 VAL B C 1
ATOM 3899 O O . VAL B 1 235 ? -3.352 -19.25 -18.547 1 97.81 235 VAL B O 1
ATOM 3902 N N . ASP B 1 236 ? -5.332 -18.141 -18.938 1 97.19 236 ASP B N 1
ATOM 3903 C CA . ASP B 1 236 ? -4.863 -17.547 -20.188 1 97.19 236 ASP B CA 1
ATOM 3904 C C . ASP B 1 236 ? -3.646 -16.656 -19.953 1 97.19 236 ASP B C 1
ATOM 3906 O O . ASP B 1 236 ? -2.67 -16.719 -20.703 1 97.19 236 ASP B O 1
ATOM 3910 N N . MET B 1 237 ? -3.719 -15.867 -18.906 1 97.12 237 MET B N 1
ATOM 3911 C CA . MET B 1 237 ? -2.586 -15 -18.578 1 97.12 237 MET B CA 1
ATOM 3912 C C . MET B 1 237 ? -1.334 -15.828 -18.297 1 97.12 237 MET B C 1
ATOM 3914 O O . MET B 1 237 ? -0.269 -15.555 -18.859 1 97.12 237 MET B O 1
ATOM 3918 N N . PHE B 1 238 ? -1.46 -16.812 -17.484 1 97.94 238 PHE B N 1
ATOM 3919 C CA . PHE B 1 238 ? -0.312 -17.641 -17.125 1 97.94 238 PHE B CA 1
ATOM 3920 C C . PHE B 1 238 ? 0.355 -18.219 -18.359 1 97.94 238 PHE B C 1
ATOM 3922 O O . PHE B 1 238 ? 1.582 -18.203 -18.469 1 97.94 238 PHE B O 1
ATOM 3929 N N . LYS B 1 239 ? -0.384 -18.656 -19.266 1 97.62 239 LYS B N 1
ATOM 3930 C CA . LYS B 1 239 ? 0.112 -19.422 -20.406 1 97.62 239 LYS B CA 1
ATOM 3931 C C . LYS B 1 239 ? 0.852 -18.516 -21.391 1 97.62 239 LYS B C 1
ATOM 3933 O O . LYS B 1 239 ? 1.764 -18.969 -22.094 1 97.62 239 LYS B O 1
ATOM 3938 N N . VAL B 1 240 ? 0.512 -17.172 -21.375 1 96.94 240 VAL B N 1
ATOM 3939 C CA . VAL B 1 240 ? 1.041 -16.453 -22.531 1 96.94 240 VAL B CA 1
ATOM 3940 C C . VAL B 1 240 ? 1.656 -15.133 -22.094 1 96.94 240 VAL B C 1
ATOM 3942 O O . VAL B 1 240 ? 2.404 -14.5 -22.844 1 96.94 240 VAL B O 1
ATOM 3945 N N . ALA B 1 241 ? 1.333 -14.633 -20.906 1 97.12 241 ALA B N 1
ATOM 3946 C CA . ALA B 1 241 ? 1.729 -13.289 -20.5 1 97.12 241 ALA B CA 1
ATOM 3947 C C . ALA B 1 241 ? 3.246 -13.18 -20.375 1 97.12 241 ALA B C 1
ATOM 3949 O O . ALA B 1 241 ? 3.896 -14.07 -19.828 1 97.12 241 ALA B O 1
ATOM 3950 N N . ALA B 1 242 ? 3.818 -12.125 -20.906 1 96.69 242 ALA B N 1
ATOM 3951 C CA . ALA B 1 242 ? 5.242 -11.836 -20.734 1 96.69 242 ALA B CA 1
ATOM 3952 C C . ALA B 1 242 ? 5.551 -11.453 -19.281 1 96.69 242 ALA B C 1
ATOM 3954 O O . ALA B 1 242 ? 4.656 -11.031 -18.547 1 96.69 242 ALA B O 1
ATOM 3955 N N . PRO B 1 243 ? 6.832 -11.602 -18.891 1 96.06 243 PRO B N 1
ATOM 3956 C CA . PRO B 1 243 ? 7.199 -11.164 -17.531 1 96.06 243 PRO B CA 1
ATOM 3957 C C . PRO B 1 243 ? 6.844 -9.703 -17.281 1 96.06 243 PRO B C 1
ATOM 3959 O O . PRO B 1 243 ? 6.898 -8.875 -18.188 1 96.06 243 PRO B O 1
ATOM 3962 N N . ARG B 1 244 ? 6.441 -9.367 -16.047 1 95 244 ARG B N 1
ATOM 3963 C CA . ARG B 1 244 ? 6.215 -8.031 -15.508 1 95 244 ARG B CA 1
ATOM 3964 C C . ARG B 1 244 ? 4.91 -7.445 -16.031 1 95 244 ARG B C 1
ATOM 3966 O O . ARG B 1 244 ? 4.676 -6.238 -15.93 1 95 244 ARG B O 1
ATOM 3973 N N . THR B 1 245 ? 4.02 -8.234 -16.594 1 95.44 245 THR B N 1
ATOM 3974 C CA . THR B 1 245 ? 2.826 -7.645 -17.188 1 95.44 245 THR B C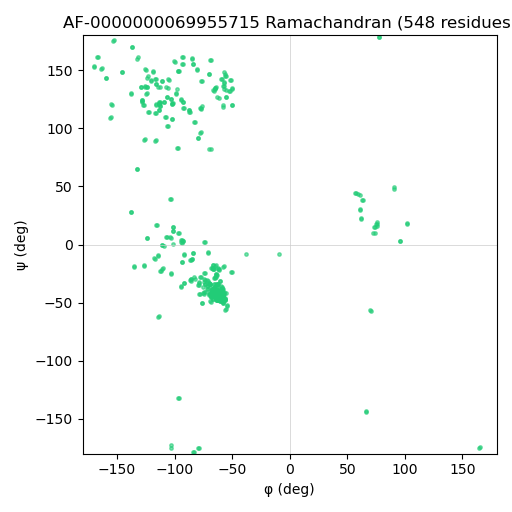A 1
ATOM 3975 C C . THR B 1 245 ? 1.685 -7.598 -16.188 1 95.44 245 THR B C 1
ATOM 3977 O O . THR B 1 245 ? 1.721 -8.289 -15.164 1 95.44 245 THR B O 1
ATOM 3980 N N . ILE B 1 246 ? 0.776 -6.699 -16.375 1 96.19 246 ILE B N 1
ATOM 3981 C CA . ILE B 1 246 ? -0.432 -6.473 -15.594 1 96.19 246 ILE B CA 1
ATOM 3982 C C . ILE B 1 246 ? -1.664 -6.789 -16.438 1 96.19 246 ILE B C 1
ATOM 3984 O O . ILE B 1 246 ? -1.924 -6.125 -17.438 1 96.19 246 ILE B O 1
ATOM 3988 N N . TRP B 1 247 ? -2.391 -7.766 -16.031 1 96.12 247 TRP B N 1
ATOM 3989 C CA . TRP B 1 247 ? -3.584 -8.133 -16.781 1 96.12 247 TRP B CA 1
ATOM 3990 C C . TRP B 1 247 ? -4.836 -7.977 -15.93 1 96.12 247 TRP B C 1
ATOM 3992 O O . TRP B 1 247 ? -4.789 -8.141 -14.711 1 96.12 247 TRP B O 1
ATOM 4002 N N . VAL B 1 248 ? -5.949 -7.652 -16.594 1 94.94 248 VAL B N 1
ATOM 4003 C CA . VAL B 1 248 ? -7.207 -7.379 -15.906 1 94.94 248 VAL B CA 1
ATOM 4004 C C . VAL B 1 248 ? -8.305 -8.297 -16.438 1 94.94 248 VAL B C 1
ATOM 4006 O O . VAL B 1 248 ? -8.367 -8.555 -17.641 1 94.94 248 VAL B O 1
ATOM 4009 N N . SER B 1 249 ? -9.07 -8.852 -15.578 1 94.06 249 SER B N 1
ATOM 4010 C CA . SER B 1 249 ? -10.266 -9.625 -15.891 1 94.06 249 SER B CA 1
ATOM 4011 C C . SER B 1 249 ? -11.523 -8.961 -15.336 1 94.06 249 SER B C 1
ATOM 4013 O O . SER B 1 249 ? -11.672 -8.836 -14.117 1 94.06 249 SER B O 1
ATOM 4015 N N . THR B 1 250 ? -12.359 -8.508 -16.188 1 90.38 250 THR B N 1
ATOM 4016 C CA . THR B 1 250 ? -13.57 -7.824 -15.742 1 90.38 250 THR B CA 1
ATOM 4017 C C . THR B 1 250 ? -14.734 -8.109 -16.672 1 90.38 250 THR B C 1
ATOM 4019 O O . THR B 1 250 ? -14.539 -8.352 -17.875 1 90.38 250 THR B O 1
ATOM 4022 N N . ASN B 1 251 ? -15.969 -8.141 -16.125 1 88.5 251 ASN B N 1
ATOM 4023 C CA . ASN B 1 251 ? -17.234 -8.086 -16.859 1 88.5 251 ASN B CA 1
ATOM 4024 C C . ASN B 1 251 ? -17.375 -9.266 -17.812 1 88.5 251 ASN B C 1
ATOM 4026 O O . ASN B 1 251 ? -17.938 -9.117 -18.906 1 88.5 251 ASN B O 1
ATOM 4030 N N . ASP B 1 252 ? -16.812 -10.367 -17.484 1 90.94 252 ASP B N 1
ATOM 4031 C CA . ASP B 1 252 ? -16.906 -11.602 -18.25 1 90.94 252 ASP B CA 1
ATOM 4032 C C . ASP B 1 252 ? -16.312 -11.43 -19.656 1 90.94 252 ASP B C 1
ATOM 4034 O O . ASP B 1 252 ? -16.703 -12.117 -20.594 1 90.94 252 ASP B O 1
ATOM 4038 N N . LYS B 1 253 ? -15.438 -10.43 -19.797 1 90.06 253 LYS B N 1
ATOM 4039 C CA . LYS B 1 253 ? -14.734 -10.211 -21.062 1 90.06 253 LYS B CA 1
ATOM 4040 C C . LYS B 1 253 ? -13.383 -10.922 -21.062 1 90.06 253 LYS B C 1
ATOM 4042 O O . LYS B 1 253 ? -12.891 -11.344 -20.016 1 90.06 253 LYS B O 1
ATOM 4047 N N . PRO B 1 254 ? -12.852 -11.109 -22.297 1 90.12 254 PRO B N 1
ATOM 4048 C CA . PRO B 1 254 ? -11.492 -11.664 -22.328 1 90.12 254 PRO B CA 1
ATOM 4049 C C . PRO B 1 254 ? -10.492 -10.828 -21.547 1 90.12 254 PRO B C 1
ATOM 4051 O O . PRO B 1 254 ? -10.633 -9.602 -21.469 1 90.12 254 PRO B O 1
ATOM 4054 N N . VAL B 1 255 ? -9.484 -11.508 -20.969 1 93 255 VAL B N 1
ATOM 4055 C CA . VAL B 1 255 ? -8.461 -10.852 -20.156 1 93 255 VAL B CA 1
ATOM 4056 C C . VAL B 1 255 ? -7.73 -9.805 -21 1 93 255 VAL B C 1
ATOM 4058 O O . VAL B 1 255 ? -7.539 -9.992 -22.203 1 93 255 VAL B O 1
ATOM 4061 N N . GLN B 1 256 ? -7.406 -8.711 -20.391 1 93.5 256 GLN B N 1
ATOM 4062 C CA . GLN B 1 256 ? -6.754 -7.605 -21.078 1 93.5 256 GLN B CA 1
ATOM 4063 C C . GLN B 1 256 ? -5.406 -7.273 -20.453 1 93.5 256 GLN B C 1
ATOM 4065 O O . GLN B 1 256 ? -5.266 -7.316 -19.219 1 93.5 256 GLN B O 1
ATOM 4070 N N . ASP B 1 257 ? -4.469 -6.977 -21.312 1 95.06 257 ASP B N 1
ATOM 4071 C CA . ASP B 1 257 ? -3.139 -6.559 -20.875 1 95.06 257 ASP B CA 1
ATOM 4072 C C . ASP B 1 257 ? -3.053 -5.039 -20.766 1 95.06 257 ASP B C 1
ATOM 4074 O O . ASP B 1 257 ? -3.1 -4.328 -21.766 1 95.06 257 ASP B O 1
ATOM 4078 N N . LEU B 1 258 ? -2.809 -4.543 -19.547 1 93.62 258 LEU B N 1
ATOM 4079 C CA . LEU B 1 258 ? -2.793 -3.104 -19.312 1 93.62 258 LEU B CA 1
ATOM 4080 C C . LEU B 1 258 ? -1.363 -2.59 -19.188 1 93.62 258 LEU B C 1
ATOM 4082 O O . LEU B 1 258 ? -1.146 -1.408 -18.906 1 93.62 258 LEU B O 1
ATOM 4086 N N . THR B 1 259 ? -0.431 -3.354 -19.391 1 93.75 259 THR B N 1
ATOM 4087 C CA . THR B 1 259 ? 0.966 -3.051 -19.109 1 93.75 259 THR B CA 1
ATOM 4088 C C . THR B 1 259 ? 1.414 -1.797 -19.859 1 93.75 259 THR B C 1
ATOM 4090 O O . THR B 1 259 ? 1.98 -0.88 -19.25 1 93.75 259 THR B O 1
ATOM 4093 N N . GLU B 1 260 ? 1.119 -1.729 -21.094 1 92.88 260 GLU B N 1
ATOM 4094 C CA . GLU B 1 260 ? 1.579 -0.602 -21.906 1 92.88 260 GLU B CA 1
ATOM 4095 C C . GLU B 1 260 ? 0.925 0.701 -21.453 1 92.88 260 GLU B C 1
ATOM 4097 O O . GLU B 1 260 ? 1.568 1.753 -21.438 1 92.88 260 GLU B O 1
ATOM 4102 N N . LEU B 1 261 ? -0.319 0.61 -21.141 1 91.62 261 LEU B N 1
ATOM 4103 C CA . LEU B 1 261 ? -1.039 1.789 -20.672 1 91.62 261 LEU B CA 1
ATOM 4104 C C . LEU B 1 261 ? -0.459 2.295 -19.359 1 91.62 261 LEU B C 1
ATOM 4106 O O . LEU B 1 261 ? -0.232 3.496 -19.203 1 91.62 261 LEU B O 1
ATOM 4110 N N . ILE B 1 262 ? -0.208 1.413 -18.5 1 89.88 262 ILE B N 1
ATOM 4111 C CA . ILE B 1 262 ? 0.319 1.77 -17.188 1 89.88 262 ILE B CA 1
ATOM 4112 C C . ILE B 1 262 ? 1.744 2.299 -17.328 1 89.88 262 ILE B C 1
ATOM 4114 O O . ILE B 1 262 ? 2.109 3.293 -16.703 1 89.88 262 ILE B O 1
ATOM 4118 N N . ASP B 1 263 ? 2.508 1.651 -18.156 1 90.44 263 ASP B N 1
ATOM 4119 C CA . ASP B 1 263 ? 3.863 2.127 -18.406 1 90.44 263 ASP B CA 1
ATOM 4120 C C . ASP B 1 263 ? 3.85 3.549 -18.969 1 90.44 263 ASP B C 1
ATOM 4122 O O . ASP B 1 263 ? 4.684 4.375 -18.594 1 90.44 263 ASP B O 1
ATOM 4126 N N . TYR B 1 264 ? 2.961 3.744 -19.875 1 90.81 264 TYR B N 1
ATOM 4127 C CA . TYR B 1 264 ? 2.83 5.074 -20.453 1 90.81 264 TYR B CA 1
ATOM 4128 C C . TYR B 1 264 ? 2.521 6.113 -19.391 1 90.81 264 TYR B C 1
ATOM 4130 O O . TYR B 1 264 ? 3.109 7.199 -19.375 1 90.81 264 TYR B O 1
ATOM 4138 N N . HIS B 1 265 ? 1.661 5.797 -18.516 1 87.31 265 HIS B N 1
ATOM 4139 C CA . HIS B 1 265 ? 1.284 6.707 -17.438 1 87.31 265 HIS B CA 1
ATOM 4140 C C . HIS B 1 265 ? 2.471 7.012 -16.531 1 87.31 265 HIS B C 1
ATOM 4142 O O . HIS B 1 265 ? 2.693 8.164 -16.156 1 87.31 265 HIS B O 1
ATOM 4148 N N . TYR B 1 266 ? 3.207 6.012 -16.219 1 87.25 266 TYR B N 1
ATOM 4149 C CA . TYR B 1 266 ? 4.383 6.219 -15.375 1 87.25 266 TYR B CA 1
ATOM 4150 C C . TYR B 1 266 ? 5.395 7.125 -16.062 1 87.25 266 TYR B C 1
ATOM 4152 O O . TYR B 1 266 ? 5.996 7.992 -15.43 1 87.25 266 TYR B O 1
ATOM 4160 N N . LYS B 1 267 ? 5.543 6.91 -17.328 1 88.5 267 LYS B N 1
ATOM 4161 C CA . LYS B 1 267 ? 6.488 7.727 -18.078 1 88.5 267 LYS B CA 1
ATOM 4162 C C . LYS B 1 267 ? 6.055 9.188 -18.094 1 88.5 267 LYS B C 1
ATOM 4164 O O . LYS B 1 267 ? 6.887 10.094 -17.984 1 88.5 267 LYS B O 1
ATOM 4169 N N . GLU B 1 268 ? 4.805 9.438 -18.25 1 89.25 268 GLU B N 1
ATOM 4170 C CA . GLU B 1 268 ? 4.285 10.797 -18.266 1 89.25 268 GLU B CA 1
ATOM 4171 C C . GLU B 1 268 ? 4.488 11.484 -16.922 1 89.25 268 GLU B C 1
ATOM 4173 O O . GLU B 1 268 ? 4.844 12.664 -16.859 1 89.25 268 GLU B O 1
ATOM 4178 N N . ILE B 1 269 ? 4.305 10.773 -15.898 1 87.81 269 ILE B N 1
ATOM 4179 C CA . ILE B 1 269 ? 4.477 11.312 -14.555 1 87.81 269 ILE B CA 1
ATOM 4180 C C . ILE B 1 269 ? 5.957 11.594 -14.297 1 87.81 269 ILE B C 1
ATOM 4182 O O . ILE B 1 269 ? 6.309 12.625 -13.719 1 87.81 269 ILE B O 1
ATOM 4186 N N . GLU B 1 270 ? 6.734 10.672 -14.727 1 85.12 270 GLU B N 1
ATOM 4187 C CA . GLU B 1 270 ? 8.18 10.82 -14.547 1 85.12 270 GLU B CA 1
ATOM 4188 C C . GLU B 1 270 ? 8.688 12.094 -15.227 1 85.12 270 GLU B C 1
ATOM 4190 O O . GLU B 1 270 ? 9.602 12.742 -14.727 1 85.12 270 GLU B O 1
ATOM 4195 N N . LYS B 1 271 ? 8.156 12.453 -16.375 1 85.44 271 LYS B N 1
ATOM 4196 C CA . LYS B 1 271 ? 8.555 13.664 -17.094 1 85.44 271 LYS B CA 1
ATOM 4197 C C . LYS B 1 271 ? 8.312 14.906 -16.234 1 85.44 271 LYS B C 1
ATOM 4199 O O . LYS B 1 271 ? 9.125 15.828 -16.219 1 85.44 271 LYS B O 1
ATOM 4204 N N . VAL B 1 272 ? 7.234 14.852 -15.477 1 81.12 272 VAL B N 1
ATOM 4205 C CA . VAL B 1 272 ? 6.887 15.992 -14.625 1 81.12 272 VAL B CA 1
ATOM 4206 C C . VAL B 1 272 ? 7.801 16.031 -13.406 1 81.12 272 VAL B C 1
ATOM 4208 O O . VAL B 1 272 ? 8.32 17.078 -13.047 1 81.12 272 VAL B O 1
ATOM 4211 N N . VAL B 1 273 ? 8.055 14.867 -12.828 1 82.12 273 VAL B N 1
ATOM 4212 C CA . VAL B 1 273 ? 8.836 14.75 -11.602 1 82.12 273 VAL B CA 1
ATOM 4213 C C . VAL B 1 273 ? 10.289 15.117 -11.883 1 82.12 273 VAL B C 1
ATOM 4215 O O . VAL B 1 273 ? 10.945 15.75 -11.047 1 82.12 273 VAL B O 1
ATOM 4218 N N . GLU B 1 274 ? 10.742 14.68 -13.031 1 76.56 274 GLU B N 1
ATOM 4219 C CA . GLU B 1 274 ? 12.133 14.93 -13.383 1 76.56 274 GLU B CA 1
ATOM 4220 C C . GLU B 1 274 ? 12.305 16.312 -13.992 1 76.56 274 GLU B C 1
ATOM 4222 O O . GLU B 1 274 ? 13.43 16.828 -14.086 1 76.56 274 GLU B O 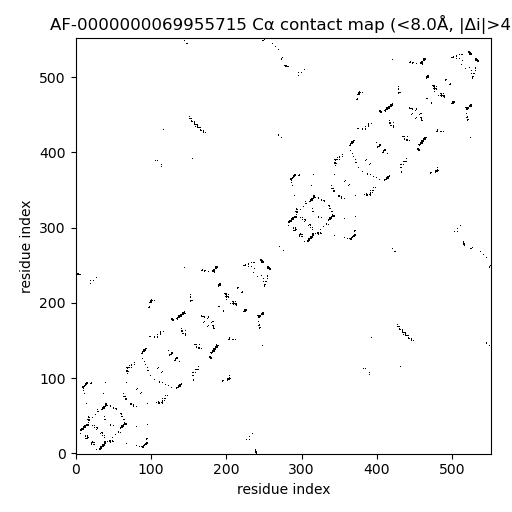1
ATOM 4227 N N . GLY B 1 275 ? 11.297 17 -14.25 1 67.62 275 GLY B N 1
ATOM 4228 C CA . GLY B 1 275 ? 11.375 18.328 -14.812 1 67.62 275 GLY B CA 1
ATOM 4229 C C . GLY B 1 275 ? 11.711 18.344 -16.297 1 67.62 275 GLY B C 1
ATOM 4230 O O . GLY B 1 275 ? 12.406 19.234 -16.766 1 67.62 275 GLY B O 1
ATOM 4231 N N . ILE B 1 276 ? 11.516 17.25 -16.844 1 56.84 276 ILE B N 1
ATOM 4232 C CA . ILE B 1 276 ? 11.781 17.172 -18.281 1 56.84 276 ILE B CA 1
ATOM 4233 C C . ILE B 1 276 ? 10.484 17.422 -19.062 1 56.84 276 ILE B C 1
ATOM 4235 O O . ILE B 1 276 ? 9.406 17 -18.625 1 56.84 276 ILE B O 1
#

Foldseek 3Di:
DFPDALAAAEEEFEPLLFDLNVVLQLLSLVRHHQAYEYEEQPDVSNVVSQVVSCVVRPNRYHYDYALLLDLVRLVVRLVVVCVVPVAHAEYELDFAAQFLFPVCLSSRLSNLAVSLVSNVVVCLCQAFVLNPHPEHEYEREAACLCVDDDPFRVSNNVSSVNRLVVQLVCQPPPNCVRGVYFYEYEHEYAAPTCNLPQQCRRGNDNVCRVVVNCCVVPPNHFDHDYSVLSSVQVVVCNRHPGGSWYWYGGDSDHIDTCRVVVVVVVVVVVCVVVVD/DFPDALAAAEEEFEPCLFDLNVVLQLLSLVRHHQAYEYEEQPVVSNVVSQVVSCVVRPNRYHYDYALLLDLVRLVVRLVVVCVVPVAHAEYELDFAAQFLFPVCLSSRLSNLAVSLVSNVVVCLCQAFVLNPHPEHEYEREAACLCVDDDPFRVSNNVRSVNRLVVQLVCQPPPNCVRGVYFYEYEHEYAAPTCNLPQQCRRGNDNVCRVVSNCCCVDPNHFDHDYSVLSSVQVVVCNRHPGGSWYWYGGDSDHIGTCRVVVVVVVVVVVCVVVVD

Radius of gyration: 23.25 Å; Cα contacts (8 Å, |Δi|>4): 1228; chains: 2; bounding box: 55×73×54 Å